Protein AF-0000000082288140 (afdb_homodimer)

Foldseek 3Di:
DPPDDPDDDPPPPPPVPPAPPPPAKDKDQDAPDWGDDDQKIKDWWAEQADQFAAVVHRDGGDRWIWIWGWDWAKKKKKKKKAWDQDDAQWWKDKKKAQDSQFIKDWTWGHHPNWIWTWIWTGRNHTDIDTHTDPDDARMKMWMWTDDAQKIWIWIDNVVPDIDTDDIDGTDGGGTIIIGITIDHNHDNGTIMMMMGDIDMGDDDD/DDPDDPDDDPPPPPPVPPAPPPPAKDKDQDAPDWHDDDQKIKDWWAEQADQFAAVVHRDGGDRWIWIWGWDWAKKKKKKKKAWDQDDAQWWKDKKKAQDSQFIKDWTWGHHPNWIWTWIWTGRNHTDIDTHTDPDDARMKMWMWTDDAQKIWIWIDNVVPDIDTDDIDGTDGGGTIIIGITIDHNHDNGTIMMMMGDIDMGDDDD

Nearest PDB structures (foldseek):
  3o12-assembly1_A  TM=9.695E-01  e=1.021E-16  Saccharomyces cerevisiae
  3mep-assembly1_A  TM=9.642E-01  e=2.123E-16  Pectobacterium atrosepticum SCRI1043
  5z5d-assembly1_A  TM=8.155E-01  e=2.475E-07  Geobacillus thermoleovorans
  5joz-assembly2_B  TM=7.297E-01  e=6.630E-08  Bacteroides ovatus
  8h11-assembly1_A  TM=3.975E-01  e=1.201E-03  Severe acute respiratory syndrome coronavirus

Secondary structure (DSSP, 8-state):
----------------------TT-EEES--SEEEEETTEEEEEEPBT--EEE-TTS--EEE-S-EEEEEEESSEEEEEEEEE---STT-EEEEEEEEETTEEEEEEEEEETTEEEEEEEEEESEEEEEEEE-SS--S-EEEEEEEETTEEEEEEESSSSS-EEEEEEE--SS-EEEEEEEEEBTT-SS-EEEEEEEEEEEE---/----------------------TT-EEES--SEEEEETTEEEEEEPBT--EEE-TTS--EEE-S-EEEEEEESSEEEEEEEEE---STT-EEEEEEEEETTEEEEEEEEEETTEEEEEEEEEESEEEEEEEE-SS--S-EEEEEEEETTEEEEEEESSSSS-EEEEEEE--SS-EEEEEEEEEBTT-SS-EEEEEEEEEEEE---

Structure (mmCIF, N/CA/C/O backbone):
data_AF-0000000082288140-model_v1
#
loop_
_entity.id
_entity.type
_entity.pdbx_description
1 polymer 'DUF1349 domain containing protein'
#
loop_
_atom_site.group_PDB
_atom_site.id
_atom_site.type_symbol
_atom_site.label_atom_id
_atom_site.label_alt_id
_atom_site.label_comp_id
_atom_site.label_asym_id
_atom_site.label_entity_id
_atom_site.label_seq_id
_atom_site.pdbx_PDB_ins_code
_atom_site.Cartn_x
_atom_site.Cartn_y
_atom_site.Cartn_z
_atom_site.occupancy
_atom_site.B_iso_or_equiv
_atom_site.auth_seq_id
_atom_site.auth_comp_id
_atom_site.auth_asym_id
_atom_site.auth_atom_id
_atom_site.pdbx_PDB_model_num
ATOM 1 N N . MET A 1 1 ? 2.998 53.562 62.469 1 30.39 1 MET A N 1
ATOM 2 C CA . MET A 1 1 ? 3.574 52.469 61.656 1 30.39 1 MET A CA 1
ATOM 3 C C . MET A 1 1 ? 2.824 52.312 60.344 1 30.39 1 MET A C 1
ATOM 5 O O . MET A 1 1 ? 1.612 52.094 60.344 1 30.39 1 MET A O 1
ATOM 9 N N . SER A 1 2 ? 3.256 53.094 59.281 1 29.42 2 SER A N 1
ATOM 10 C CA . SER A 1 2 ? 2.832 53.469 57.938 1 29.42 2 SER A CA 1
ATOM 11 C C . SER A 1 2 ? 2.715 52.25 57.031 1 29.42 2 SER A C 1
ATOM 13 O O . SER A 1 2 ? 3.703 51.531 56.812 1 29.42 2 SER A O 1
ATOM 15 N N . ASP A 1 3 ? 1.582 51.5 57.094 1 30.52 3 ASP A N 1
ATOM 16 C CA . ASP A 1 3 ? 1.188 50.344 56.344 1 30.52 3 ASP A CA 1
ATOM 17 C C . ASP A 1 3 ? 1.356 50.562 54.844 1 30.52 3 ASP A C 1
ATOM 19 O O . ASP A 1 3 ? 0.741 51.469 54.281 1 30.52 3 ASP A O 1
ATOM 23 N N . GLU A 1 4 ? 2.592 50.281 54.281 1 29.75 4 GLU A N 1
ATOM 24 C CA . GLU A 1 4 ? 3.062 50.375 52.906 1 29.75 4 GLU A CA 1
ATOM 25 C C . GLU A 1 4 ? 2.088 49.688 51.938 1 29.75 4 GLU A C 1
ATOM 27 O O . GLU A 1 4 ? 1.662 48.531 52.188 1 29.75 4 GLU A O 1
ATOM 32 N N . GLU A 1 5 ? 1.349 50.406 51.062 1 28.14 5 GLU A N 1
ATOM 33 C CA . GLU A 1 5 ? 0.421 50.156 49.969 1 28.14 5 GLU A CA 1
ATOM 34 C C . GLU A 1 5 ? 1.048 49.219 48.938 1 28.14 5 GLU A C 1
ATOM 36 O O . GLU A 1 5 ? 2.062 49.594 48.312 1 28.14 5 GLU A O 1
ATOM 41 N N . TYR A 1 6 ? 1.15 47.875 49.156 1 32.53 6 TYR A N 1
ATOM 42 C CA . TYR A 1 6 ? 1.574 46.938 48.156 1 32.53 6 TYR A CA 1
ATOM 43 C C . TYR A 1 6 ? 0.892 47.219 46.812 1 32.53 6 TYR A C 1
ATOM 45 O O . TYR A 1 6 ? -0.32 47.438 46.75 1 32.53 6 TYR A O 1
ATOM 53 N N . SER A 1 7 ? 1.58 48.031 45.938 1 29.48 7 SER A N 1
ATOM 54 C CA . SER A 1 7 ? 1.281 48.344 44.562 1 29.48 7 SER A CA 1
ATOM 55 C C . SER A 1 7 ? 0.736 47.125 43.812 1 29.48 7 SER A C 1
ATOM 57 O O . SER A 1 7 ? 0.959 46 44.25 1 29.48 7 SER A O 1
ATOM 59 N N . GLU A 1 8 ? -0.174 47.406 42.844 1 29.52 8 GLU A N 1
ATOM 60 C CA . GLU A 1 8 ? -1.019 46.812 41.812 1 29.52 8 GLU A CA 1
ATOM 61 C C . GLU A 1 8 ? -0.237 45.812 40.969 1 29.52 8 GLU A C 1
ATOM 63 O O . GLU A 1 8 ? 0.948 46 40.688 1 29.52 8 GLU A O 1
ATOM 68 N N . GLY A 1 9 ? -0.627 44.5 40.938 1 28.3 9 GLY A N 1
ATOM 69 C CA . GLY A 1 9 ? -0.371 43.281 40.25 1 28.3 9 GLY A CA 1
ATOM 70 C C . GLY A 1 9 ? -0.122 43.469 38.75 1 28.3 9 GLY A C 1
ATOM 71 O O . GLY A 1 9 ? -0.738 44.344 38.125 1 28.3 9 GLY A O 1
ATOM 72 N N . ASP A 1 10 ? 1.17 43.344 38.25 1 30.53 10 ASP A N 1
ATOM 73 C CA . ASP A 1 10 ? 1.649 43.281 36.875 1 30.53 10 ASP A CA 1
ATOM 74 C C . ASP A 1 10 ? 0.648 42.531 36 1 30.53 10 ASP A C 1
ATOM 76 O O . ASP A 1 10 ? 0.302 41.375 36.281 1 30.53 10 ASP A O 1
ATOM 80 N N . ASP A 1 11 ? -0.268 43.25 35.406 1 29.67 11 ASP A N 1
ATOM 81 C CA . ASP A 1 11 ? -1.124 42.812 34.281 1 29.67 11 ASP A CA 1
ATOM 82 C C . ASP A 1 11 ? -0.335 42 33.281 1 29.67 11 ASP A C 1
ATOM 84 O O . ASP A 1 11 ? 0.604 42.531 32.656 1 29.67 11 ASP A O 1
ATOM 88 N N . TYR A 1 12 ? -0.053 40.719 33.5 1 31.61 12 TYR A N 1
ATOM 89 C CA . TYR A 1 12 ? 0.306 39.781 32.438 1 31.61 12 TYR A CA 1
ATOM 90 C C . TYR A 1 12 ? -0.435 40.094 31.156 1 31.61 12 TYR A C 1
ATOM 92 O O . TYR A 1 12 ? -1.658 39.938 31.078 1 31.61 12 TYR A O 1
ATOM 100 N N . ASN A 1 13 ? -0.119 41.281 30.578 1 30.81 13 ASN A N 1
ATOM 101 C CA . ASN A 1 13 ? -0.521 41.469 29.188 1 30.81 13 ASN A CA 1
ATOM 102 C C . ASN A 1 13 ? -0.327 40.219 28.344 1 30.81 13 ASN A C 1
ATOM 104 O O . ASN A 1 13 ? 0.8 39.75 28.172 1 30.81 13 ASN A O 1
ATOM 108 N N . ASP A 1 14 ? -1.138 39.219 28.422 1 31.5 14 ASP A N 1
ATOM 109 C CA . ASP A 1 14 ? -1.385 38.156 27.453 1 31.5 14 ASP A CA 1
ATOM 110 C C . ASP A 1 14 ? -1.24 38.688 26.016 1 31.5 14 ASP A C 1
ATOM 112 O O . ASP A 1 14 ? -2.215 39.125 25.422 1 31.5 14 ASP A O 1
ATOM 116 N N . GLU A 1 15 ? -0.297 39.594 25.719 1 31.97 15 GLU A N 1
ATOM 117 C CA . GLU A 1 15 ? -0.186 39.844 24.281 1 31.97 15 GLU A CA 1
ATOM 118 C C . GLU A 1 15 ? -0.174 38.531 23.5 1 31.97 15 GLU A C 1
ATOM 120 O O . GLU A 1 15 ? 0.547 37.594 23.859 1 31.97 15 GLU A O 1
ATOM 125 N N . PRO A 1 16 ? -1.209 38.094 22.812 1 33.12 16 PRO A N 1
ATOM 126 C CA . PRO A 1 16 ? -1.202 36.969 21.875 1 33.12 16 PRO A CA 1
ATOM 127 C C . PRO A 1 16 ? 0.087 36.875 21.062 1 33.12 16 PRO A C 1
ATOM 129 O O . PRO A 1 16 ? 0.49 37.844 20.438 1 33.12 16 PRO A O 1
ATOM 132 N N . GLN A 1 17 ? 1.297 36.469 21.547 1 31.2 17 GLN A N 1
ATOM 133 C CA . GLN A 1 17 ? 2.414 36.094 20.688 1 31.2 17 GLN A CA 1
ATOM 134 C C . GLN A 1 17 ? 1.921 35.594 19.328 1 31.2 17 GLN A C 1
ATOM 136 O O . GLN A 1 17 ? 1.329 34.531 19.219 1 31.2 17 GLN A O 1
ATOM 141 N N . GLU A 1 18 ? 1.393 36.406 18.406 1 33.25 18 GLU A N 1
ATOM 142 C CA . GLU A 1 18 ? 1.116 36.25 16.984 1 33.25 18 GLU A CA 1
ATOM 143 C C . GLU A 1 18 ? 2.021 35.188 16.359 1 33.25 18 GLU A C 1
ATOM 145 O O . GLU A 1 18 ? 3.203 35.094 16.703 1 33.25 18 GLU A O 1
ATOM 150 N N . ARG A 1 19 ? 1.556 33.938 15.766 1 34.91 19 ARG A N 1
ATOM 151 C CA . ARG A 1 19 ? 1.877 32.812 14.898 1 34.91 19 ARG A CA 1
ATOM 152 C C . ARG A 1 19 ? 2.941 33.188 13.875 1 34.91 19 ARG A C 1
ATOM 154 O O . ARG A 1 19 ? 2.668 33.938 12.93 1 34.91 19 ARG A O 1
ATOM 161 N N . GLU A 1 20 ? 4.082 33.406 14.219 1 39.41 20 GLU A N 1
ATOM 162 C CA . GLU A 1 20 ? 5.148 33.5 13.227 1 39.41 20 GLU A CA 1
ATOM 163 C C . GLU A 1 20 ? 5.016 32.406 12.172 1 39.41 20 GLU A C 1
ATOM 165 O O . GLU A 1 20 ? 5.117 31.234 12.484 1 39.41 20 GLU A O 1
ATOM 170 N N . ARG A 1 21 ? 4.004 32.281 11.281 1 46.62 21 ARG A N 1
ATOM 171 C CA . ARG A 1 21 ? 3.949 31.516 10.047 1 46.62 21 ARG A CA 1
ATOM 172 C C . ARG A 1 21 ? 5.352 31.234 9.508 1 46.62 21 ARG A C 1
ATOM 174 O O . ARG A 1 21 ? 6.164 32.156 9.391 1 46.62 21 ARG A O 1
ATOM 181 N N . LYS A 1 22 ? 5.922 30.047 9.898 1 51.91 22 LYS A N 1
ATOM 182 C CA . LYS A 1 22 ? 7.082 29.688 9.086 1 51.91 22 LYS A CA 1
ATOM 183 C C . LYS A 1 22 ? 6.98 30.281 7.688 1 51.91 22 LYS A C 1
ATOM 185 O O . LYS A 1 22 ? 5.918 30.234 7.062 1 51.91 22 LYS A O 1
ATOM 190 N N . GLN A 1 23 ? 7.691 31.031 7.277 1 64.69 23 GLN A N 1
ATOM 191 C CA . GLN A 1 23 ? 7.773 31.719 5.988 1 64.69 23 GLN A CA 1
ATOM 192 C C . GLN A 1 23 ? 7.531 30.75 4.836 1 64.69 23 GLN A C 1
ATOM 194 O O . GLN A 1 23 ? 8.141 29.672 4.781 1 64.69 23 GLN A O 1
ATOM 199 N N . GLY A 1 24 ? 6.277 30.672 4.277 1 86.56 24 GLY A N 1
ATOM 200 C CA . GLY A 1 24 ? 5.941 30.125 2.975 1 86.56 24 GLY A CA 1
ATOM 201 C C . GLY A 1 24 ? 4.926 29 3.049 1 86.56 24 GLY A C 1
ATOM 202 O O . GLY A 1 24 ? 4.594 28.375 2.033 1 86.56 24 GLY A O 1
ATOM 203 N N . MET A 1 25 ? 4.426 28.797 4.449 1 94.94 25 MET A N 1
ATOM 204 C CA . MET A 1 25 ? 3.422 27.734 4.539 1 94.94 25 MET A CA 1
ATOM 205 C C . MET A 1 25 ? 2.037 28.266 4.18 1 94.94 25 MET A C 1
ATOM 207 O O . MET A 1 25 ? 1.722 29.422 4.453 1 94.94 25 MET A O 1
ATOM 211 N N . HIS A 1 26 ? 1.232 27.375 3.615 1 97.12 26 HIS A N 1
ATOM 212 C CA . HIS A 1 26 ? -0.127 27.672 3.18 1 97.12 26 HIS A CA 1
ATOM 213 C C . HIS A 1 26 ? -1.12 26.656 3.736 1 97.12 26 HIS A C 1
ATOM 215 O O . HIS A 1 26 ? -0.739 25.547 4.094 1 97.12 26 HIS A O 1
ATOM 221 N N . TRP A 1 27 ? -2.398 27.141 3.828 1 98.31 27 TRP A N 1
ATOM 222 C CA . TRP A 1 27 ? -3.447 26.219 4.27 1 98.31 27 TRP A CA 1
ATOM 223 C C . TRP A 1 27 ? -4.344 25.828 3.105 1 98.31 27 TRP A C 1
ATOM 225 O O . TRP A 1 27 ? -4.715 26.656 2.279 1 98.31 27 TRP A O 1
ATOM 235 N N . LEU A 1 28 ? -4.543 24.594 3.01 1 98.62 28 LEU A N 1
ATOM 236 C CA . LEU A 1 28 ? -5.773 24.078 2.426 1 98.62 28 LEU A CA 1
ATOM 237 C C . LEU A 1 28 ? -6.766 23.672 3.514 1 98.62 28 LEU A C 1
ATOM 239 O O . LEU A 1 28 ? -6.41 22.938 4.438 1 98.62 28 LEU A O 1
ATOM 243 N N . ASN A 1 29 ? -7.996 24.234 3.596 1 98.69 29 ASN A N 1
ATOM 244 C CA . ASN A 1 29 ? -9.016 23.953 4.602 1 98.69 29 ASN A CA 1
ATOM 245 C C . ASN A 1 29 ? -8.516 24.266 6.008 1 98.69 29 ASN A C 1
ATOM 247 O O . ASN A 1 29 ? -8.523 23.406 6.883 1 98.69 29 ASN A O 1
ATOM 251 N N . GLU A 1 30 ? -8.219 25.547 6.238 1 98.44 30 GLU A N 1
ATOM 252 C CA . GLU A 1 30 ? -7.684 25.969 7.527 1 98.44 30 GLU A CA 1
ATOM 253 C C . GLU A 1 30 ? -8.648 25.656 8.664 1 98.44 30 GLU A C 1
ATOM 255 O O . GLU A 1 30 ? -9.82 26.031 8.617 1 98.44 30 GLU A O 1
ATOM 260 N N . PRO A 1 31 ? -8.148 24.953 9.641 1 98.31 31 PRO A N 1
ATOM 261 C CA . PRO A 1 31 ? -9.055 24.609 10.742 1 98.31 31 PRO A CA 1
ATOM 262 C C . PRO A 1 31 ? -9.359 25.812 11.641 1 98.31 31 PRO A C 1
ATOM 264 O O . PRO A 1 31 ? -8.602 26.781 11.664 1 98.31 31 PRO A O 1
ATOM 267 N N . GLU A 1 32 ? -10.398 25.688 12.398 1 97.56 32 GLU A N 1
ATOM 268 C CA . GLU A 1 32 ? -10.805 26.75 13.312 1 97.56 32 GLU A CA 1
ATOM 269 C C . GLU A 1 32 ? -9.82 26.891 14.461 1 97.56 32 GLU A C 1
ATOM 271 O O . GLU A 1 32 ? -9.539 28 14.914 1 97.56 32 GLU A O 1
ATOM 276 N N . GLU A 1 33 ? -9.367 25.781 14.883 1 97.88 33 GLU A N 1
ATOM 277 C CA . GLU A 1 33 ? -8.461 25.781 16.031 1 97.88 33 GLU A CA 1
ATOM 278 C C . GLU A 1 33 ? -7.066 25.312 15.617 1 97.88 33 GLU A C 1
ATOM 280 O O . GLU A 1 33 ? -6.891 24.141 15.25 1 97.88 33 GLU A O 1
ATOM 285 N N . TRP A 1 34 ? -6.078 26.125 15.719 1 98.06 34 TRP A N 1
ATOM 286 C CA . TRP A 1 34 ? -4.688 25.75 15.5 1 98.06 34 TRP A CA 1
ATOM 287 C C . TRP A 1 34 ? -3.744 26.812 16.062 1 98.06 34 TRP A C 1
ATOM 289 O O . TRP A 1 34 ? -4.168 27.922 16.375 1 98.06 34 TRP A O 1
ATOM 299 N N . SER A 1 35 ? -2.473 26.406 16.281 1 97.81 35 SER A N 1
ATOM 300 C CA . SER A 1 35 ? -1.412 27.312 16.719 1 97.81 35 SER A CA 1
ATOM 301 C C . SER A 1 35 ? -0.04 26.797 16.312 1 97.81 35 SER A C 1
ATOM 303 O O . SER A 1 35 ? 0.114 25.609 16 1 97.81 35 SER A O 1
ATOM 305 N N . GLN A 1 36 ? 0.836 27.625 16.172 1 96 36 GLN A N 1
ATOM 306 C CA . GLN A 1 36 ? 2.227 27.281 15.906 1 96 36 GLN A CA 1
ATOM 307 C C . GLN A 1 36 ? 3.17 28 16.859 1 96 36 GLN A C 1
ATOM 309 O O . GLN A 1 36 ? 3.055 29.219 17.062 1 96 36 GLN A O 1
ATOM 314 N N . HIS A 1 37 ? 3.941 27.266 17.547 1 94.25 37 HIS A N 1
ATOM 315 C CA . HIS A 1 37 ? 4.984 27.781 18.422 1 94.25 37 HIS A CA 1
ATOM 316 C C . HIS A 1 37 ? 6.336 27.156 18.109 1 94.25 37 HIS A C 1
ATOM 318 O O . HIS A 1 37 ? 6.543 25.969 18.375 1 94.25 37 HIS A O 1
ATOM 324 N N . ARG A 1 38 ? 7.234 27.938 17.578 1 91.5 38 ARG A N 1
ATOM 325 C CA . ARG A 1 38 ? 8.547 27.438 17.188 1 91.5 38 ARG A CA 1
ATOM 326 C C . ARG A 1 38 ? 8.422 26.266 16.219 1 91.5 38 ARG A C 1
ATOM 328 O O . ARG A 1 38 ? 7.84 26.391 15.148 1 91.5 38 ARG A O 1
ATOM 335 N N . THR A 1 39 ? 8.789 25.125 16.703 1 93.19 39 THR A N 1
ATOM 336 C CA . THR A 1 39 ? 8.82 23.984 15.805 1 93.19 39 THR A CA 1
ATOM 337 C C . THR A 1 39 ? 7.602 23.094 16.016 1 93.19 39 THR A C 1
ATOM 339 O O . THR A 1 39 ? 7.555 21.953 15.516 1 93.19 39 THR A O 1
ATOM 342 N N . THR A 1 40 ? 6.645 23.625 16.766 1 97.88 40 THR A N 1
ATOM 343 C CA . THR A 1 40 ? 5.465 22.828 17.094 1 97.88 40 THR A CA 1
ATOM 344 C C . THR A 1 40 ? 4.223 23.422 16.438 1 97.88 40 THR A C 1
ATOM 346 O O . THR A 1 40 ? 3.975 24.625 16.516 1 97.88 40 THR A O 1
ATOM 349 N N . VAL A 1 41 ? 3.502 22.594 15.742 1 98.19 41 VAL A N 1
ATOM 350 C CA . VAL A 1 41 ? 2.199 22.969 15.195 1 98.19 41 VAL A CA 1
ATOM 351 C C . VAL A 1 41 ? 1.105 22.141 15.875 1 98.19 41 VAL A C 1
ATOM 353 O O . VAL A 1 41 ? 1.214 20.922 15.984 1 98.19 41 VAL A O 1
ATOM 356 N N . MET A 1 42 ? 0.132 22.844 16.391 1 98.56 42 MET A N 1
ATOM 357 C CA . MET A 1 42 ? -1.047 22.172 16.938 1 98.56 42 MET A CA 1
ATOM 358 C C . MET A 1 42 ? -2.291 22.516 16.125 1 98.56 42 MET A C 1
ATOM 360 O O . MET A 1 42 ? -2.477 23.656 15.711 1 98.56 42 MET A O 1
ATOM 364 N N . MET A 1 43 ? -3.104 21.531 15.875 1 98.31 43 MET A N 1
ATOM 365 C CA . MET A 1 43 ? -4.355 21.797 15.172 1 98.31 43 MET A CA 1
ATOM 366 C C . MET A 1 43 ? -5.418 20.766 15.547 1 98.31 43 MET A C 1
ATOM 368 O O . MET A 1 43 ? -5.098 19.703 16.078 1 98.31 43 MET A O 1
ATOM 372 N N . ARG A 1 44 ? -6.66 21.141 15.305 1 98.56 44 ARG A N 1
ATOM 373 C CA . ARG A 1 44 ? -7.805 20.266 15.5 1 98.56 44 ARG A CA 1
ATOM 374 C C . ARG A 1 44 ? -8.617 20.109 14.219 1 98.56 44 ARG A C 1
ATOM 376 O O . ARG A 1 44 ? -9.039 21.109 13.633 1 98.56 44 ARG A O 1
ATOM 383 N N . SER A 1 45 ? -8.703 18.875 13.812 1 98.25 45 SER A N 1
ATOM 384 C CA . SER A 1 45 ? -9.586 18.656 12.672 1 98.25 45 SER A CA 1
ATOM 385 C C . SER A 1 45 ? -11.047 18.875 13.055 1 98.25 45 SER A C 1
ATOM 387 O O . SER A 1 45 ? -11.43 18.656 14.203 1 98.25 45 SER A O 1
ATOM 389 N N . SER A 1 46 ? -11.891 19.281 12.07 1 97.06 46 SER A N 1
ATOM 390 C CA . SER A 1 46 ? -13.336 19.328 12.281 1 97.06 46 SER A CA 1
ATOM 391 C C . SER A 1 46 ? -13.969 17.953 12.07 1 97.06 46 SER A C 1
ATOM 393 O O . SER A 1 46 ? -13.414 17.125 11.352 1 97.06 46 SER A O 1
ATOM 395 N N . PRO A 1 47 ? -15.133 17.719 12.727 1 97.81 47 PRO A N 1
ATOM 396 C CA . PRO A 1 47 ? -15.844 16.453 12.469 1 97.81 47 PRO A CA 1
ATOM 397 C C . PRO A 1 47 ? -16.172 16.25 10.992 1 97.81 47 PRO A C 1
ATOM 399 O O . PRO A 1 47 ? -16.484 17.219 10.289 1 97.81 47 PRO A O 1
ATOM 402 N N . GLY A 1 48 ? -16.078 15.023 10.5 1 97.81 48 GLY A N 1
ATOM 403 C CA . GLY A 1 48 ? -16.516 14.664 9.156 1 97.81 48 GLY A CA 1
ATOM 404 C C . GLY A 1 48 ? -15.477 14.969 8.094 1 97.81 48 GLY A C 1
ATOM 405 O O . GLY A 1 48 ? -15.805 15.062 6.906 1 97.81 48 GLY A O 1
ATOM 406 N N . THR A 1 49 ? -14.188 15.141 8.461 1 98.62 49 THR A N 1
ATOM 407 C CA . THR A 1 49 ? -13.156 15.5 7.5 1 98.62 49 THR A CA 1
ATOM 408 C C . THR A 1 49 ? -12.406 14.266 7.02 1 98.62 49 THR A C 1
ATOM 410 O O . THR A 1 49 ? -12.25 13.297 7.766 1 98.62 49 THR A O 1
ATOM 413 N N . ASP A 1 50 ? -11.945 14.336 5.742 1 98.69 50 ASP A N 1
ATOM 414 C CA . ASP A 1 50 ? -11.141 13.266 5.168 1 98.69 50 ASP A CA 1
ATOM 415 C C . ASP A 1 50 ? -10.523 13.688 3.838 1 98.69 50 ASP A C 1
ATOM 417 O O . ASP A 1 50 ? -10.82 14.773 3.328 1 98.69 50 ASP A O 1
ATOM 421 N N . PHE A 1 51 ? -9.602 12.938 3.373 1 98.69 51 PHE A N 1
ATOM 422 C CA . PHE A 1 51 ? -9.188 12.875 1.977 1 98.69 51 PHE A CA 1
ATOM 423 C C . PHE A 1 51 ? -9.383 11.469 1.418 1 98.69 51 PHE A C 1
ATOM 425 O O . PHE A 1 51 ? -8.812 10.508 1.931 1 98.69 51 PHE A O 1
ATOM 432 N N . TRP A 1 52 ? -10.203 11.336 0.436 1 98.31 52 TRP A N 1
ATOM 433 C CA . TRP A 1 52 ? -10.5 10.055 -0.2 1 98.31 52 TRP A CA 1
ATOM 434 C C . TRP A 1 52 ? -11.141 10.266 -1.568 1 98.31 52 TRP A C 1
ATOM 436 O O . TRP A 1 52 ? -11.891 11.219 -1.769 1 98.31 52 TRP A O 1
ATOM 446 N N . ARG A 1 53 ? -10.797 9.297 -2.494 1 97.12 53 ARG A N 1
ATOM 447 C CA . ARG A 1 53 ? -11.391 9.422 -3.824 1 97.12 53 ARG A CA 1
ATOM 448 C C . ARG A 1 53 ? -11.805 8.055 -4.363 1 97.12 53 ARG A C 1
ATOM 450 O O . ARG A 1 53 ? -10.953 7.188 -4.594 1 97.12 53 ARG A O 1
ATOM 457 N N . LYS A 1 54 ? -13.102 7.691 -4.555 1 92.31 54 LYS A N 1
ATOM 458 C CA . LYS A 1 54 ? -13.883 6.824 -5.434 1 92.31 54 LYS A CA 1
ATOM 459 C C . LYS A 1 54 ? -13.711 5.355 -5.047 1 92.31 54 LYS A C 1
ATOM 461 O O . LYS A 1 54 ? -14.648 4.566 -5.164 1 92.31 54 LYS A O 1
ATOM 466 N N . THR A 1 55 ? -12.57 4.812 -4.621 1 89.88 55 THR A N 1
ATOM 467 C CA . THR A 1 55 ? -12.289 3.387 -4.496 1 89.88 55 THR A CA 1
ATOM 468 C C . THR A 1 55 ? -13.414 2.678 -3.75 1 89.88 55 THR A C 1
ATOM 470 O O . THR A 1 55 ? -13.805 3.098 -2.658 1 89.88 55 THR A O 1
ATOM 473 N N . LYS A 1 56 ? -13.953 1.528 -4.387 1 83.19 56 LYS A N 1
ATOM 474 C CA . LYS A 1 56 ? -15.055 0.693 -3.912 1 83.19 56 LYS A CA 1
ATOM 475 C C . LYS A 1 56 ? -16.391 1.414 -4.055 1 83.19 56 LYS A C 1
ATOM 477 O O . LYS A 1 56 ? -17.391 0.804 -4.434 1 83.19 56 LYS A O 1
ATOM 482 N N . THR A 1 57 ? -16.312 2.709 -3.715 1 82.5 57 THR A N 1
ATOM 483 C CA . THR A 1 57 ? -17.484 3.57 -3.871 1 82.5 57 THR A CA 1
ATOM 484 C C . THR A 1 57 ? -17.156 4.75 -4.785 1 82.5 57 THR A C 1
ATOM 486 O O . THR A 1 57 ? -16.047 4.863 -5.297 1 82.5 57 THR A O 1
ATOM 489 N N . ASN A 1 58 ? -18.047 5.602 -5.125 1 88.31 58 ASN A N 1
ATOM 490 C CA . ASN A 1 58 ? -17.812 6.785 -5.945 1 88.31 58 ASN A CA 1
ATOM 491 C C . ASN A 1 58 ? -17.75 8.047 -5.094 1 88.31 58 ASN A C 1
ATOM 493 O O . ASN A 1 58 ? -17.812 9.164 -5.621 1 88.31 58 ASN A O 1
ATOM 497 N N . ASP A 1 59 ? -17.453 7.863 -3.812 1 93.19 59 ASP A N 1
ATOM 498 C CA . ASP A 1 59 ? -17.406 9.016 -2.914 1 93.19 59 ASP A CA 1
ATOM 499 C C . ASP A 1 59 ? -16.078 9.75 -3.027 1 93.19 59 ASP A C 1
ATOM 501 O O . ASP A 1 59 ? -15.023 9.125 -3.188 1 93.19 59 ASP A O 1
ATOM 505 N N . ILE A 1 60 ? -16.188 11.055 -2.943 1 97.88 60 ILE A N 1
ATOM 506 C CA . ILE A 1 60 ? -15.016 11.922 -2.926 1 97.88 60 ILE A CA 1
ATOM 507 C C . ILE A 1 60 ? -15.102 12.883 -1.739 1 97.88 60 ILE A C 1
ATOM 509 O O . ILE A 1 60 ? -16.109 13.555 -1.547 1 97.88 60 ILE A O 1
ATOM 513 N N . VAL A 1 61 ? -14.133 12.891 -0.926 1 98.25 61 VAL A N 1
ATOM 514 C CA . VAL A 1 61 ? -14.016 13.828 0.185 1 98.25 61 VAL A CA 1
ATOM 515 C C . VAL A 1 61 ? -12.648 14.508 0.138 1 98.25 61 VAL A C 1
ATOM 517 O O . VAL A 1 61 ? -11.633 13.852 -0.102 1 98.25 61 VAL A O 1
ATOM 520 N N . ASP A 1 62 ? -12.594 15.805 0.286 1 98.75 62 ASP A N 1
ATOM 521 C CA . ASP A 1 62 ? -11.375 16.609 0.196 1 98.75 62 ASP A CA 1
ATOM 522 C C . ASP A 1 62 ? -11.445 17.812 1.12 1 98.75 62 ASP A C 1
ATOM 524 O O . ASP A 1 62 ? -11.188 18.938 0.694 1 98.75 62 ASP A O 1
ATOM 528 N N . ASN A 1 63 ? -11.758 17.531 2.408 1 98.81 63 ASN A N 1
ATOM 529 C CA . ASN A 1 63 ? -12.109 18.688 3.24 1 98.81 63 ASN A CA 1
ATOM 530 C C . ASN A 1 63 ? -11.312 18.688 4.539 1 98.81 63 ASN A C 1
ATOM 532 O O . ASN A 1 63 ? -11.602 19.484 5.445 1 98.81 63 ASN A O 1
ATOM 536 N N . ALA A 1 64 ? -10.289 17.875 4.707 1 98.88 64 ALA A N 1
ATOM 537 C CA . ALA A 1 64 ? -9.469 17.875 5.918 1 98.88 64 ALA A CA 1
ATOM 538 C C . ALA A 1 64 ? -8.43 18.984 5.887 1 98.88 64 ALA A C 1
ATOM 540 O O . ALA A 1 64 ? -8.008 19.406 4.812 1 98.88 64 ALA A O 1
ATOM 541 N N . PRO A 1 65 ? -7.992 19.469 7.059 1 98.88 65 PRO A N 1
ATOM 542 C CA . PRO A 1 65 ? -6.949 20.5 7.094 1 98.88 65 PRO A CA 1
ATOM 543 C C . PRO A 1 65 ? -5.605 19.984 6.578 1 98.88 65 PRO A C 1
ATOM 545 O O . PRO A 1 65 ? -5.227 18.844 6.848 1 98.88 65 PRO A O 1
ATOM 548 N N . PHE A 1 66 ? -4.949 20.797 5.832 1 98.94 66 PHE A N 1
ATOM 549 C CA . PHE A 1 66 ? -3.641 20.531 5.242 1 98.94 66 PHE A CA 1
ATOM 550 C C . PHE A 1 66 ? -2.779 21.781 5.25 1 98.94 66 PHE A C 1
ATOM 552 O O . PHE A 1 66 ? -3.139 22.797 4.637 1 98.94 66 PHE A O 1
ATOM 559 N N . TYR A 1 67 ? -1.714 21.703 6.055 1 98.81 67 TYR A N 1
ATOM 560 C CA . TYR A 1 67 ? -0.756 22.797 6.227 1 98.81 67 TYR A CA 1
ATOM 561 C C . TYR A 1 67 ? 0.55 22.484 5.5 1 98.81 67 TYR A C 1
ATOM 563 O O . TYR A 1 67 ? 1.291 21.578 5.898 1 98.81 67 TYR A O 1
ATOM 571 N N . TYR A 1 68 ? 0.837 23.312 4.379 1 98.44 68 TYR A N 1
ATOM 572 C CA . TYR A 1 68 ? 1.86 22.797 3.479 1 98.44 68 TYR A CA 1
ATOM 573 C C . TYR A 1 68 ? 2.742 23.922 2.945 1 98.44 68 TYR A C 1
ATOM 575 O O . TYR A 1 68 ? 2.41 25.094 3.094 1 98.44 68 TYR A O 1
ATOM 583 N N . LEU A 1 69 ? 3.879 23.547 2.396 1 96.69 69 LEU A N 1
ATOM 584 C CA . LEU A 1 69 ? 4.707 24.375 1.529 1 96.69 69 LEU A CA 1
ATOM 585 C C . LEU A 1 69 ? 4.871 23.734 0.156 1 96.69 69 LEU A C 1
ATOM 587 O O . LEU A 1 69 ? 4.695 22.516 0.006 1 96.69 69 LEU A O 1
ATOM 591 N N . GLU A 1 70 ? 5.168 24.531 -0.784 1 96 70 GLU A N 1
ATOM 592 C CA . GLU A 1 70 ? 5.41 24.031 -2.135 1 96 70 GLU A CA 1
ATOM 593 C C . GLU A 1 70 ? 6.879 23.688 -2.34 1 96 70 GLU A C 1
ATOM 595 O O . GLU A 1 70 ? 7.766 24.469 -1.981 1 96 70 GLU A O 1
ATOM 600 N N . VAL A 1 71 ? 7.109 22.531 -2.822 1 94.88 71 VAL A N 1
ATOM 601 C CA . VAL A 1 71 ? 8.461 22.031 -3.043 1 94.88 71 VAL A CA 1
ATOM 602 C C . VAL A 1 71 ? 8.602 21.531 -4.48 1 94.88 71 VAL A C 1
ATOM 604 O O . VAL A 1 71 ? 7.691 20.875 -5.008 1 94.88 71 VAL A O 1
ATOM 607 N N . GLU A 1 72 ? 9.719 21.844 -5.07 1 93.25 72 GLU A N 1
ATOM 608 C CA . GLU A 1 72 ? 10.023 21.344 -6.41 1 93.25 72 GLU A CA 1
ATOM 609 C C . GLU A 1 72 ? 11.164 20.328 -6.371 1 93.25 72 GLU A C 1
ATOM 611 O O . GLU A 1 72 ? 12.086 20.453 -5.57 1 93.25 72 GLU A O 1
ATOM 616 N N . GLY A 1 73 ? 11.094 19.266 -7.254 1 92.06 73 GLY A N 1
ATOM 617 C CA . GLY A 1 73 ? 12.164 18.297 -7.375 1 92.06 73 GLY A CA 1
ATOM 618 C C . GLY A 1 73 ? 12.141 17.25 -6.273 1 92.06 73 GLY A C 1
ATOM 619 O O . GLY A 1 73 ? 11.078 16.938 -5.723 1 92.06 73 GLY A O 1
ATOM 620 N N . ASP A 1 74 ? 13.305 16.625 -6.043 1 94.12 74 ASP A N 1
ATOM 621 C CA . ASP A 1 74 ? 13.469 15.586 -5.023 1 94.12 74 ASP A CA 1
ATOM 622 C C . ASP A 1 74 ? 13.562 16.203 -3.629 1 94.12 74 ASP A C 1
ATOM 624 O O . ASP A 1 74 ? 14.102 17.297 -3.465 1 94.12 74 ASP A O 1
ATOM 628 N N . PHE A 1 75 ? 13.055 15.508 -2.65 1 95.81 75 PHE A N 1
ATOM 629 C CA . PHE A 1 75 ? 13.117 16.016 -1.283 1 95.81 75 PHE A CA 1
ATOM 630 C C . PHE A 1 75 ? 12.961 14.875 -0.281 1 95.81 75 PHE A C 1
ATOM 632 O O . PHE A 1 75 ? 12.633 13.742 -0.657 1 95.81 75 PHE A O 1
ATOM 639 N N . GLU A 1 76 ? 13.188 15.18 0.933 1 97.31 76 GLU A N 1
ATOM 640 C CA . GLU A 1 76 ? 12.844 14.367 2.098 1 97.31 76 GLU A CA 1
ATOM 641 C C . GLU A 1 76 ? 12.062 15.188 3.125 1 97.31 76 GLU A C 1
ATOM 643 O O . GLU A 1 76 ? 12.359 16.359 3.352 1 97.31 76 GLU A O 1
ATOM 648 N N . VAL A 1 77 ? 11.109 14.578 3.68 1 97.81 77 VAL A N 1
ATOM 649 C CA . VAL A 1 77 ? 10.305 15.242 4.699 1 97.81 77 VAL A CA 1
ATOM 650 C C . VAL A 1 77 ? 10.141 14.32 5.91 1 97.81 77 VAL A C 1
ATOM 652 O O . VAL A 1 77 ? 10 13.109 5.758 1 97.81 77 VAL A O 1
ATOM 655 N N . ARG A 1 78 ? 10.109 14.891 7.098 1 98.06 78 ARG A N 1
ATOM 656 C CA . ARG A 1 78 ? 9.906 14.125 8.32 1 98.06 78 ARG A CA 1
ATOM 657 C C . ARG A 1 78 ? 9.164 14.945 9.367 1 98.06 78 ARG A C 1
ATOM 659 O O . ARG A 1 78 ? 9.227 16.172 9.359 1 98.06 78 ARG A O 1
ATOM 666 N N . VAL A 1 79 ? 8.516 14.273 10.258 1 98.62 79 VAL A N 1
ATOM 667 C CA . VAL A 1 79 ? 7.801 14.938 11.344 1 98.62 79 VAL A CA 1
ATOM 668 C C . VAL A 1 79 ? 7.512 13.93 12.453 1 98.62 79 VAL A C 1
ATOM 670 O O . VAL A 1 79 ? 7.414 12.727 12.211 1 98.62 79 VAL A O 1
ATOM 673 N N . LYS A 1 80 ? 7.453 14.438 13.625 1 98.75 80 LYS A N 1
ATOM 674 C CA . LYS A 1 80 ? 6.949 13.695 14.773 1 98.75 80 LYS A CA 1
ATOM 675 C C . LYS A 1 80 ? 5.48 14.016 15.039 1 98.75 80 LYS A C 1
ATOM 677 O O . LYS A 1 80 ? 5.117 15.188 15.195 1 98.75 80 LYS A O 1
ATOM 682 N N . VAL A 1 81 ? 4.648 13.039 15.164 1 98.88 81 VAL A N 1
ATOM 683 C CA . VAL A 1 81 ? 3.209 13.258 15.281 1 98.88 81 VAL A CA 1
ATOM 684 C C . VAL A 1 81 ? 2.705 12.664 16.594 1 98.88 81 VAL A C 1
ATOM 686 O O . VAL A 1 81 ? 2.984 11.5 16.906 1 98.88 81 VAL A O 1
ATOM 689 N N . LYS A 1 82 ? 1.986 13.438 17.297 1 98.56 82 LYS A N 1
ATOM 690 C CA . LYS A 1 82 ? 1.335 13.031 18.531 1 98.56 82 LYS A CA 1
ATOM 691 C C . LYS A 1 82 ? -0.156 13.359 18.5 1 98.56 82 LYS A C 1
ATOM 693 O O . LYS A 1 82 ? -0.544 14.477 18.156 1 98.56 82 LYS A O 1
ATOM 698 N N . ALA A 1 83 ? -0.947 12.359 18.844 1 98.06 83 ALA A N 1
ATOM 699 C CA . ALA A 1 83 ? -2.387 12.594 18.922 1 98.06 83 ALA A CA 1
ATOM 700 C C . ALA A 1 83 ? -3.057 11.562 19.828 1 98.06 83 ALA A C 1
ATOM 702 O O . ALA A 1 83 ? -2.479 10.508 20.109 1 98.06 83 ALA A O 1
ATOM 703 N N . ASN A 1 84 ? -4.238 11.922 20.328 1 91.69 84 ASN A N 1
ATOM 704 C CA . ASN A 1 84 ? -5.105 10.945 20.969 1 91.69 84 ASN A CA 1
ATOM 705 C C . ASN A 1 84 ? -6.207 10.461 20.031 1 91.69 84 ASN A C 1
ATOM 707 O O . ASN A 1 84 ? -7.324 10.984 20.062 1 91.69 84 ASN A O 1
ATOM 711 N N . TYR A 1 85 ? -5.918 9.484 19.359 1 97.12 85 TYR A N 1
ATOM 712 C CA . TYR A 1 85 ? -6.84 8.906 18.391 1 97.12 85 TYR A CA 1
ATOM 713 C C . TYR A 1 85 ? -7.992 8.188 19.094 1 97.12 85 TYR A C 1
ATOM 715 O O . TYR A 1 85 ? -7.902 6.996 19.375 1 97.12 85 TYR A O 1
ATOM 723 N N . ASP A 1 86 ? -9.086 8.875 19.25 1 94 86 ASP A N 1
ATOM 724 C CA . ASP A 1 86 ? -10.125 8.344 20.125 1 94 86 ASP A CA 1
ATOM 725 C C . ASP A 1 86 ? -11.289 7.785 19.328 1 94 86 ASP A C 1
ATOM 727 O O . ASP A 1 86 ? -12.148 7.086 19.859 1 94 86 ASP A O 1
ATOM 731 N N . ASN A 1 87 ? -11.305 8.125 18.078 1 96.88 87 ASN A N 1
ATOM 732 C CA . ASN A 1 87 ? -12.438 7.707 17.266 1 96.88 87 ASN A CA 1
ATOM 733 C C . ASN A 1 87 ? -11.992 6.887 16.062 1 96.88 87 ASN A C 1
ATOM 735 O O . ASN A 1 87 ? -10.867 7.047 15.57 1 96.88 87 ASN A O 1
ATOM 739 N N . PRO A 1 88 ? -12.898 6.031 15.578 1 96.5 88 PRO A N 1
ATOM 740 C CA . PRO A 1 88 ? -12.594 5.348 14.32 1 96.5 88 PRO A CA 1
ATOM 741 C C . PRO A 1 88 ? -12.234 6.316 13.195 1 96.5 88 PRO A C 1
ATOM 743 O O . PRO A 1 88 ? -12.836 7.387 13.078 1 96.5 88 PRO A O 1
ATOM 746 N N . ASP A 1 89 ? -11.141 6.008 12.492 1 97.56 89 ASP A N 1
ATOM 747 C CA . ASP A 1 89 ? -10.664 6.672 11.289 1 97.56 89 ASP A CA 1
ATOM 748 C C . ASP A 1 89 ? -10 8.008 11.617 1 97.56 89 ASP A C 1
ATOM 750 O O . ASP A 1 89 ? -9.656 8.773 10.719 1 97.56 89 ASP A O 1
ATOM 754 N N . ASP A 1 90 ? -9.891 8.281 12.977 1 98.62 90 ASP A N 1
ATOM 755 C CA . ASP A 1 90 ? -8.969 9.375 13.289 1 98.62 90 ASP A CA 1
ATOM 756 C C . ASP A 1 90 ? -7.613 9.148 12.633 1 98.62 90 ASP A C 1
ATOM 758 O O . ASP A 1 90 ? -7.09 8.031 12.641 1 98.62 90 ASP A O 1
ATOM 762 N N . GLN A 1 91 ? -7.066 10.227 12.047 1 98.88 91 GLN A N 1
ATOM 763 C CA . GLN A 1 91 ? -5.812 10.055 11.32 1 98.88 91 GLN A CA 1
ATOM 764 C C . GLN A 1 91 ? -5.023 11.359 11.266 1 98.88 91 GLN A C 1
ATOM 766 O O . GLN A 1 91 ? -5.609 12.445 11.234 1 98.88 91 GLN A O 1
ATOM 771 N N . ALA A 1 92 ? -3.725 11.234 11.242 1 98.94 92 ALA A N 1
ATOM 772 C CA . ALA A 1 92 ? -2.844 12.398 11.164 1 98.94 92 ALA A CA 1
ATOM 773 C C . ALA A 1 92 ? -1.462 12 10.648 1 98.94 92 ALA A C 1
ATOM 775 O O . ALA A 1 92 ? -0.982 10.898 10.93 1 98.94 92 ALA A O 1
ATOM 776 N N . GLY A 1 93 ? -0.84 12.906 9.898 1 98.88 93 GLY A N 1
ATOM 777 C CA . GLY A 1 93 ? 0.505 12.656 9.406 1 98.88 93 GLY A CA 1
ATOM 778 C C . GLY A 1 93 ? 0.945 13.641 8.344 1 98.88 93 GLY A C 1
ATOM 779 O O . GLY A 1 93 ? 0.733 14.844 8.484 1 98.88 93 GLY A O 1
ATOM 780 N N . ILE A 1 94 ? 1.645 13.125 7.316 1 98.88 94 ILE A N 1
ATOM 781 C CA . ILE A 1 94 ? 2.174 13.906 6.207 1 98.88 94 ILE A CA 1
ATOM 782 C C . ILE A 1 94 ? 1.303 13.703 4.969 1 98.88 94 ILE A C 1
ATOM 784 O O . ILE A 1 94 ? 0.782 12.609 4.742 1 98.88 94 ILE A O 1
ATOM 788 N N . MET A 1 95 ? 1.205 14.758 4.223 1 98.81 95 MET A N 1
ATOM 789 C CA . MET A 1 95 ? 0.625 14.641 2.891 1 98.81 95 MET A CA 1
ATOM 790 C C . MET A 1 95 ? 1.546 15.25 1.84 1 98.81 95 MET A C 1
ATOM 792 O O . MET A 1 95 ? 2.15 16.297 2.074 1 98.81 95 MET A O 1
ATOM 796 N N . VAL A 1 96 ? 1.724 14.602 0.744 1 98.25 96 VAL A N 1
ATOM 797 C CA . VAL A 1 96 ? 2.336 15.086 -0.49 1 98.25 96 VAL A CA 1
ATOM 798 C C . VAL A 1 96 ? 1.287 15.148 -1.598 1 98.25 96 VAL A C 1
ATOM 800 O O . VAL A 1 96 ? 0.71 14.125 -1.977 1 98.25 96 VAL A O 1
ATOM 803 N N . ARG A 1 97 ? 1.072 16.344 -2.148 1 98 97 ARG A N 1
ATOM 804 C CA . ARG A 1 97 ? -0.117 16.578 -2.961 1 98 97 ARG A CA 1
ATOM 805 C C . ARG A 1 97 ? 0.211 17.422 -4.18 1 98 97 ARG A C 1
ATOM 807 O O . ARG A 1 97 ? 0.866 18.469 -4.059 1 98 97 ARG A O 1
ATOM 814 N N . GLU A 1 98 ? -0.14 16.938 -5.285 1 97 98 GLU A N 1
ATOM 815 C CA . GLU A 1 98 ? -0.103 17.766 -6.492 1 97 98 GLU A CA 1
ATOM 816 C C . GLU A 1 98 ? -1.401 18.547 -6.664 1 97 98 GLU A C 1
ATOM 818 O O . GLU A 1 98 ? -1.376 19.75 -6.918 1 97 98 GLU A O 1
ATOM 823 N N . ASP A 1 99 ? -2.447 17.828 -6.582 1 96.88 99 ASP A N 1
ATOM 824 C CA . ASP A 1 99 ? -3.787 18.391 -6.723 1 96.88 99 ASP A CA 1
ATOM 825 C C . ASP A 1 99 ? -4.84 17.469 -6.121 1 96.88 99 ASP A C 1
ATOM 827 O O . ASP A 1 99 ? -4.508 16.516 -5.395 1 96.88 99 ASP A O 1
ATOM 831 N N . GLU A 1 100 ? -6.098 17.672 -6.355 1 97.62 100 GLU A N 1
ATOM 832 C CA . GLU A 1 100 ? -7.188 16.969 -5.688 1 97.62 100 GLU A CA 1
ATOM 833 C C . GLU A 1 100 ? -7.254 15.508 -6.133 1 97.62 100 GLU A C 1
ATOM 835 O O . GLU A 1 100 ? -7.871 14.68 -5.469 1 97.62 100 GLU A O 1
ATOM 840 N N . GLU A 1 101 ? -6.57 15.227 -7.242 1 96.94 101 GLU A N 1
ATOM 841 C CA . GLU A 1 101 ? -6.688 13.875 -7.773 1 96.94 101 GLU A CA 1
ATOM 842 C C . GLU A 1 101 ? -5.391 13.094 -7.574 1 96.94 101 GLU A C 1
ATOM 844 O O . GLU A 1 101 ? -5.355 11.875 -7.781 1 96.94 101 GLU A O 1
ATOM 849 N N . ASN A 1 102 ? -4.324 13.75 -7.211 1 96.56 102 ASN A N 1
ATOM 850 C CA . ASN A 1 102 ? -3.004 13.141 -7.094 1 96.56 102 ASN A CA 1
ATOM 851 C C . ASN A 1 102 ? -2.326 13.523 -5.781 1 96.56 102 ASN A C 1
ATOM 853 O O . ASN A 1 102 ? -1.798 14.633 -5.652 1 96.56 102 ASN A O 1
ATOM 857 N N . TRP A 1 103 ? -2.346 12.617 -4.871 1 97.62 103 TRP A N 1
ATOM 858 C CA . TRP A 1 103 ? -1.767 12.891 -3.559 1 97.62 103 TRP A CA 1
ATOM 859 C C . TRP A 1 103 ? -1.478 11.594 -2.809 1 97.62 103 TRP A C 1
ATOM 861 O O . TRP A 1 103 ? -1.979 10.531 -3.182 1 97.62 103 TRP A O 1
ATOM 871 N N . THR A 1 104 ? -0.655 11.648 -1.834 1 98.31 104 THR A N 1
ATOM 872 C CA . THR A 1 104 ? -0.368 10.594 -0.873 1 98.31 104 THR A CA 1
ATOM 873 C C . THR A 1 104 ? -0.461 11.117 0.557 1 98.31 104 THR A C 1
ATOM 875 O O . THR A 1 104 ? 0.064 12.195 0.864 1 98.31 104 THR A O 1
ATOM 878 N N . LYS A 1 105 ? -1.199 10.438 1.395 1 98.75 105 LYS A N 1
ATOM 879 C CA . LYS A 1 105 ? -1.196 10.75 2.822 1 98.75 105 LYS A CA 1
ATOM 880 C C . LYS A 1 105 ? -0.692 9.562 3.641 1 98.75 105 LYS A C 1
ATOM 882 O O . LYS A 1 105 ? -0.955 8.414 3.301 1 98.75 105 LYS A O 1
ATOM 887 N N . LEU A 1 106 ? 0.011 9.867 4.664 1 98.19 106 LEU A N 1
ATOM 888 C CA . LEU A 1 106 ? 0.7 8.875 5.484 1 98.19 106 LEU A CA 1
ATOM 889 C C . LEU A 1 106 ? 0.601 9.234 6.965 1 98.19 106 LEU A C 1
ATOM 891 O O . LEU A 1 106 ? 0.839 10.375 7.352 1 98.19 106 LEU A O 1
ATOM 895 N N . GLY A 1 107 ? 0.227 8.25 7.754 1 98.5 107 GLY A N 1
ATOM 896 C CA . GLY A 1 10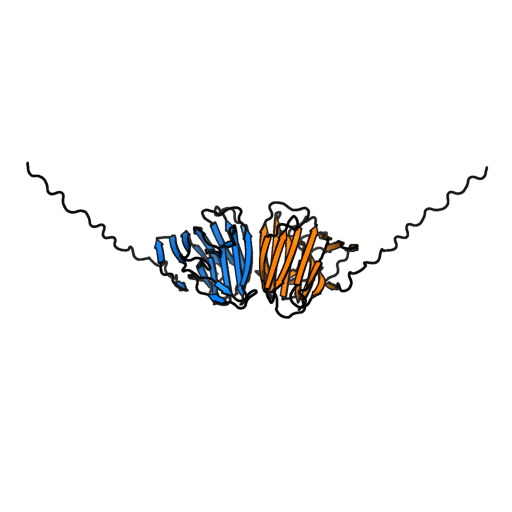7 ? 0.189 8.453 9.195 1 98.5 107 GLY A CA 1
ATOM 897 C C . GLY A 1 107 ? -0.583 7.379 9.93 1 98.5 107 GLY A C 1
ATOM 898 O O . GLY A 1 107 ? -0.959 6.363 9.336 1 98.5 107 GLY A O 1
ATOM 899 N N . ILE A 1 108 ? -0.695 7.602 11.211 1 98.56 108 ILE A N 1
ATOM 900 C CA . ILE A 1 108 ? -1.507 6.684 12.008 1 98.56 108 ILE A CA 1
ATOM 901 C C . ILE A 1 108 ? -2.986 6.906 11.703 1 98.56 108 ILE A C 1
ATOM 903 O O . ILE A 1 108 ? -3.434 8.047 11.578 1 98.56 108 ILE A O 1
ATOM 907 N N . GLN A 1 109 ? -3.688 5.891 11.578 1 98.69 109 GLN A N 1
ATOM 908 C CA . GLN A 1 109 ? -5.141 5.875 11.453 1 98.69 109 GLN A CA 1
ATOM 909 C C . GLN A 1 109 ? -5.758 4.801 12.344 1 98.69 109 GLN A C 1
ATOM 911 O O . GLN A 1 109 ? -5.254 3.678 12.414 1 98.69 109 GLN A O 1
ATOM 916 N N . MET A 1 110 ? -6.785 5.176 13 1 98.44 110 MET A N 1
ATOM 917 C CA . MET A 1 110 ? -7.543 4.18 13.75 1 98.44 110 MET A CA 1
ATOM 918 C C . MET A 1 110 ? -8.484 3.406 12.828 1 98.44 110 MET A C 1
ATOM 920 O O . MET A 1 110 ? -9.383 3.988 12.219 1 98.44 110 MET A O 1
ATOM 924 N N . VAL A 1 111 ? -8.242 2.135 12.688 1 97.12 111 VAL A N 1
ATOM 925 C CA . VAL A 1 111 ? -9.117 1.233 11.945 1 97.12 111 VAL A CA 1
ATOM 926 C C . VAL A 1 111 ? -9.867 0.324 12.914 1 97.12 111 VAL A C 1
ATOM 928 O O . VAL A 1 111 ? -9.281 -0.601 13.484 1 97.12 111 VAL A O 1
ATOM 931 N N . GLY A 1 112 ? -11.125 0.557 12.992 1 93.31 112 GLY A N 1
ATOM 932 C CA . GLY A 1 112 ? -11.789 -0.002 14.164 1 93.31 112 GLY A CA 1
ATOM 933 C C . GLY A 1 112 ? -11.18 0.463 15.469 1 93.31 112 GLY A C 1
ATOM 934 O O . GLY A 1 112 ? -11.047 1.665 15.711 1 93.31 112 GLY A O 1
ATOM 935 N N . ASP A 1 113 ? -10.711 -0.45 16.266 1 93.94 113 ASP A N 1
ATOM 936 C CA . ASP A 1 113 ? -10.102 -0.106 17.547 1 93.94 113 ASP A CA 1
ATOM 937 C C . ASP A 1 113 ? -8.602 -0.373 17.531 1 93.94 113 ASP A C 1
ATOM 939 O O . ASP A 1 113 ? -7.957 -0.38 18.578 1 93.94 113 ASP A O 1
ATOM 943 N N . VAL A 1 114 ? -8.062 -0.556 16.375 1 96.69 114 VAL A N 1
ATOM 944 C CA . VAL A 1 114 ? -6.656 -0.912 16.25 1 96.69 114 VAL A CA 1
ATOM 945 C C . VAL A 1 114 ? -5.91 0.194 15.508 1 96.69 114 VAL A C 1
ATOM 947 O O . VAL A 1 114 ? -6.301 0.584 14.406 1 96.69 114 VAL A O 1
ATOM 950 N N . PRO A 1 115 ? -4.887 0.707 16.156 1 98.06 115 PRO A N 1
ATOM 951 C CA . PRO A 1 115 ? -4.082 1.675 15.406 1 98.06 115 PRO A CA 1
ATOM 952 C C . PRO A 1 115 ? -3.309 1.033 14.25 1 98.06 115 PRO A C 1
ATOM 954 O O . PRO A 1 115 ? -2.812 -0.088 14.391 1 98.06 115 PRO A O 1
ATOM 957 N N . HIS A 1 116 ? -3.275 1.709 13.156 1 98.44 116 HIS A N 1
ATOM 958 C CA . HIS A 1 116 ? -2.52 1.297 11.977 1 98.44 116 HIS A CA 1
ATOM 959 C C . HIS A 1 116 ? -1.616 2.42 11.484 1 98.44 116 HIS A C 1
ATOM 961 O O . HIS A 1 116 ? -1.948 3.6 11.625 1 98.44 116 HIS A O 1
ATOM 967 N N . MET A 1 117 ? -0.467 2.016 11.023 1 98.31 117 MET A N 1
ATOM 968 C CA . MET A 1 117 ? 0.207 2.914 10.094 1 98.31 117 MET A CA 1
ATOM 969 C C . MET A 1 117 ? -0.322 2.723 8.672 1 98.31 117 MET A C 1
ATOM 971 O O . MET A 1 117 ? -0.282 1.614 8.141 1 98.31 117 MET A O 1
ATOM 975 N N . CYS A 1 118 ? -0.827 3.809 8.086 1 98.44 118 CYS A N 1
ATOM 976 C CA . CYS A 1 118 ? -1.443 3.711 6.766 1 98.44 118 CYS A CA 1
ATOM 977 C C . CYS A 1 118 ? -0.764 4.648 5.773 1 98.44 118 CYS A C 1
ATOM 979 O O . CYS A 1 118 ? -0.274 5.711 6.156 1 98.44 118 CYS A O 1
ATOM 981 N N . ALA A 1 119 ? -0.661 4.266 4.555 1 98.5 119 ALA A N 1
ATOM 982 C CA . ALA A 1 119 ? -0.33 5.105 3.404 1 98.5 119 ALA A CA 1
ATOM 983 C C . ALA A 1 119 ? -1.397 4.996 2.32 1 98.5 119 ALA A C 1
ATOM 985 O O . ALA A 1 119 ? -1.758 3.893 1.904 1 98.5 119 ALA A O 1
ATOM 986 N N . THR A 1 120 ? -1.906 6.105 1.975 1 98.38 120 THR A N 1
ATOM 987 C CA . THR A 1 120 ? -2.881 6.156 0.892 1 98.38 120 THR A CA 1
ATOM 988 C C . THR A 1 120 ? -2.312 6.898 -0.314 1 98.38 120 THR A C 1
ATOM 990 O O . THR A 1 120 ? -1.97 8.078 -0.217 1 98.38 120 THR A O 1
ATOM 993 N N . VAL A 1 121 ? -2.146 6.215 -1.396 1 97.56 121 VAL A N 1
ATOM 994 C CA . VAL A 1 121 ? -1.724 6.805 -2.662 1 97.56 121 VAL A CA 1
ATOM 995 C C . VAL A 1 121 ? -2.932 6.988 -3.576 1 97.56 121 VAL A C 1
ATOM 997 O O . VAL A 1 121 ? -3.697 6.047 -3.801 1 97.56 121 VAL A O 1
ATOM 1000 N N . THR A 1 122 ? -3.053 8.18 -4.086 1 97 122 THR A N 1
ATOM 1001 C CA . THR A 1 122 ? -4.238 8.469 -4.883 1 97 122 THR A CA 1
ATOM 1002 C C . THR A 1 122 ? -3.85 9.016 -6.254 1 97 122 THR A C 1
ATOM 1004 O O . THR A 1 122 ? -3.082 9.977 -6.355 1 97 122 THR A O 1
ATOM 1007 N N . HIS A 1 123 ? -4.285 8.352 -7.246 1 95.38 123 HIS A N 1
ATOM 1008 C CA . HIS A 1 123 ? -4.41 8.805 -8.625 1 95.38 123 HIS A CA 1
ATOM 1009 C C . HIS A 1 123 ? -5.84 8.656 -9.133 1 95.38 123 HIS A C 1
ATOM 1011 O O . HIS A 1 123 ? -6.215 7.602 -9.648 1 95.38 123 HIS A O 1
ATOM 1017 N N . ASP A 1 124 ? -6.598 9.617 -8.883 1 94.62 124 ASP A N 1
ATOM 1018 C CA . ASP A 1 124 ? -8.047 9.633 -9.078 1 94.62 124 ASP A CA 1
ATOM 1019 C C . ASP A 1 124 ? -8.734 8.602 -8.18 1 94.62 124 ASP A C 1
ATOM 1021 O O . ASP A 1 124 ? -9.859 8.82 -7.727 1 94.62 124 ASP A O 1
ATOM 1025 N N . TYR A 1 125 ? -8.133 7.43 -8.008 1 95.25 125 TYR A N 1
ATOM 1026 C CA . TYR A 1 125 ? -8.602 6.414 -7.074 1 95.25 125 TYR A CA 1
ATOM 1027 C C . TYR A 1 125 ? -7.641 6.266 -5.902 1 95.25 125 TYR A C 1
ATOM 1029 O O . TYR A 1 125 ? -6.422 6.234 -6.09 1 95.25 125 TYR A O 1
ATOM 1037 N N . SER A 1 126 ? -8.211 6.203 -4.684 1 97.25 126 SER A N 1
ATOM 1038 C CA . SER A 1 126 ? -7.383 6.051 -3.488 1 97.25 126 SER A CA 1
ATOM 1039 C C . SER A 1 126 ? -6.992 4.594 -3.266 1 97.25 126 SER A C 1
ATOM 1041 O O . SER A 1 126 ? -7.824 3.695 -3.418 1 97.25 126 SER A O 1
ATOM 1043 N N . ASP A 1 127 ? -5.773 4.398 -3.051 1 97.31 127 ASP A N 1
ATOM 1044 C CA . ASP A 1 127 ? -5.199 3.094 -2.74 1 97.31 127 ASP A CA 1
ATOM 1045 C C . ASP A 1 127 ? -4.59 3.078 -1.342 1 97.31 127 ASP A C 1
ATOM 1047 O O . ASP A 1 127 ? -3.584 3.748 -1.09 1 97.31 127 ASP A O 1
ATOM 1051 N N . TRP A 1 128 ? -5.207 2.283 -0.483 1 98.06 128 TRP A N 1
ATOM 1052 C CA . TRP A 1 128 ? -4.996 2.32 0.961 1 98.06 128 TRP A CA 1
ATOM 1053 C C . TRP A 1 128 ? -4.246 1.079 1.433 1 98.06 128 TRP A C 1
ATOM 1055 O O . TRP A 1 128 ? -4.668 -0.049 1.167 1 98.06 128 TRP A O 1
ATOM 1065 N N . SER A 1 129 ? -3.057 1.284 2.061 1 98.44 129 SER A N 1
ATOM 1066 C CA . SER A 1 129 ? -2.352 0.179 2.701 1 98.44 129 SER A CA 1
ATOM 1067 C C . SER A 1 129 ? -2.414 0.29 4.223 1 98.44 129 SER A C 1
ATOM 1069 O O . SER A 1 129 ? -2.377 1.394 4.77 1 98.44 129 SER A O 1
ATOM 1071 N N . LEU A 1 130 ? -2.455 -0.879 4.867 1 97.94 130 LEU A N 1
ATOM 1072 C CA . LEU A 1 130 ? -2.689 -0.971 6.301 1 97.94 130 LEU A CA 1
ATOM 1073 C C . LEU A 1 130 ? -1.591 -1.783 6.98 1 97.94 130 LEU A C 1
ATOM 1075 O O . LEU A 1 130 ? -1.287 -2.9 6.559 1 97.94 130 LEU A O 1
ATOM 1079 N N . HIS A 1 131 ? -1.032 -1.218 7.98 1 96.75 131 HIS A N 1
ATOM 1080 C CA . HIS A 1 131 ? -0.059 -1.873 8.852 1 96.75 131 HIS A CA 1
ATOM 1081 C C . HIS A 1 131 ? -0.461 -1.758 10.312 1 96.75 131 HIS A C 1
ATOM 1083 O O . HIS A 1 131 ? -0.215 -0.731 10.953 1 96.75 131 HIS A O 1
ATOM 1089 N N . PRO A 1 132 ? -1.036 -2.826 10.859 1 96.31 132 PRO A N 1
ATOM 1090 C CA . PRO A 1 132 ? -1.458 -2.729 12.258 1 96.31 132 PRO A CA 1
ATOM 1091 C C . PRO A 1 132 ? -0.283 -2.553 13.219 1 96.31 132 PRO A C 1
ATOM 1093 O O . PRO A 1 132 ? 0.784 -3.135 13.008 1 96.31 132 PRO A O 1
ATOM 1096 N N . LEU A 1 133 ? -0.527 -1.739 14.188 1 96.25 133 LEU A N 1
ATOM 1097 C CA . LEU A 1 133 ? 0.428 -1.556 15.273 1 96.25 133 LEU A CA 1
ATOM 1098 C C . LEU A 1 133 ? -0.014 -2.316 16.516 1 96.25 133 LEU A C 1
ATOM 1100 O O . LEU A 1 133 ? -1.208 -2.387 16.812 1 96.25 133 LEU A O 1
ATOM 1104 N N . PRO A 1 134 ? 0.928 -2.859 17.25 1 93.88 134 PRO A N 1
ATOM 1105 C CA . PRO A 1 134 ? 0.537 -3.625 18.438 1 93.88 134 PRO A CA 1
ATOM 1106 C C . PRO A 1 134 ? -0.121 -2.758 19.5 1 93.88 134 PRO A C 1
ATOM 1108 O O . PRO A 1 134 ? -0.945 -3.25 20.281 1 93.88 134 PRO A O 1
ATOM 1111 N N . ASN A 1 135 ? 0.298 -1.497 19.609 1 95.44 135 ASN A N 1
ATOM 1112 C CA . ASN A 1 135 ? -0.272 -0.507 20.516 1 95.44 135 ASN A CA 1
ATOM 1113 C C . ASN A 1 135 ? -0.259 0.89 19.891 1 95.44 135 ASN A C 1
ATOM 1115 O O . ASN A 1 135 ? 0.446 1.135 18.922 1 95.44 135 ASN A O 1
ATOM 1119 N N . LEU A 1 136 ? -1.081 1.629 20.5 1 96.56 136 LEU A N 1
ATOM 1120 C CA . LEU A 1 136 ? -1.021 3.037 20.125 1 96.56 136 LEU A CA 1
ATOM 1121 C C . LEU A 1 136 ? 0.202 3.713 20.734 1 96.56 136 LEU A C 1
ATOM 1123 O O . LEU A 1 136 ? 0.305 3.83 21.953 1 96.56 136 LEU A O 1
ATOM 1127 N N . PRO A 1 137 ? 1.081 4.191 19.906 1 96.69 137 PRO A N 1
ATOM 1128 C CA . PRO A 1 137 ? 2.252 4.855 20.469 1 96.69 137 PRO A CA 1
ATOM 1129 C C . PRO A 1 137 ? 1.96 6.285 20.922 1 96.69 137 PRO A C 1
ATOM 1131 O O . PRO A 1 137 ? 1.017 6.906 20.438 1 96.69 137 PRO A O 1
ATOM 1134 N N . GLU A 1 138 ? 2.77 6.734 21.859 1 96.81 138 GLU A N 1
ATOM 1135 C CA . GLU A 1 138 ? 2.643 8.125 22.281 1 96.81 138 GLU A CA 1
ATOM 1136 C C . GLU A 1 138 ? 2.879 9.086 21.125 1 96.81 138 GLU A C 1
ATOM 1138 O O . GLU A 1 138 ? 2.225 10.125 21.031 1 96.81 138 GLU A O 1
ATOM 1143 N N . TYR A 1 139 ? 3.824 8.727 20.344 1 98.19 139 TYR A N 1
ATOM 1144 C CA . TYR A 1 139 ? 4.137 9.477 19.141 1 98.19 139 TYR A CA 1
ATOM 1145 C C . TYR A 1 139 ? 4.703 8.562 18.062 1 98.19 139 TYR A C 1
ATOM 1147 O O . TYR A 1 139 ? 5.098 7.43 18.344 1 98.19 139 TYR A O 1
ATOM 1155 N N . MET A 1 140 ? 4.688 9.016 16.797 1 98.56 140 MET A N 1
ATOM 1156 C CA . MET A 1 140 ? 5.277 8.305 15.672 1 98.56 140 MET A CA 1
ATOM 1157 C C . MET A 1 140 ? 6.039 9.266 14.766 1 98.56 140 MET A C 1
ATOM 1159 O O . MET A 1 140 ? 5.566 10.367 14.484 1 98.56 140 MET A O 1
ATOM 1163 N N . TRP A 1 141 ? 7.258 8.852 14.391 1 98.81 141 TRP A N 1
ATOM 1164 C CA . TRP A 1 141 ? 7.996 9.57 13.359 1 98.81 141 TRP A CA 1
ATOM 1165 C C . TRP A 1 141 ? 7.621 9.062 11.969 1 98.81 141 TRP A C 1
ATOM 1167 O O . TRP A 1 141 ? 7.578 7.852 11.734 1 98.81 141 TRP A O 1
ATOM 1177 N N . ILE A 1 142 ? 7.32 10.008 11.133 1 98.81 142 ILE A N 1
ATOM 1178 C CA . ILE A 1 142 ? 6.98 9.711 9.742 1 98.81 142 ILE A CA 1
ATOM 1179 C C . ILE A 1 142 ? 7.988 10.375 8.812 1 98.81 142 ILE A C 1
ATOM 1181 O O . ILE A 1 142 ? 8.32 11.555 8.984 1 98.81 142 ILE A O 1
ATOM 1185 N N . HIS A 1 143 ? 8.5 9.594 7.875 1 98.5 143 HIS A N 1
ATOM 1186 C CA . HIS A 1 143 ? 9.5 10.055 6.918 1 98.5 143 HIS A CA 1
ATOM 1187 C C . HIS A 1 143 ? 9.125 9.648 5.496 1 98.5 143 HIS A C 1
ATOM 1189 O O . HIS A 1 143 ? 8.75 8.5 5.25 1 98.5 143 HIS A O 1
ATOM 1195 N N . ALA A 1 144 ? 9.148 10.602 4.578 1 98.06 144 ALA A N 1
ATOM 1196 C CA . ALA A 1 144 ? 8.93 10.312 3.162 1 98.06 144 ALA A CA 1
ATOM 1197 C C . ALA A 1 144 ? 10.047 10.898 2.303 1 98.06 144 ALA A C 1
ATOM 1199 O O . ALA A 1 144 ? 10.539 11.992 2.576 1 98.06 144 ALA A O 1
ATOM 1200 N N . LYS A 1 145 ? 10.422 10.141 1.31 1 96.81 145 LYS A N 1
ATOM 1201 C CA . LYS A 1 145 ? 11.477 10.531 0.374 1 96.81 145 LYS A CA 1
ATOM 1202 C C . LYS A 1 145 ? 10.977 10.469 -1.068 1 96.81 145 LYS A C 1
ATOM 1204 O O . LYS A 1 145 ? 10.562 9.406 -1.54 1 96.81 145 LYS A O 1
ATOM 1209 N N . LYS A 1 146 ? 11.047 11.586 -1.709 1 95.94 146 LYS A N 1
ATOM 1210 C CA . LYS A 1 146 ? 10.75 11.609 -3.139 1 95.94 146 LYS A CA 1
ATOM 1211 C C . LYS A 1 146 ? 12.031 11.539 -3.967 1 95.94 146 LYS A C 1
ATOM 1213 O O . LYS A 1 146 ? 12.93 12.359 -3.795 1 95.94 146 LYS A O 1
ATOM 1218 N N . ILE A 1 147 ? 12.141 10.617 -4.77 1 91.88 147 ILE A N 1
ATOM 1219 C CA . ILE A 1 147 ? 13.219 10.438 -5.734 1 91.88 147 ILE A CA 1
ATOM 1220 C C . ILE A 1 147 ? 12.633 10.242 -7.133 1 91.88 147 ILE A C 1
ATOM 1222 O O . ILE A 1 147 ? 11.969 9.234 -7.398 1 91.88 147 ILE A O 1
ATOM 1226 N N . ASN A 1 148 ? 12.859 11.234 -8.008 1 89.56 148 ASN A N 1
ATOM 1227 C CA . ASN A 1 148 ? 12.203 11.227 -9.32 1 89.56 148 ASN A CA 1
ATOM 1228 C C . ASN A 1 148 ? 10.688 11.117 -9.188 1 89.56 148 ASN A C 1
ATOM 1230 O O . ASN A 1 148 ? 10.047 11.992 -8.594 1 89.56 148 ASN A O 1
ATOM 1234 N N . SER A 1 149 ? 10.125 10.055 -9.719 1 89.5 149 SER A N 1
ATOM 1235 C CA . SER A 1 149 ? 8.672 9.938 -9.656 1 89.5 149 SER A CA 1
ATOM 1236 C C . SER A 1 149 ? 8.242 9.07 -8.477 1 89.5 149 SER A C 1
ATOM 1238 O O . SER A 1 149 ? 7.043 8.891 -8.234 1 89.5 149 SER A O 1
ATOM 1240 N N . GLY A 1 150 ? 9.172 8.617 -7.75 1 93.81 150 GLY A N 1
ATOM 1241 C CA . GLY A 1 150 ? 8.867 7.68 -6.68 1 93.81 150 GLY A CA 1
ATOM 1242 C C . GLY A 1 150 ? 8.812 8.336 -5.312 1 93.81 150 GLY A C 1
ATOM 1243 O O . GLY A 1 150 ? 9.547 9.289 -5.047 1 93.81 150 GLY A O 1
ATOM 1244 N N . LEU A 1 151 ? 7.98 7.855 -4.48 1 96.31 151 LEU A N 1
ATOM 1245 C CA . LEU A 1 151 ? 7.883 8.258 -3.08 1 96.31 151 LEU A CA 1
ATOM 1246 C C . LEU A 1 151 ? 8.039 7.051 -2.158 1 96.31 151 LEU A C 1
ATOM 1248 O O . LEU A 1 151 ? 7.305 6.07 -2.277 1 96.31 151 LEU A O 1
ATOM 1252 N N . GLU A 1 152 ? 9.016 7.113 -1.309 1 97.5 152 GLU A N 1
ATOM 1253 C CA . GLU A 1 152 ? 9.219 6.113 -0.266 1 97.5 152 GLU A CA 1
ATOM 1254 C C . GLU A 1 152 ? 8.695 6.605 1.082 1 97.5 152 GLU A C 1
ATOM 1256 O O . GLU A 1 152 ? 8.859 7.781 1.422 1 97.5 152 GLU A O 1
ATOM 1261 N N . VAL A 1 153 ? 8.117 5.734 1.819 1 98 153 VAL A N 1
ATOM 1262 C CA . VAL A 1 153 ? 7.535 6.102 3.107 1 98 153 VAL A CA 1
ATOM 1263 C C . VAL A 1 153 ? 8.109 5.211 4.207 1 98 153 VAL A C 1
ATOM 1265 O O . VAL A 1 153 ? 8.109 3.984 4.082 1 98 153 VAL A O 1
ATOM 1268 N N . TYR A 1 154 ? 8.531 5.852 5.285 1 98.38 154 TYR A N 1
ATOM 1269 C CA . TYR A 1 154 ? 9.117 5.176 6.438 1 98.38 154 TYR A CA 1
ATOM 1270 C C . TYR A 1 154 ? 8.445 5.625 7.73 1 98.38 154 TYR A C 1
ATOM 1272 O O . TYR A 1 154 ? 7.973 6.762 7.832 1 98.38 154 TYR A O 1
ATOM 1280 N N . ILE A 1 155 ? 8.477 4.715 8.758 1 98.06 155 ILE A N 1
ATOM 1281 C CA . ILE A 1 155 ? 7.992 5.051 10.094 1 98.06 155 ILE A CA 1
ATOM 1282 C C . ILE A 1 155 ? 9.023 4.633 11.133 1 98.06 155 ILE A C 1
ATOM 1284 O O . ILE A 1 155 ? 9.852 3.748 10.883 1 98.06 155 ILE A O 1
ATOM 1288 N N . SER A 1 156 ? 9 5.34 12.258 1 98.12 156 SER A N 1
ATOM 1289 C CA . SER A 1 156 ? 9.906 5.016 13.352 1 98.12 156 SER A CA 1
ATOM 1290 C C . SER A 1 156 ? 9.305 5.418 14.695 1 98.12 156 SER A C 1
ATOM 1292 O O . SER A 1 156 ? 8.68 6.477 14.812 1 98.12 156 SER A O 1
ATOM 1294 N N . GLU A 1 157 ? 9.539 4.598 15.664 1 95.44 157 GLU A N 1
ATOM 1295 C CA . GLU A 1 157 ? 9.094 4.938 17.016 1 95.44 157 GLU A CA 1
ATOM 1296 C C . GLU A 1 157 ? 10.156 5.746 17.75 1 95.44 157 GLU A C 1
ATOM 1298 O O . GLU A 1 157 ? 9.875 6.328 18.797 1 95.44 157 GLU A O 1
ATOM 1303 N N . ASP A 1 158 ? 11.398 5.816 17.203 1 93.25 158 ASP A N 1
ATOM 1304 C CA . ASP A 1 158 ? 12.477 6.449 17.953 1 93.25 158 ASP A CA 1
ATOM 1305 C C . ASP A 1 158 ? 13.289 7.383 17.062 1 93.25 158 ASP A C 1
ATOM 1307 O O . ASP A 1 158 ? 14.297 7.949 17.5 1 93.25 158 ASP A O 1
ATOM 1311 N N . SER A 1 159 ? 13.008 7.457 15.781 1 91.12 159 SER A N 1
ATOM 1312 C CA . SER A 1 159 ? 13.664 8.281 14.773 1 91.12 159 SER A CA 1
ATOM 1313 C C . SER A 1 159 ? 15.039 7.723 14.414 1 91.12 159 SER A C 1
ATOM 1315 O O . SER A 1 159 ? 15.852 8.414 13.789 1 91.12 159 SER A O 1
ATOM 1317 N N . PHE A 1 160 ? 15.281 6.512 14.852 1 93.12 160 PHE A N 1
ATOM 1318 C CA . PHE A 1 160 ? 16.547 5.871 14.547 1 93.12 160 PHE A CA 1
ATOM 1319 C C . PHE A 1 160 ? 16.344 4.621 13.703 1 93.12 160 PHE A C 1
ATOM 1321 O O . PHE A 1 160 ? 17 4.445 12.672 1 93.12 160 PHE A O 1
ATOM 1328 N N . ASP A 1 161 ? 15.508 3.848 14.156 1 95.56 161 ASP A N 1
ATOM 1329 C CA . ASP A 1 161 ? 15.172 2.641 13.406 1 95.56 161 ASP A CA 1
ATOM 1330 C C . ASP A 1 161 ? 13.961 2.871 12.508 1 95.56 161 ASP A C 1
ATOM 1332 O O . ASP A 1 161 ? 12.828 2.92 12.992 1 95.56 161 ASP A O 1
ATOM 1336 N N . TRP A 1 162 ? 14.258 2.945 11.219 1 97.12 162 TRP A N 1
ATOM 1337 C CA . TRP A 1 162 ? 13.211 3.262 10.258 1 97.12 162 TRP A CA 1
ATOM 1338 C C . TRP A 1 162 ? 12.734 2.004 9.539 1 97.12 162 TRP A C 1
ATOM 1340 O O . TRP A 1 162 ? 13.539 1.16 9.148 1 97.12 162 TRP A O 1
ATOM 1350 N N . MET A 1 163 ? 11.453 1.902 9.422 1 96.56 163 MET A N 1
ATOM 1351 C CA . MET A 1 163 ? 10.82 0.816 8.68 1 96.56 163 MET A CA 1
ATOM 1352 C C . MET A 1 163 ? 10.086 1.35 7.453 1 96.56 163 MET A C 1
ATOM 1354 O O . MET A 1 163 ? 9.211 2.207 7.57 1 96.56 163 MET A O 1
ATOM 1358 N N . GLN A 1 164 ? 10.477 0.833 6.312 1 97.62 164 GLN A N 1
ATOM 1359 C CA . GLN A 1 164 ? 9.758 1.231 5.105 1 97.62 164 GLN A CA 1
ATOM 1360 C C . GLN A 1 164 ? 8.414 0.526 5.012 1 97.62 164 GLN A C 1
ATOM 1362 O O . GLN A 1 164 ? 8.32 -0.688 5.203 1 97.62 164 GLN A O 1
ATOM 1367 N N . ILE A 1 165 ? 7.359 1.304 4.602 1 98 165 ILE A N 1
ATOM 1368 C CA . ILE A 1 165 ? 6.051 0.658 4.551 1 98 165 ILE A CA 1
ATOM 1369 C C . ILE A 1 165 ? 5.43 0.855 3.172 1 98 165 ILE A C 1
ATOM 1371 O O . ILE A 1 165 ? 4.434 0.213 2.836 1 98 165 ILE A O 1
ATOM 1375 N N . ARG A 1 166 ? 6.055 1.771 2.357 1 98.38 166 ARG A N 1
ATOM 1376 C CA . ARG A 1 166 ? 5.477 2.021 1.04 1 98.38 166 ARG A CA 1
ATOM 1377 C C . ARG A 1 166 ? 6.531 2.555 0.074 1 98.38 166 ARG A C 1
ATOM 1379 O O . ARG A 1 166 ? 7.418 3.312 0.472 1 98.38 166 ARG A O 1
ATOM 1386 N N . GLN A 1 167 ? 6.477 2.164 -1.122 1 97 167 GLN A N 1
ATOM 1387 C CA . GLN A 1 167 ? 7.152 2.771 -2.266 1 97 167 GLN A CA 1
ATOM 1388 C C . GLN A 1 167 ? 6.223 2.859 -3.471 1 97 167 GLN A C 1
ATOM 1390 O O . GLN A 1 167 ? 5.84 1.837 -4.043 1 97 167 GLN A O 1
ATOM 1395 N N . GLY A 1 168 ? 5.812 4.039 -3.785 1 95.56 168 GLY A N 1
ATOM 1396 C CA . GLY A 1 168 ? 4.871 4.242 -4.875 1 95.56 168 GLY A CA 1
ATOM 1397 C C . GLY A 1 168 ? 5.215 5.438 -5.746 1 95.56 168 GLY A C 1
ATOM 1398 O O . GLY A 1 168 ? 6.23 6.102 -5.523 1 95.56 168 GLY A O 1
ATOM 1399 N N . ASP A 1 169 ? 4.297 5.645 -6.68 1 92.38 169 ASP A N 1
ATOM 1400 C CA . ASP A 1 169 ? 4.488 6.75 -7.613 1 92.38 169 ASP A CA 1
ATOM 1401 C C . ASP A 1 169 ? 3.707 7.984 -7.172 1 92.38 169 ASP A C 1
ATOM 1403 O O . ASP A 1 169 ? 2.602 7.867 -6.637 1 92.38 169 ASP A O 1
ATOM 1407 N N . ILE A 1 170 ? 4.203 9.055 -7.336 1 89.06 170 ILE A N 1
ATOM 1408 C CA . ILE A 1 170 ? 3.469 10.297 -7.152 1 89.06 170 ILE A CA 1
ATOM 1409 C C . ILE A 1 170 ? 3.447 11.086 -8.461 1 89.06 170 ILE A C 1
ATOM 1411 O O . ILE A 1 170 ? 2.967 10.586 -9.484 1 89.06 170 ILE A O 1
ATOM 1415 N N . VAL A 1 171 ? 4.289 11.922 -8.836 1 80.94 171 VAL A N 1
ATOM 1416 C CA . VAL A 1 171 ? 4.363 12.672 -10.086 1 80.94 171 VAL A CA 1
ATOM 1417 C C . VAL A 1 171 ? 5.801 13.133 -10.328 1 80.94 171 VAL A C 1
ATOM 1419 O O . VAL A 1 171 ? 6.578 13.281 -9.383 1 80.94 171 VAL A O 1
ATOM 1422 N N . GLU A 1 172 ? 5.996 13.102 -11.625 1 75.69 172 GLU A N 1
ATOM 1423 C CA . GLU A 1 172 ? 7.301 13.672 -11.961 1 75.69 172 GLU A CA 1
ATOM 1424 C C . GLU A 1 172 ? 7.18 15.141 -12.336 1 75.69 172 GLU A C 1
ATOM 1426 O O . GLU A 1 172 ? 6.184 15.555 -12.938 1 75.69 172 GLU A O 1
ATOM 1431 N N . ASP A 1 173 ? 8.203 15.836 -11.992 1 74.81 173 ASP A N 1
ATOM 1432 C CA . ASP A 1 173 ? 8.445 17.203 -12.453 1 74.81 173 ASP A CA 1
ATOM 1433 C C . ASP A 1 173 ? 7.273 18.109 -12.117 1 74.81 173 ASP A C 1
ATOM 1435 O O . ASP A 1 173 ? 6.766 18.828 -12.984 1 74.81 173 ASP A O 1
ATOM 1439 N N . ALA A 1 174 ? 6.863 18.031 -10.906 1 81.31 174 ALA A N 1
ATOM 1440 C CA . ALA A 1 174 ? 5.773 18.891 -10.461 1 81.31 174 ALA A CA 1
ATOM 1441 C C . ALA A 1 174 ? 6.156 19.641 -9.188 1 81.31 174 ALA A C 1
ATOM 1443 O O . ALA A 1 174 ? 7.094 19.25 -8.484 1 81.31 174 ALA A O 1
ATOM 1444 N N . ILE A 1 175 ? 5.582 20.812 -9.133 1 93.81 175 ILE A N 1
ATOM 1445 C CA . ILE A 1 175 ? 5.57 21.453 -7.824 1 93.81 175 ILE A CA 1
ATOM 1446 C C . ILE A 1 175 ? 4.562 20.75 -6.914 1 93.81 175 ILE A C 1
ATOM 1448 O O . ILE A 1 175 ? 3.373 20.688 -7.234 1 93.81 175 ILE A O 1
ATOM 1452 N N . LEU A 1 176 ? 5.105 20.266 -5.797 1 96.88 176 LEU A N 1
ATOM 1453 C CA . LEU A 1 176 ? 4.246 19.5 -4.898 1 96.88 176 LEU A CA 1
ATOM 1454 C C . LEU A 1 176 ? 4 20.266 -3.604 1 96.88 176 LEU A C 1
ATOM 1456 O O . LEU A 1 176 ? 4.887 20.969 -3.113 1 96.88 176 LEU A O 1
ATOM 1460 N N . GLN A 1 177 ? 2.793 20.141 -3.146 1 98 177 GLN A N 1
ATOM 1461 C CA . GLN A 1 177 ? 2.459 20.578 -1.796 1 98 177 GLN A CA 1
ATOM 1462 C C . GLN A 1 177 ? 2.832 19.516 -0.762 1 98 177 GLN A C 1
ATOM 1464 O O . GLN A 1 177 ? 2.344 18.391 -0.821 1 98 177 GLN A O 1
ATOM 1469 N N . VAL A 1 178 ? 3.723 19.859 0.164 1 98.12 178 VAL A N 1
ATOM 1470 C CA . VAL A 1 178 ? 4.23 18.922 1.15 1 98.12 178 VAL A CA 1
ATOM 1471 C C . VAL A 1 178 ? 3.996 19.453 2.559 1 98.12 178 VAL A C 1
ATOM 1473 O O . VAL A 1 178 ? 4.441 20.562 2.887 1 98.12 178 VAL A O 1
ATOM 1476 N N . GLY A 1 179 ? 3.197 18.672 3.416 1 98.69 179 GLY A N 1
ATOM 1477 C CA . GLY A 1 179 ? 2.938 19.25 4.727 1 98.69 179 GLY A CA 1
ATOM 1478 C C . GLY A 1 179 ? 2.152 18.312 5.637 1 98.69 179 GLY A C 1
ATOM 1479 O O . GLY A 1 179 ? 2.281 17.094 5.551 1 98.69 179 GLY A O 1
ATOM 1480 N N . LEU A 1 180 ? 1.452 18.906 6.582 1 98.88 180 LEU A N 1
ATOM 1481 C CA . LEU A 1 180 ? 0.8 18.25 7.711 1 98.88 180 LEU A CA 1
ATOM 1482 C C . LEU A 1 180 ? -0.708 18.172 7.496 1 98.88 180 LEU A C 1
ATOM 1484 O O . LEU A 1 180 ? -1.33 19.156 7.082 1 98.88 180 LEU A O 1
ATOM 1488 N N . TYR A 1 181 ? -1.212 17 7.836 1 98.94 181 TYR A N 1
ATOM 1489 C CA . TYR A 1 181 ? -2.662 16.875 7.746 1 98.94 181 TYR A CA 1
ATOM 1490 C C . TYR A 1 181 ? -3.219 16.125 8.945 1 98.94 181 TYR A C 1
ATOM 1492 O O . TYR A 1 181 ? -2.484 15.414 9.641 1 98.94 181 TYR A O 1
ATOM 1500 N N . CYS A 1 182 ? -4.504 16.266 9.211 1 98.88 182 CYS A N 1
ATOM 1501 C CA . CYS A 1 182 ? -5.273 15.414 10.117 1 98.88 182 CYS A CA 1
ATOM 1502 C C . CYS A 1 182 ? -6.734 15.359 9.695 1 98.88 182 CYS A C 1
ATOM 1504 O O . CYS A 1 182 ? -7.223 16.25 9 1 98.88 182 CYS A O 1
ATOM 1506 N N . ALA A 1 183 ? -7.391 14.336 10.078 1 98.81 183 ALA A N 1
ATOM 1507 C CA . ALA A 1 183 ? -8.781 14.133 9.68 1 98.81 183 ALA A CA 1
ATOM 1508 C C . ALA A 1 183 ? -9.531 13.281 10.695 1 98.81 183 ALA A C 1
ATOM 1510 O O . ALA A 1 183 ? -8.93 12.438 11.367 1 98.81 183 ALA A O 1
ATOM 1511 N N . SER A 1 184 ? -10.781 13.5 10.758 1 98.38 184 SER A N 1
ATOM 1512 C CA . SER A 1 184 ? -11.68 12.766 11.648 1 98.38 184 SER A CA 1
ATOM 1513 C C . SER A 1 184 ? -13.023 12.492 10.977 1 98.38 184 SER A C 1
ATOM 1515 O O . SER A 1 184 ? -14.023 13.141 11.289 1 98.38 184 SER A O 1
ATOM 1517 N N . PRO A 1 185 ? -13.078 11.461 10.234 1 97.69 185 PRO A N 1
ATOM 1518 C CA . PRO A 1 185 ? -14.32 11.195 9.5 1 97.69 185 PRO A CA 1
ATOM 1519 C C . PRO A 1 185 ? -15.492 10.867 10.414 1 97.69 185 PRO A C 1
ATOM 1521 O O . PRO A 1 185 ? -16.641 11.18 10.094 1 97.69 185 PRO A O 1
ATOM 1524 N N . ASN A 1 186 ? -15.227 10.234 11.547 1 96.62 186 ASN A N 1
ATOM 1525 C CA . ASN A 1 186 ? -16.297 9.703 12.367 1 96.62 186 ASN A CA 1
ATOM 1526 C C . ASN A 1 186 ? -16.219 10.211 13.805 1 96.62 186 ASN A C 1
ATOM 1528 O O . ASN A 1 186 ? -16.5 9.469 14.75 1 96.62 186 ASN A O 1
ATOM 1532 N N . SER A 1 187 ? -15.805 11.383 13.969 1 95.69 187 SER A N 1
ATOM 1533 C CA . SER A 1 187 ? -15.703 12.016 15.281 1 95.69 187 SER A CA 1
ATOM 1534 C C . SER A 1 187 ? -16.688 13.172 15.414 1 95.69 187 SER A C 1
ATOM 1536 O O . SER A 1 187 ? -16.938 13.898 14.453 1 95.69 187 SER A O 1
ATOM 1538 N N . ASP A 1 188 ? -17.156 13.344 16.609 1 96.12 188 ASP A N 1
ATOM 1539 C CA . ASP A 1 188 ? -18.078 14.445 16.875 1 96.12 188 ASP A CA 1
ATOM 1540 C C . ASP A 1 188 ? -17.328 15.711 17.266 1 96.12 188 ASP A C 1
ATOM 1542 O O . ASP A 1 188 ? -17.875 16.812 17.219 1 96.12 188 ASP A O 1
ATOM 1546 N N . ASP A 1 189 ? -16.141 15.578 17.703 1 95.94 189 ASP A N 1
ATOM 1547 C CA . ASP A 1 189 ? -15.445 16.734 18.234 1 95.94 189 ASP A CA 1
ATOM 1548 C C . ASP A 1 189 ? -14.102 16.953 17.531 1 95.94 189 ASP A C 1
ATOM 1550 O O . ASP A 1 189 ? -13.32 17.812 17.938 1 95.94 189 ASP A O 1
ATOM 1554 N N . GLY A 1 190 ? -13.797 16.172 16.578 1 97.81 190 GLY A N 1
ATOM 1555 C CA . GLY A 1 190 ? -12.555 16.297 15.836 1 97.81 190 GLY A CA 1
ATOM 1556 C C . GLY A 1 190 ? -11.391 15.586 16.516 1 97.81 190 GLY A C 1
ATOM 1557 O O . GLY A 1 190 ? -11.594 14.711 17.359 1 97.81 190 GLY A O 1
ATOM 1558 N N . LEU A 1 191 ? -10.211 15.812 16.031 1 98.5 191 LEU A N 1
ATOM 1559 C CA . LEU A 1 191 ? -8.969 15.234 16.531 1 98.5 191 LEU A CA 1
ATOM 1560 C C . LEU A 1 191 ? -7.926 16.312 16.781 1 98.5 191 LEU A C 1
ATOM 1562 O O . LEU A 1 191 ? -7.609 17.109 15.891 1 98.5 191 LEU A O 1
ATOM 1566 N N . GLU A 1 192 ? -7.461 16.359 18.016 1 98.25 192 GLU A N 1
ATOM 1567 C CA . GLU A 1 192 ? -6.332 17.234 18.312 1 98.25 192 GLU A CA 1
ATOM 1568 C C . GLU A 1 192 ? -5.004 16.547 18.031 1 98.25 192 GLU A C 1
ATOM 1570 O O . GLU A 1 192 ? -4.766 15.43 18.5 1 98.25 192 GLU A O 1
ATOM 1575 N N . VAL A 1 193 ? -4.152 17.25 17.281 1 98.81 193 VAL A N 1
ATOM 1576 C CA . VAL A 1 193 ? -2.871 16.672 16.875 1 98.81 193 VAL A CA 1
ATOM 1577 C C . VAL A 1 193 ? -1.748 17.672 17.156 1 98.81 193 VAL A C 1
ATOM 1579 O O . VAL A 1 193 ? -1.927 18.891 16.984 1 98.81 193 VAL A O 1
ATOM 1582 N N . ILE A 1 194 ? -0.63 17.156 17.594 1 98.88 194 ILE A N 1
ATOM 1583 C CA . ILE A 1 194 ? 0.593 17.922 17.766 1 98.88 194 ILE A CA 1
ATOM 1584 C C . ILE A 1 194 ? 1.671 17.406 16.812 1 98.88 194 ILE A C 1
ATOM 1586 O O . ILE A 1 194 ? 1.995 16.219 16.828 1 98.88 194 ILE A O 1
ATOM 1590 N N . PHE A 1 195 ? 2.184 18.266 16.016 1 98.81 195 PHE A N 1
ATOM 1591 C CA . PHE A 1 195 ? 3.32 18 15.141 1 98.81 195 PHE A CA 1
ATOM 1592 C C . PHE A 1 195 ? 4.578 18.688 15.656 1 98.81 195 PHE A C 1
ATOM 1594 O O . PHE A 1 195 ? 4.555 19.875 15.961 1 98.81 195 PHE A O 1
ATOM 1601 N N . GLU A 1 196 ? 5.637 17.938 15.688 1 98.5 196 GLU A N 1
ATOM 1602 C CA . GLU A 1 196 ? 6.906 18.5 16.125 1 98.5 196 GLU A CA 1
ATOM 1603 C C . GLU A 1 196 ? 8.023 18.203 15.125 1 98.5 196 GLU A C 1
ATOM 1605 O O . GLU A 1 196 ? 8.062 17.125 14.539 1 98.5 196 GLU A O 1
ATOM 1610 N N . ASP A 1 197 ? 8.875 19.203 14.859 1 96.81 197 ASP A N 1
ATOM 1611 C CA . ASP A 1 197 ? 10.133 19.062 14.133 1 96.81 197 ASP A CA 1
ATOM 1612 C C . ASP A 1 197 ? 9.883 18.688 12.672 1 96.81 197 ASP A C 1
ATOM 1614 O O . ASP A 1 197 ? 10.555 17.797 12.133 1 96.81 197 ASP A O 1
ATOM 1618 N N . PHE A 1 198 ? 8.906 19.359 12.211 1 97.62 198 PHE A N 1
ATOM 1619 C CA . PHE A 1 198 ? 8.656 19.25 10.773 1 97.62 198 PHE A CA 1
ATOM 1620 C C . PHE A 1 198 ? 9.836 19.797 9.977 1 97.62 198 PHE A C 1
ATOM 1622 O O . PHE A 1 198 ? 10.25 20.938 10.188 1 97.62 198 PHE A O 1
ATOM 1629 N N . MET A 1 199 ? 10.352 18.891 9.07 1 96.31 199 MET A N 1
ATOM 1630 C CA . MET A 1 199 ? 11.523 19.297 8.297 1 96.31 199 MET A CA 1
ATOM 1631 C C . MET A 1 199 ? 11.43 18.781 6.863 1 96.31 199 MET A C 1
ATOM 1633 O O . MET A 1 199 ? 11.023 17.641 6.633 1 96.31 199 MET A O 1
ATOM 1637 N N . ILE A 1 200 ? 11.727 19.656 5.922 1 96.56 200 ILE A N 1
ATOM 1638 C CA . ILE A 1 200 ? 11.859 19.281 4.523 1 96.56 200 ILE A CA 1
ATOM 1639 C C . ILE A 1 200 ? 13.273 19.594 4.035 1 96.56 200 ILE A C 1
ATOM 1641 O O . ILE A 1 200 ? 13.773 20.703 4.25 1 96.56 200 ILE A O 1
ATOM 1645 N N . LYS A 1 201 ? 13.906 18.609 3.527 1 94.62 201 LYS A N 1
ATOM 1646 C CA . LYS A 1 201 ? 15.211 18.781 2.893 1 94.62 201 LYS A CA 1
ATOM 1647 C C . LYS A 1 201 ? 15.117 18.594 1.381 1 94.62 201 LYS A C 1
ATOM 1649 O O . LYS A 1 201 ? 14.633 17.562 0.908 1 94.62 201 LYS A O 1
ATOM 1654 N N . ASP A 1 202 ? 15.422 19.641 0.661 1 86.12 202 ASP A N 1
ATOM 1655 C CA . ASP A 1 202 ? 15.422 19.547 -0.795 1 86.12 202 ASP A CA 1
ATOM 1656 C C . ASP A 1 202 ? 16.781 19.125 -1.322 1 86.12 202 ASP A C 1
ATOM 1658 O O . ASP A 1 202 ? 17.812 19.453 -0.728 1 86.12 202 ASP A O 1
ATOM 1662 N N . GLU A 1 203 ? 16.797 18.094 -2.223 1 71.19 203 GLU A N 1
ATOM 1663 C CA . GLU A 1 203 ? 18.078 17.75 -2.83 1 71.19 203 GLU A CA 1
ATOM 1664 C C . GLU A 1 203 ? 18.484 18.781 -3.879 1 71.19 203 GLU A C 1
ATOM 1666 O O . GLU A 1 203 ? 17.656 19.219 -4.684 1 71.19 203 GLU A O 1
ATOM 1671 N N . GLU A 1 204 ? 19.203 19.812 -3.51 1 53.84 204 GLU A N 1
ATOM 1672 C CA . GLU A 1 204 ? 19.703 20.812 -4.445 1 53.84 204 GLU A CA 1
ATOM 1673 C C . GLU A 1 204 ? 20.094 20.172 -5.777 1 53.84 204 GLU A C 1
ATOM 1675 O O . GLU A 1 204 ? 20.766 19.141 -5.801 1 53.84 204 GLU A O 1
ATOM 1680 N N . ARG A 1 205 ? 19.25 20.406 -6.797 1 40.97 205 ARG A N 1
ATOM 1681 C CA . ARG A 1 205 ? 19.906 20.141 -8.078 1 40.97 205 ARG A CA 1
ATOM 1682 C C . ARG A 1 205 ? 21.156 21 -8.242 1 40.97 205 ARG A C 1
ATOM 1684 O O . ARG A 1 205 ? 21.219 22.109 -7.719 1 40.97 205 ARG A O 1
ATOM 1691 N N . MET B 1 1 ? 17.453 -80.875 -8.945 1 31.53 1 MET B N 1
ATOM 1692 C CA . MET B 1 1 ? 16.391 -79.938 -8.516 1 31.53 1 MET B CA 1
ATOM 1693 C C . MET B 1 1 ? 16.562 -78.562 -9.141 1 31.53 1 MET B C 1
ATOM 1695 O O . MET B 1 1 ? 17.672 -78.062 -9.164 1 31.53 1 MET B O 1
ATOM 1699 N N . SER B 1 2 ? 15.703 -78.25 -10.188 1 29.48 2 SER B N 1
ATOM 1700 C CA . SER B 1 2 ? 15.578 -77.188 -11.203 1 29.48 2 SER B CA 1
ATOM 1701 C C . SER B 1 2 ? 15.484 -75.812 -10.57 1 29.48 2 SER B C 1
ATOM 1703 O O . SER B 1 2 ? 14.594 -75.562 -9.75 1 29.48 2 SER B O 1
ATOM 1705 N N . ASP B 1 3 ? 16.594 -75.125 -10.32 1 30.12 3 ASP B N 1
ATOM 1706 C CA . ASP B 1 3 ? 16.828 -73.75 -9.844 1 30.12 3 ASP B CA 1
ATOM 1707 C C . ASP B 1 3 ? 16.031 -72.75 -10.656 1 30.12 3 ASP B C 1
ATOM 1709 O O . ASP B 1 3 ? 16.219 -72.625 -11.867 1 30.12 3 ASP B O 1
ATOM 1713 N N . GLU B 1 4 ? 14.672 -72.5 -10.312 1 30.34 4 GLU B N 1
ATOM 1714 C CA . GLU B 1 4 ? 13.688 -71.562 -10.844 1 30.34 4 GLU B CA 1
ATOM 1715 C C . GLU B 1 4 ? 14.289 -70.188 -11 1 30.34 4 GLU B C 1
ATOM 1717 O O . GLU B 1 4 ? 14.922 -69.688 -10.078 1 30.34 4 GLU B O 1
ATOM 1722 N N . GLU B 1 5 ? 14.5 -69.688 -12.258 1 29.34 5 GLU B N 1
ATOM 1723 C CA . GLU B 1 5 ? 14.898 -68.438 -12.836 1 29.34 5 GLU B CA 1
ATOM 1724 C C . GLU B 1 5 ? 14.039 -67.25 -12.297 1 29.34 5 GLU B C 1
ATOM 1726 O O . GLU B 1 5 ? 12.812 -67.312 -12.367 1 29.34 5 GLU B O 1
ATOM 1731 N N . TYR B 1 6 ? 14.461 -66.562 -11.211 1 33.22 6 TYR B N 1
ATOM 1732 C CA . TYR B 1 6 ? 13.93 -65.312 -10.711 1 33.22 6 TYR B CA 1
ATOM 1733 C C . TYR B 1 6 ? 13.68 -64.312 -11.852 1 33.22 6 TYR B C 1
ATOM 1735 O O . TYR B 1 6 ? 14.555 -64.062 -12.68 1 33.22 6 TYR B O 1
ATOM 1743 N N . SER B 1 7 ? 12.445 -64.438 -12.523 1 30.14 7 SER B N 1
ATOM 1744 C CA . SER B 1 7 ? 11.922 -63.5 -13.516 1 30.14 7 SER B CA 1
ATOM 1745 C C . SER B 1 7 ? 12.25 -62.062 -13.141 1 30.14 7 SER B C 1
ATOM 1747 O O . SER B 1 7 ? 12.391 -61.719 -11.961 1 30.14 7 SER B O 1
ATOM 1749 N N . GLU B 1 8 ? 12.594 -61.25 -14.164 1 30.44 8 GLU B N 1
ATOM 1750 C CA . GLU B 1 8 ? 12.93 -59.844 -14.477 1 30.44 8 GLU B CA 1
ATOM 1751 C C . GLU B 1 8 ? 11.969 -58.875 -13.797 1 30.44 8 GLU B C 1
ATOM 1753 O O . GLU B 1 8 ? 10.781 -59.188 -13.633 1 30.44 8 GLU B O 1
ATOM 1758 N N . GLY B 1 9 ? 12.438 -57.938 -12.953 1 28.78 9 GLY B N 1
ATOM 1759 C CA . GLY B 1 9 ? 12.008 -56.75 -12.25 1 28.78 9 GLY B CA 1
ATOM 1760 C C . GLY B 1 9 ? 11.039 -55.906 -13.047 1 28.78 9 GLY B C 1
ATOM 1761 O O . GLY B 1 9 ? 11.133 -55.844 -14.273 1 28.78 9 GLY B O 1
ATOM 1762 N N . ASP B 1 10 ? 9.703 -55.844 -12.672 1 31.3 10 ASP B N 1
ATOM 1763 C CA . ASP B 1 10 ? 8.625 -54.938 -13.078 1 31.3 10 ASP B CA 1
ATOM 1764 C C . ASP B 1 10 ? 9.172 -53.531 -13.391 1 31.3 10 ASP B C 1
ATOM 1766 O O . ASP B 1 10 ? 9.82 -52.906 -12.547 1 31.3 10 ASP B O 1
ATOM 1770 N N . ASP B 1 11 ? 9.453 -53.25 -14.625 1 30.66 11 ASP B N 1
ATOM 1771 C CA . ASP B 1 11 ? 9.672 -51.906 -15.211 1 30.66 11 ASP B CA 1
ATOM 1772 C C . ASP B 1 11 ? 8.664 -50.906 -14.68 1 30.66 11 ASP B C 1
ATOM 1774 O O . ASP B 1 11 ? 7.453 -51.062 -14.867 1 30.66 11 ASP B O 1
ATOM 1778 N N . TYR B 1 12 ? 8.836 -50.25 -13.531 1 32.56 12 TYR B N 1
ATOM 1779 C CA . TYR B 1 12 ? 8.211 -49 -13.141 1 32.56 12 TYR B CA 1
ATOM 1780 C C . TYR B 1 12 ? 8.023 -48.094 -14.336 1 32.56 12 TYR B C 1
ATOM 1782 O O . TYR B 1 12 ? 8.992 -47.594 -14.914 1 32.56 12 TYR B O 1
ATOM 1790 N N . ASN B 1 13 ? 7.113 -48.5 -15.273 1 31.41 13 ASN B N 1
ATOM 1791 C CA . ASN B 1 13 ? 6.637 -47.531 -16.266 1 31.41 13 ASN B CA 1
ATOM 1792 C C . ASN B 1 13 ? 6.367 -46.188 -15.625 1 31.41 13 ASN B C 1
ATOM 1794 O O . ASN B 1 13 ? 5.508 -46.062 -14.758 1 31.41 13 ASN B O 1
ATOM 1798 N N . ASP B 1 14 ? 7.273 -45.344 -15.383 1 32.75 14 ASP B N 1
ATOM 1799 C CA . ASP B 1 14 ? 7.188 -43.875 -15.211 1 32.75 14 ASP B CA 1
ATOM 1800 C C . ASP B 1 14 ? 6.121 -43.281 -16.125 1 32.75 14 ASP B C 1
ATOM 1802 O O . ASP B 1 14 ? 6.406 -42.906 -17.266 1 32.75 14 ASP B O 1
ATOM 1806 N N . GLU B 1 15 ? 4.926 -43.906 -16.312 1 32.41 15 GLU B N 1
ATOM 1807 C CA . GLU B 1 15 ? 3.939 -43.125 -17.047 1 32.41 15 GLU B CA 1
ATOM 1808 C C . GLU B 1 15 ? 3.861 -41.688 -16.5 1 32.41 15 GLU B C 1
ATOM 1810 O O . GLU B 1 15 ? 3.758 -41.5 -15.289 1 32.41 15 GLU B O 1
ATOM 1815 N N . PRO B 1 16 ? 4.359 -40.625 -17.094 1 35.16 16 PRO B N 1
ATOM 1816 C CA . PRO B 1 16 ? 4.141 -39.25 -16.703 1 35.16 16 PRO B CA 1
ATOM 1817 C C . PRO B 1 16 ? 2.695 -38.969 -16.281 1 35.16 16 PRO B C 1
ATOM 1819 O O . PRO B 1 16 ? 1.763 -39.312 -17.016 1 35.16 16 PRO B O 1
ATOM 1822 N N . GLN B 1 17 ? 2.131 -39.312 -15.094 1 32.75 17 GLN B N 1
ATOM 1823 C CA . GLN B 1 17 ? 0.862 -38.812 -14.578 1 32.75 17 GLN B CA 1
ATOM 1824 C C . GLN B 1 17 ? 0.513 -37.469 -15.195 1 32.75 17 GLN B C 1
ATOM 1826 O O . GLN B 1 17 ? 1.162 -36.438 -14.906 1 32.75 17 GLN B O 1
ATOM 1831 N N . GLU B 1 18 ? 0.074 -37.281 -16.406 1 34.59 18 GLU B N 1
ATOM 1832 C CA . GLU B 1 18 ? -0.527 -36.156 -17.156 1 34.59 18 GLU B CA 1
ATOM 1833 C C . GLU B 1 18 ? -1.247 -35.188 -16.219 1 34.59 18 GLU B C 1
ATOM 1835 O O . GLU B 1 18 ? -1.961 -35.625 -15.305 1 34.59 18 GLU B O 1
ATOM 1840 N N . ARG B 1 19 ? -0.82 -33.812 -15.953 1 37.09 19 ARG B N 1
ATOM 1841 C CA . ARG B 1 19 ? -1.291 -32.531 -15.438 1 37.09 19 ARG B CA 1
ATOM 1842 C C . ARG B 1 19 ? -2.797 -32.375 -15.617 1 37.09 19 ARG B C 1
ATOM 1844 O O . ARG B 1 19 ? -3.273 -32.156 -16.734 1 37.09 19 ARG B O 1
ATOM 1851 N N . GLU B 1 20 ? -3.566 -33.031 -14.977 1 41.62 20 GLU B N 1
ATOM 1852 C CA . GLU B 1 20 ? -4.988 -32.719 -15.008 1 41.62 20 GLU B CA 1
ATOM 1853 C C . GLU B 1 20 ? -5.207 -31.203 -14.828 1 41.62 20 GLU B C 1
ATOM 1855 O O . GLU B 1 20 ? -4.914 -30.656 -13.766 1 41.62 20 GLU B O 1
ATOM 1860 N N . ARG B 1 21 ? -4.793 -30.281 -15.695 1 48.28 21 ARG B N 1
ATOM 1861 C CA . ARG B 1 21 ? -5.16 -28.859 -15.773 1 48.28 21 ARG B CA 1
ATOM 1862 C C . ARG B 1 21 ? -6.59 -28.641 -15.281 1 48.28 21 ARG B C 1
ATOM 1864 O O . ARG B 1 21 ? -7.508 -29.359 -15.695 1 48.28 21 ARG B O 1
ATOM 1871 N N . LYS B 1 22 ? -6.691 -28.219 -13.992 1 53.34 22 LYS B N 1
ATOM 1872 C CA . LYS B 1 22 ? -8.023 -27.688 -13.703 1 53.34 22 LYS B CA 1
ATOM 1873 C C . LYS B 1 22 ? -8.656 -27.078 -14.953 1 53.34 22 LYS B C 1
ATOM 1875 O O . LYS B 1 22 ? -7.977 -26.391 -15.727 1 53.34 22 LYS B O 1
ATOM 1880 N N . GLN B 1 23 ? -9.641 -27.422 -15.375 1 65.25 23 GLN B N 1
ATOM 1881 C CA . GLN B 1 23 ? -10.398 -26.969 -16.531 1 65.25 23 GLN B CA 1
ATOM 1882 C C . GLN B 1 23 ? -10.461 -25.438 -16.578 1 65.25 23 GLN B C 1
ATOM 1884 O O . GLN B 1 23 ? -10.82 -24.797 -15.586 1 65.25 23 GLN B O 1
ATOM 1889 N N . GLY B 1 24 ? -9.617 -24.75 -17.391 1 86.94 24 GLY B N 1
ATOM 1890 C CA . GLY B 1 24 ? -9.766 -23.375 -17.844 1 86.94 24 GLY B CA 1
ATOM 1891 C C . GLY B 1 24 ? -8.609 -22.484 -17.422 1 86.94 24 GLY B C 1
ATOM 1892 O O . GLY B 1 24 ? -8.625 -21.281 -17.688 1 86.94 24 GLY B O 1
ATOM 1893 N N . MET B 1 25 ? -7.562 -23.25 -16.734 1 95.06 25 MET B N 1
ATOM 1894 C CA . MET B 1 25 ? -6.43 -22.422 -16.344 1 95.06 25 MET B CA 1
ATOM 1895 C C . MET B 1 25 ? -5.461 -22.234 -17.5 1 95.06 25 MET B C 1
ATOM 1897 O O . MET B 1 25 ? -5.301 -23.125 -18.328 1 95.06 25 MET B O 1
ATOM 1901 N N . HIS B 1 26 ? -4.812 -21.062 -17.516 1 97.12 26 HIS B N 1
ATOM 1902 C CA . HIS B 1 26 ? -3.848 -20.688 -18.531 1 97.12 26 HIS B CA 1
ATOM 1903 C C . HIS B 1 26 ? -2.533 -20.234 -17.922 1 97.12 26 HIS B C 1
ATOM 1905 O O . HIS B 1 26 ? -2.498 -19.828 -16.75 1 97.12 26 HIS B O 1
ATOM 1911 N N . TRP B 1 27 ? -1.465 -20.359 -18.766 1 98.31 27 TRP B N 1
ATOM 1912 C CA . TRP B 1 27 ? -0.169 -19.875 -18.297 1 98.31 27 TRP B CA 1
ATOM 1913 C C . TRP B 1 27 ? 0.223 -18.578 -19.016 1 98.31 27 TRP B C 1
ATOM 1915 O O . TRP B 1 27 ? 0.041 -18.469 -20.234 1 98.31 27 TRP B O 1
ATOM 1925 N N . LEU B 1 28 ? 0.598 -17.656 -18.25 1 98.62 28 LEU B N 1
ATOM 1926 C CA . LEU B 1 28 ? 1.552 -16.656 -18.719 1 98.62 28 LEU B CA 1
ATOM 1927 C C . LEU B 1 28 ? 2.963 -17 -18.25 1 98.62 28 LEU B C 1
ATOM 1929 O O . LEU B 1 28 ? 3.182 -17.266 -17.062 1 98.62 28 LEU B O 1
ATOM 1933 N N . ASN B 1 29 ? 3.984 -17.188 -19.125 1 98.69 29 ASN B N 1
ATOM 1934 C CA . ASN B 1 29 ? 5.363 -17.531 -18.812 1 98.69 29 ASN B CA 1
ATOM 1935 C C . ASN B 1 29 ? 5.445 -18.859 -18.062 1 98.69 29 ASN B C 1
ATOM 1937 O O . ASN B 1 29 ? 5.992 -18.922 -16.953 1 98.69 29 ASN B O 1
ATOM 1941 N N . GLU B 1 30 ? 5.016 -19.922 -18.734 1 98.5 30 GLU B N 1
ATOM 1942 C CA . 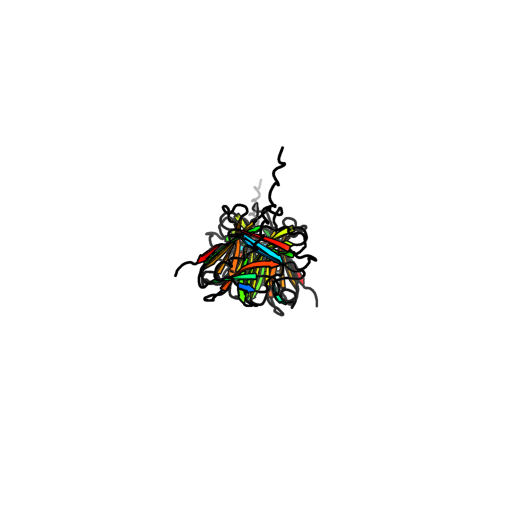GLU B 1 30 ? 4.992 -21.25 -18.125 1 98.5 30 GLU B CA 1
ATOM 1943 C C . GLU B 1 30 ? 6.387 -21.672 -17.672 1 98.5 30 GLU B C 1
ATOM 1945 O O . GLU B 1 30 ? 7.332 -21.656 -18.469 1 98.5 30 GLU B O 1
ATOM 1950 N N . PRO B 1 31 ? 6.496 -22.031 -16.422 1 98.31 31 PRO B N 1
ATOM 1951 C CA . PRO B 1 31 ? 7.824 -22.422 -15.953 1 98.31 31 PRO B CA 1
ATOM 1952 C C . PRO B 1 31 ? 8.242 -23.797 -16.469 1 98.31 31 PRO B C 1
ATOM 1954 O O . PRO B 1 31 ? 7.391 -24.609 -16.844 1 98.31 31 PRO B O 1
ATOM 1957 N N . GLU B 1 32 ? 9.5 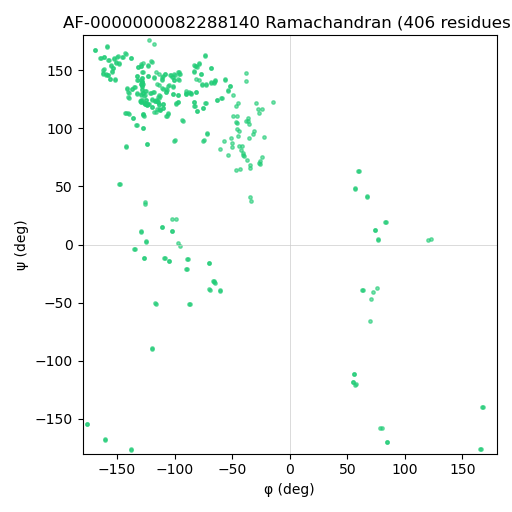-24.062 -16.391 1 97.62 32 GLU B N 1
ATOM 1958 C CA . GLU B 1 32 ? 10.039 -25.344 -16.828 1 97.62 32 GLU B CA 1
ATOM 1959 C C . GLU B 1 32 ? 9.609 -26.469 -15.906 1 97.62 32 GLU B C 1
ATOM 1961 O O . GLU B 1 32 ? 9.336 -27.578 -16.359 1 97.62 32 GLU B O 1
ATOM 1966 N N . GLU B 1 33 ? 9.602 -26.141 -14.68 1 97.88 33 GLU B N 1
ATOM 1967 C CA . GLU B 1 33 ? 9.266 -27.156 -13.688 1 97.88 33 GLU B CA 1
ATOM 1968 C C . GLU B 1 33 ? 7.961 -26.812 -12.969 1 97.88 33 GLU B C 1
ATOM 1970 O O . GLU B 1 33 ? 7.879 -25.812 -12.258 1 97.88 33 GLU B O 1
ATOM 1975 N N . TRP B 1 34 ? 6.969 -27.609 -13.102 1 98 34 TRP B N 1
ATOM 1976 C CA . TRP B 1 34 ? 5.715 -27.469 -12.367 1 98 34 TRP B CA 1
ATOM 1977 C C . TRP B 1 34 ? 4.902 -28.766 -12.438 1 98 34 TRP B C 1
ATOM 1979 O O . TRP B 1 34 ? 5.188 -29.641 -13.25 1 98 34 TRP B O 1
ATOM 1989 N N . SER B 1 35 ? 3.949 -28.906 -11.484 1 97.81 35 SER B N 1
ATOM 1990 C CA . SER B 1 35 ? 3.012 -30.031 -11.453 1 97.81 35 SER B CA 1
ATOM 1991 C C . SER B 1 35 ? 1.727 -29.656 -10.719 1 97.81 35 SER B C 1
ATOM 1993 O O . SER B 1 35 ? 1.7 -28.688 -9.961 1 97.81 35 SER B O 1
ATOM 1995 N N . GLN B 1 36 ? 0.72 -30.266 -11.031 1 95.94 36 GLN B N 1
ATOM 1996 C CA . GLN B 1 36 ? -0.553 -30.125 -10.344 1 95.94 36 GLN B CA 1
ATOM 1997 C C . GLN B 1 36 ? -1.136 -31.469 -9.953 1 95.94 36 GLN B C 1
ATOM 1999 O O . GLN B 1 36 ? -1.194 -32.375 -10.773 1 95.94 36 GLN B O 1
ATOM 2004 N N . HIS B 1 37 ? -1.394 -31.641 -8.719 1 94.06 37 HIS B N 1
ATOM 2005 C CA . HIS B 1 37 ? -2.057 -32.812 -8.188 1 94.06 37 HIS B CA 1
ATOM 2006 C C . HIS B 1 37 ? -3.254 -32.438 -7.324 1 94.06 37 HIS B C 1
ATOM 2008 O O . HIS B 1 37 ? -3.09 -31.906 -6.23 1 94.06 37 HIS B O 1
ATOM 2014 N N . ARG B 1 38 ? -4.41 -32.75 -7.801 1 91.44 38 ARG B N 1
ATOM 2015 C CA . ARG B 1 38 ? -5.641 -32.406 -7.098 1 91.44 38 ARG B CA 1
ATOM 2016 C C . ARG B 1 38 ? -5.703 -30.906 -6.82 1 91.44 38 ARG B C 1
ATOM 2018 O O . ARG B 1 38 ? -5.672 -30.094 -7.75 1 91.44 38 ARG B O 1
ATOM 2025 N N . THR B 1 39 ? -5.602 -30.562 -5.586 1 93.12 39 THR B N 1
ATOM 2026 C CA . THR B 1 39 ? -5.781 -29.172 -5.23 1 93.12 39 THR B CA 1
ATOM 2027 C C . THR B 1 39 ? -4.434 -28.5 -4.984 1 93.12 39 THR B C 1
ATOM 2029 O O . THR B 1 39 ? -4.379 -27.375 -4.457 1 93.12 39 THR B O 1
ATOM 2032 N N . THR B 1 40 ? -3.381 -29.219 -5.363 1 97.88 40 THR B N 1
ATOM 2033 C CA . THR B 1 40 ? -2.043 -28.703 -5.109 1 97.88 40 THR B CA 1
ATOM 2034 C C . THR B 1 40 ? -1.337 -28.359 -6.422 1 97.88 40 THR B C 1
ATOM 2036 O O . THR B 1 40 ? -1.33 -29.172 -7.355 1 97.88 40 THR B O 1
ATOM 2039 N N . VAL B 1 41 ? -0.83 -27.172 -6.512 1 98.19 41 VAL B N 1
ATOM 2040 C CA . VAL B 1 41 ? 0.021 -26.766 -7.621 1 98.19 41 VAL B CA 1
ATOM 2041 C C . VAL B 1 41 ? 1.44 -26.5 -7.117 1 98.19 41 VAL B C 1
ATOM 2043 O O . VAL B 1 41 ? 1.636 -25.797 -6.121 1 98.19 41 VAL B O 1
ATOM 2046 N N . MET B 1 42 ? 2.381 -27.156 -7.742 1 98.5 42 MET B N 1
ATOM 2047 C CA . MET B 1 42 ? 3.789 -26.891 -7.457 1 98.5 42 MET B CA 1
ATOM 2048 C C . MET B 1 42 ? 4.488 -26.281 -8.664 1 98.5 42 MET B C 1
ATOM 2050 O O . MET B 1 42 ? 4.254 -26.688 -9.797 1 98.5 42 MET B O 1
ATOM 2054 N N . MET B 1 43 ? 5.309 -25.281 -8.422 1 98.31 43 MET B N 1
ATOM 2055 C CA . MET B 1 43 ? 6.074 -24.703 -9.523 1 98.31 43 MET B CA 1
ATOM 2056 C C . MET B 1 43 ? 7.375 -24.094 -9.016 1 98.31 43 MET B C 1
ATOM 2058 O O . MET B 1 43 ? 7.523 -23.844 -7.82 1 98.31 43 MET B O 1
ATOM 2062 N N . ARG B 1 44 ? 8.297 -23.922 -9.945 1 98.56 44 ARG B N 1
ATOM 2063 C CA . ARG B 1 44 ? 9.57 -23.266 -9.672 1 98.56 44 ARG B CA 1
ATOM 2064 C C . ARG B 1 44 ? 9.781 -22.078 -10.602 1 98.56 44 ARG B C 1
ATOM 2066 O O . ARG B 1 44 ? 9.711 -22.219 -11.828 1 98.56 44 ARG B O 1
ATOM 2073 N N . SER B 1 45 ? 9.938 -20.953 -9.969 1 98.31 45 SER B N 1
ATOM 2074 C CA . SER B 1 45 ? 10.289 -19.797 -10.797 1 98.31 45 SER B CA 1
ATOM 2075 C C . SER B 1 45 ? 11.695 -19.938 -11.367 1 98.31 45 SER B C 1
ATOM 2077 O O . SER B 1 45 ? 12.562 -20.562 -10.742 1 98.31 45 SER B O 1
ATOM 2079 N N . SER B 1 46 ? 11.953 -19.328 -12.547 1 97.06 46 SER B N 1
ATOM 2080 C CA . SER B 1 46 ? 13.305 -19.234 -13.078 1 97.06 46 SER B CA 1
ATOM 2081 C C . SER B 1 46 ? 14.055 -18.062 -12.461 1 97.06 46 SER B C 1
ATOM 2083 O O . SER B 1 46 ? 13.438 -17.078 -12.023 1 97.06 46 SER B O 1
ATOM 2085 N N . PRO B 1 47 ? 15.414 -18.156 -12.414 1 97.81 47 PRO B N 1
ATOM 2086 C CA . PRO B 1 47 ? 16.188 -17.016 -11.938 1 97.81 47 PRO B CA 1
ATOM 2087 C C . PRO B 1 47 ? 15.914 -15.734 -12.734 1 97.81 47 PRO B C 1
ATOM 2089 O O . PRO B 1 47 ? 15.695 -15.797 -13.945 1 97.81 47 PRO B O 1
ATOM 2092 N N . GLY B 1 48 ? 15.867 -14.562 -12.055 1 97.75 48 GLY B N 1
ATOM 2093 C CA . GLY B 1 48 ? 15.766 -13.266 -12.711 1 97.75 48 GLY B CA 1
ATOM 2094 C C . GLY B 1 48 ? 14.344 -12.898 -13.086 1 97.75 48 GLY B C 1
ATOM 2095 O O . GLY B 1 48 ? 14.125 -12.023 -13.922 1 97.75 48 GLY B O 1
ATOM 2096 N N . THR B 1 49 ? 13.32 -13.539 -12.469 1 98.62 49 THR B N 1
ATOM 2097 C CA . THR B 1 49 ? 11.93 -13.281 -12.82 1 98.62 49 THR B CA 1
ATOM 2098 C C . THR B 1 49 ? 11.312 -12.258 -11.875 1 98.62 49 THR B C 1
ATOM 2100 O O . THR B 1 49 ? 11.68 -12.195 -10.695 1 98.62 49 THR B O 1
ATOM 2103 N N . ASP B 1 50 ? 10.359 -11.477 -12.43 1 98.69 50 ASP B N 1
ATOM 2104 C CA . ASP B 1 50 ? 9.617 -10.516 -11.625 1 98.69 50 ASP B CA 1
ATOM 2105 C C . ASP B 1 50 ? 8.43 -9.953 -12.406 1 98.69 50 ASP B C 1
ATOM 2107 O O . ASP B 1 50 ? 8.266 -10.234 -13.594 1 98.69 50 ASP B O 1
ATOM 2111 N N . PHE B 1 51 ? 7.562 -9.297 -11.719 1 98.62 51 PHE B N 1
ATOM 2112 C CA . PHE B 1 51 ? 6.629 -8.32 -12.266 1 98.62 51 PHE B CA 1
ATOM 2113 C C . PHE B 1 51 ? 6.852 -6.949 -11.633 1 98.62 51 PHE B C 1
ATOM 2115 O O . PHE B 1 51 ? 6.746 -6.801 -10.414 1 98.62 51 PHE B O 1
ATOM 2122 N N . TRP B 1 52 ? 7.188 -6.004 -12.406 1 98.25 52 TRP B N 1
ATOM 2123 C CA . TRP B 1 52 ? 7.438 -4.641 -11.953 1 98.25 52 TRP B CA 1
ATOM 2124 C C . TRP B 1 52 ? 7.395 -3.658 -13.117 1 98.25 52 TRP B C 1
ATOM 2126 O O . TRP B 1 52 ? 7.793 -3.994 -14.234 1 98.25 52 TRP B O 1
ATOM 2136 N N . ARG B 1 53 ? 6.922 -2.408 -12.805 1 96.88 53 ARG B N 1
ATOM 2137 C CA . ARG B 1 53 ? 6.883 -1.396 -13.852 1 96.88 53 ARG B CA 1
ATOM 2138 C C . ARG B 1 53 ? 7.297 -0.03 -13.312 1 96.88 53 ARG B C 1
ATOM 2140 O O . ARG B 1 53 ? 6.613 0.539 -12.461 1 96.88 53 ARG B O 1
ATOM 2147 N N . LYS B 1 54 ? 8.531 0.632 -13.75 1 89.56 54 LYS B N 1
ATOM 2148 C CA . LYS B 1 54 ? 9.07 1.988 -13.805 1 89.56 54 LYS B CA 1
ATOM 2149 C C . LYS B 1 54 ? 9.375 2.52 -12.406 1 89.56 54 LYS B C 1
ATOM 2151 O O . LYS B 1 54 ? 10.492 2.951 -12.133 1 89.56 54 LYS B O 1
ATOM 2156 N N . THR B 1 55 ? 8.445 2.775 -11.445 1 86.56 55 THR B N 1
ATOM 2157 C CA . THR B 1 55 ? 8.508 3.436 -10.148 1 86.56 55 THR B CA 1
ATOM 2158 C C . THR B 1 55 ? 9.953 3.607 -9.695 1 86.56 55 THR B C 1
ATOM 2160 O O . THR B 1 55 ? 10.648 2.625 -9.445 1 86.56 55 THR B O 1
ATOM 2163 N N . LYS B 1 56 ? 10.461 4.852 -9.406 1 82.44 56 LYS B N 1
ATOM 2164 C CA . LYS B 1 56 ? 11.805 5.281 -9.023 1 82.44 56 LYS B CA 1
ATOM 2165 C C . LYS B 1 56 ? 12.773 5.164 -10.203 1 82.44 56 LYS B C 1
ATOM 2167 O O . LYS B 1 56 ? 13.602 6.051 -10.422 1 82.44 56 LYS B O 1
ATOM 2172 N N . THR B 1 57 ? 12.648 3.936 -10.859 1 81.81 57 THR B N 1
ATOM 2173 C CA . THR B 1 57 ? 13.414 3.707 -12.078 1 81.81 57 THR B CA 1
ATOM 2174 C C . THR B 1 57 ? 12.477 3.48 -13.266 1 81.81 57 THR B C 1
ATOM 2176 O O . THR B 1 57 ? 11.258 3.434 -13.102 1 81.81 57 THR B O 1
ATOM 2179 N N . ASN B 1 58 ? 12.977 3.404 -14.469 1 88.12 58 ASN B N 1
ATOM 2180 C CA . ASN B 1 58 ? 12.164 3.166 -15.656 1 88.12 58 ASN B CA 1
ATOM 2181 C C . ASN B 1 58 ? 12.211 1.701 -16.078 1 88.12 58 ASN B C 1
ATOM 2183 O O . ASN B 1 58 ? 11.82 1.364 -17.203 1 88.12 58 ASN B O 1
ATOM 2187 N N . ASP B 1 59 ? 12.555 0.83 -15.148 1 92.75 59 ASP B N 1
ATOM 2188 C CA . ASP B 1 59 ? 12.664 -0.589 -15.469 1 92.75 59 ASP B CA 1
ATOM 2189 C C . ASP B 1 59 ? 11.297 -1.253 -15.531 1 92.75 59 ASP B C 1
ATOM 2191 O O . ASP B 1 59 ? 10.406 -0.931 -14.734 1 92.75 59 ASP B O 1
ATOM 2195 N N . ILE B 1 60 ? 11.172 -2.16 -16.5 1 97.75 60 ILE B N 1
ATOM 2196 C CA . ILE B 1 60 ? 9.969 -2.969 -16.641 1 97.75 60 ILE B CA 1
ATOM 2197 C C . ILE B 1 60 ? 10.344 -4.445 -16.734 1 97.75 60 ILE B C 1
ATOM 2199 O O . ILE B 1 60 ? 11.195 -4.824 -17.547 1 97.75 60 ILE B O 1
ATOM 2203 N N . VAL B 1 61 ? 9.82 -5.234 -15.906 1 98.19 61 VAL B N 1
ATOM 2204 C CA . VAL B 1 61 ? 9.992 -6.684 -15.945 1 98.19 61 VAL B CA 1
ATOM 2205 C C . VAL B 1 61 ? 8.625 -7.363 -15.898 1 98.19 61 VAL B C 1
ATOM 2207 O O . VAL B 1 61 ? 7.746 -6.953 -15.133 1 98.19 61 VAL B O 1
ATOM 2210 N N . ASP B 1 62 ? 8.375 -8.344 -16.734 1 98.75 62 ASP B N 1
ATOM 2211 C CA . ASP B 1 62 ? 7.094 -9.039 -16.859 1 98.75 62 ASP B CA 1
ATOM 2212 C C . ASP B 1 62 ? 7.297 -10.492 -17.266 1 98.75 62 ASP B C 1
ATOM 2214 O O . ASP B 1 62 ? 6.664 -10.977 -18.219 1 98.75 62 ASP B O 1
ATOM 2218 N N . ASN B 1 63 ? 8.164 -11.188 -16.484 1 98.81 63 ASN B N 1
ATOM 2219 C CA . ASN B 1 63 ? 8.594 -12.477 -17.016 1 98.81 63 ASN B CA 1
ATOM 2220 C C . ASN B 1 63 ? 8.422 -13.586 -15.977 1 98.81 63 ASN B C 1
ATOM 2222 O O . ASN B 1 63 ? 8.891 -14.703 -16.172 1 98.81 63 ASN B O 1
ATOM 2226 N N . ALA B 1 64 ? 7.758 -13.367 -14.867 1 98.88 64 ALA B N 1
ATOM 2227 C CA . ALA B 1 64 ? 7.539 -14.398 -13.859 1 98.88 64 ALA B CA 1
ATOM 2228 C C . ALA B 1 64 ? 6.379 -15.312 -14.25 1 98.88 64 ALA B C 1
ATOM 2230 O O . ALA B 1 64 ? 5.469 -14.898 -14.969 1 98.88 64 ALA B O 1
ATOM 2231 N N . PRO B 1 65 ? 6.379 -16.578 -13.781 1 98.88 65 PRO B N 1
ATOM 2232 C CA . PRO B 1 65 ? 5.262 -17.469 -14.07 1 98.88 65 PRO B CA 1
ATOM 2233 C C . PRO B 1 65 ? 3.955 -17.031 -13.422 1 98.88 65 PRO B C 1
ATOM 2235 O O . PRO B 1 65 ? 3.959 -16.547 -12.289 1 98.88 65 PRO B O 1
ATOM 2238 N N . PHE B 1 66 ? 2.898 -17.156 -14.125 1 98.94 66 PHE B N 1
ATOM 2239 C CA . PHE B 1 66 ? 1.547 -16.812 -13.703 1 98.94 66 PHE B CA 1
ATOM 2240 C C . PHE B 1 66 ? 0.533 -17.797 -14.258 1 98.94 66 PHE B C 1
ATOM 2242 O O . PHE B 1 66 ? 0.392 -17.953 -15.469 1 98.94 66 PHE B O 1
ATOM 2249 N N . TYR B 1 67 ? -0.054 -18.531 -13.312 1 98.81 67 TYR B N 1
ATOM 2250 C CA . TYR B 1 67 ? -1.049 -19.562 -13.609 1 98.81 67 TYR B CA 1
ATOM 2251 C C . TYR B 1 67 ? -2.447 -19.078 -13.234 1 98.81 67 TYR B C 1
ATOM 2253 O O . TYR B 1 67 ? -2.76 -18.922 -12.055 1 98.81 67 TYR B O 1
ATOM 2261 N N . TYR B 1 68 ? -3.34 -18.875 -14.328 1 98.44 68 TYR B N 1
ATOM 2262 C CA . TYR B 1 68 ? -4.516 -18.078 -14.008 1 98.44 68 TYR B CA 1
ATOM 2263 C C . TYR B 1 68 ? -5.746 -18.594 -14.742 1 98.44 68 TYR B C 1
ATOM 2265 O O . TYR B 1 68 ? -5.629 -19.406 -15.656 1 98.44 68 TYR B O 1
ATOM 2273 N N . LEU B 1 69 ? -6.902 -18.156 -14.289 1 96.75 69 LEU B N 1
ATOM 2274 C CA . LEU B 1 69 ? -8.164 -18.234 -15.016 1 96.75 69 LEU B CA 1
ATOM 2275 C C . LEU B 1 69 ? -8.75 -16.844 -15.234 1 96.75 69 LEU B C 1
ATOM 2277 O O . LEU B 1 69 ? -8.414 -15.898 -14.516 1 96.75 69 LEU B O 1
ATOM 2281 N N . GLU B 1 70 ? -9.57 -16.75 -16.203 1 96.06 70 GLU B N 1
ATOM 2282 C CA . GLU B 1 70 ? -10.25 -15.477 -16.484 1 96.06 70 GLU B CA 1
ATOM 2283 C C . GLU B 1 70 ? -11.57 -15.383 -15.719 1 96.06 70 GLU B C 1
ATOM 2285 O O . GLU B 1 70 ? -12.359 -16.328 -15.719 1 96.06 70 GLU B O 1
ATOM 2290 N N . VAL B 1 71 ? -11.742 -14.312 -15.047 1 94.94 71 VAL B N 1
ATOM 2291 C CA . VAL B 1 71 ? -12.938 -14.086 -14.242 1 94.94 71 VAL B CA 1
ATOM 2292 C C . VAL B 1 71 ? -13.555 -12.734 -14.594 1 94.94 71 VAL B C 1
ATOM 2294 O O . VAL B 1 71 ? -12.836 -11.75 -14.789 1 94.94 71 VAL B O 1
ATOM 2297 N N . GLU B 1 72 ? -14.852 -12.727 -14.68 1 93.25 72 GLU B N 1
ATOM 2298 C CA . GLU B 1 72 ? -15.578 -11.484 -14.914 1 93.25 72 GLU B CA 1
ATOM 2299 C C . GLU B 1 72 ? -16.359 -11.062 -13.68 1 93.25 72 GLU B C 1
ATOM 2301 O O . GLU B 1 72 ? -16.875 -11.906 -12.945 1 93.25 72 GLU B O 1
ATOM 2306 N N . GLY B 1 73 ? -16.469 -9.719 -13.43 1 92.12 73 GLY B N 1
ATOM 2307 C CA . GLY B 1 73 ? -17.266 -9.195 -12.336 1 92.12 73 GLY B CA 1
ATOM 2308 C C . GLY B 1 73 ? -16.594 -9.305 -10.984 1 92.12 73 GLY B C 1
ATOM 2309 O O . GLY B 1 73 ? -15.359 -9.297 -10.906 1 92.12 73 GLY B O 1
ATOM 2310 N N . ASP B 1 74 ? -17.406 -9.289 -9.922 1 94.19 74 ASP B N 1
ATOM 2311 C CA . ASP B 1 74 ? -16.922 -9.391 -8.547 1 94.19 74 ASP B CA 1
ATOM 2312 C C . ASP B 1 74 ? -16.547 -10.828 -8.203 1 94.19 74 ASP B C 1
ATOM 2314 O O . ASP B 1 74 ? -17.172 -11.773 -8.68 1 94.19 74 ASP B O 1
ATOM 2318 N N . PHE B 1 75 ? -15.547 -10.984 -7.371 1 95.94 75 PHE B N 1
ATOM 2319 C CA . PHE B 1 75 ? -15.125 -12.328 -6.969 1 95.94 75 PHE B CA 1
ATOM 2320 C C . PHE B 1 75 ? -14.352 -12.273 -5.66 1 95.94 75 PHE B C 1
ATOM 2322 O O . PHE B 1 75 ? -13.992 -11.195 -5.184 1 95.94 75 PHE B O 1
ATOM 2329 N N . GLU B 1 76 ? -14.109 -13.406 -5.125 1 97.31 76 GLU B N 1
ATOM 2330 C CA . GLU B 1 76 ? -13.156 -13.656 -4.047 1 97.31 76 GLU B CA 1
ATOM 2331 C C . GLU B 1 76 ? -12.203 -14.789 -4.406 1 97.31 76 GLU B C 1
ATOM 2333 O O . GLU B 1 76 ? -12.609 -15.781 -5.004 1 97.31 76 GLU B O 1
ATOM 2338 N N . VAL B 1 77 ? -11 -14.594 -4.059 1 97.88 77 VAL B N 1
ATOM 2339 C CA . VAL B 1 77 ? -9.992 -15.617 -4.324 1 97.88 77 VAL B CA 1
ATOM 2340 C C . VAL B 1 77 ? -9.156 -15.867 -3.068 1 97.88 77 VAL B C 1
ATOM 2342 O O . VAL B 1 77 ? -8.859 -14.93 -2.322 1 97.88 77 VAL B O 1
ATOM 2345 N N . ARG B 1 78 ? -8.75 -17.094 -2.854 1 98.06 78 ARG B N 1
ATOM 2346 C CA . ARG B 1 78 ? -7.906 -17.453 -1.714 1 98.06 78 ARG B CA 1
ATOM 2347 C C . ARG B 1 78 ? -6.973 -18.609 -2.057 1 98.06 78 ARG B C 1
ATOM 2349 O O . ARG B 1 78 ? -7.281 -19.422 -2.926 1 98.06 78 ARG B O 1
ATOM 2356 N N . VAL B 1 79 ? -5.883 -18.672 -1.353 1 98.62 79 VAL B N 1
ATOM 2357 C CA . VAL B 1 79 ? -4.93 -19.766 -1.54 1 98.62 79 VAL B CA 1
ATOM 2358 C C . VAL B 1 79 ? -4.012 -19.859 -0.325 1 98.62 79 VAL B C 1
ATOM 2360 O O . VAL B 1 79 ? -3.789 -18.875 0.375 1 98.62 79 VAL B O 1
ATOM 2363 N N . LYS B 1 80 ? -3.572 -21.031 -0.079 1 98.75 80 LYS B N 1
ATOM 2364 C CA . LYS B 1 80 ? -2.496 -21.281 0.875 1 98.75 80 LYS B CA 1
ATOM 2365 C C . LYS B 1 80 ? -1.15 -21.406 0.167 1 98.75 80 LYS B C 1
ATOM 2367 O O . LYS B 1 80 ? -0.999 -22.219 -0.751 1 98.75 80 LYS B O 1
ATOM 2372 N N . VAL B 1 81 ? -0.166 -20.688 0.595 1 98.88 81 VAL B N 1
ATOM 2373 C CA . VAL B 1 81 ? 1.117 -20.641 -0.099 1 98.88 81 VAL B CA 1
ATOM 2374 C C . VAL B 1 81 ? 2.229 -21.109 0.838 1 98.88 81 VAL B C 1
ATOM 2376 O O . VAL B 1 81 ? 2.34 -20.625 1.968 1 98.88 81 VAL B O 1
ATOM 2379 N N . LYS B 1 82 ? 2.996 -21.984 0.351 1 98.56 82 LYS B N 1
ATOM 2380 C CA . LYS B 1 82 ? 4.176 -22.484 1.049 1 98.56 82 LYS B CA 1
ATOM 2381 C C . LYS B 1 82 ? 5.418 -22.391 0.169 1 98.56 82 LYS B C 1
ATOM 2383 O O . LYS B 1 82 ? 5.395 -22.797 -0.994 1 98.56 82 LYS B O 1
ATOM 2388 N N . ALA B 1 83 ? 6.469 -21.828 0.744 1 98.06 83 ALA B N 1
ATOM 2389 C CA . ALA B 1 83 ? 7.73 -21.75 0.013 1 98.06 83 ALA B CA 1
ATOM 2390 C C . ALA B 1 83 ? 8.906 -21.609 0.97 1 98.06 83 ALA B C 1
ATOM 2392 O O . ALA B 1 83 ? 8.727 -21.234 2.133 1 98.06 83 ALA B O 1
ATOM 2393 N N . ASN B 1 84 ? 10.086 -21.969 0.475 1 91.69 84 ASN B N 1
ATOM 2394 C CA . ASN B 1 84 ? 11.328 -21.641 1.174 1 91.69 84 ASN B CA 1
ATOM 2395 C C . ASN B 1 84 ? 12.008 -20.422 0.556 1 91.69 84 ASN B C 1
ATOM 2397 O O . ASN B 1 84 ? 12.906 -20.562 -0.278 1 91.69 84 ASN B O 1
ATOM 2401 N N . TYR B 1 85 ? 11.664 -19.344 1.034 1 97.12 85 TYR B N 1
ATOM 2402 C CA . TYR B 1 85 ? 12.188 -18.078 0.541 1 97.12 85 TYR B CA 1
ATOM 2403 C C . TYR B 1 85 ? 13.648 -17.891 0.959 1 97.12 85 TYR B C 1
ATOM 2405 O O . TYR B 1 85 ? 13.93 -17.344 2.023 1 97.12 85 TYR B O 1
ATOM 2413 N N . ASP B 1 86 ? 14.539 -18.25 0.091 1 93.94 86 ASP B N 1
ATOM 2414 C CA . ASP B 1 86 ? 15.93 -18.344 0.515 1 93.94 86 ASP B CA 1
ATOM 2415 C C . ASP B 1 86 ? 16.75 -17.156 -0.008 1 93.94 86 ASP B C 1
ATOM 2417 O O . ASP B 1 86 ? 17.875 -16.922 0.427 1 93.94 86 ASP B O 1
ATOM 2421 N N . ASN B 1 87 ? 16.172 -16.469 -0.929 1 96.81 87 ASN B N 1
ATOM 2422 C CA . ASN B 1 87 ? 16.922 -15.375 -1.551 1 96.81 87 ASN B CA 1
ATOM 2423 C C . ASN B 1 87 ? 16.188 -14.039 -1.422 1 96.81 87 ASN B C 1
ATOM 2425 O O . ASN B 1 87 ? 14.953 -14.016 -1.329 1 96.81 87 ASN B O 1
ATOM 2429 N N . PRO B 1 88 ? 16.938 -12.969 -1.439 1 96.5 88 PRO B N 1
ATOM 2430 C CA . PRO B 1 88 ? 16.281 -11.664 -1.507 1 96.5 88 PRO B CA 1
ATOM 2431 C C . PRO B 1 88 ? 15.305 -11.555 -2.67 1 96.5 88 PRO B C 1
ATOM 2433 O O . PRO B 1 88 ? 15.578 -12.062 -3.762 1 96.5 88 PRO B O 1
ATOM 2436 N N . ASP B 1 89 ? 14.109 -11.055 -2.373 1 97.5 89 ASP B N 1
ATOM 2437 C CA . ASP B 1 89 ? 13.047 -10.703 -3.318 1 97.5 89 ASP B CA 1
ATOM 2438 C C . ASP B 1 89 ? 12.336 -11.953 -3.83 1 97.5 89 ASP B C 1
ATOM 2440 O O . ASP B 1 89 ? 11.516 -11.875 -4.742 1 97.5 89 ASP B O 1
ATOM 2444 N N . ASP B 1 90 ? 12.766 -13.141 -3.238 1 98.62 90 ASP B N 1
ATOM 2445 C CA . ASP B 1 90 ? 11.859 -14.266 -3.475 1 98.62 90 ASP B CA 1
ATOM 2446 C C . ASP B 1 90 ? 10.43 -13.906 -3.098 1 98.62 90 ASP B C 1
ATOM 2448 O O . ASP B 1 90 ? 10.188 -13.281 -2.062 1 98.62 90 ASP B O 1
ATOM 2452 N N . GLN B 1 91 ? 9.484 -14.297 -3.975 1 98.88 91 GLN B N 1
ATOM 2453 C CA . GLN B 1 91 ? 8.102 -13.898 -3.717 1 98.88 91 GLN B CA 1
ATOM 2454 C C . GLN B 1 91 ? 7.121 -14.875 -4.363 1 98.88 91 GLN B C 1
ATOM 2456 O O . GLN B 1 91 ? 7.41 -15.453 -5.418 1 98.88 91 GLN B O 1
ATOM 2461 N N . ALA B 1 92 ? 5.988 -15.023 -3.742 1 98.94 92 ALA B N 1
ATOM 2462 C CA . ALA B 1 92 ? 4.938 -15.898 -4.262 1 98.94 92 ALA B CA 1
ATOM 2463 C C . ALA B 1 92 ? 3.578 -15.531 -3.672 1 98.94 92 ALA B C 1
ATOM 2465 O O . ALA B 1 92 ? 3.49 -15.102 -2.52 1 98.94 92 ALA B O 1
ATOM 2466 N N . GLY B 1 93 ? 2.533 -15.703 -4.469 1 98.88 93 GLY B N 1
ATOM 2467 C CA . GLY B 1 93 ? 1.186 -15.445 -3.988 1 98.88 93 GLY B CA 1
ATOM 2468 C C . GLY B 1 93 ? 0.153 -15.398 -5.102 1 98.88 93 GLY B C 1
ATOM 2469 O O . GLY B 1 93 ? 0.155 -16.25 -5.988 1 98.88 93 GLY B O 1
ATOM 2470 N N . ILE B 1 94 ? -0.785 -14.453 -4.992 1 98.88 94 ILE B N 1
ATOM 2471 C CA . ILE B 1 94 ? -1.874 -14.266 -5.945 1 98.88 94 ILE B CA 1
ATOM 2472 C C . ILE B 1 94 ? -1.581 -13.055 -6.836 1 98.88 94 ILE B C 1
ATOM 2474 O O . ILE B 1 94 ? -0.998 -12.07 -6.379 1 98.88 94 ILE B O 1
ATOM 2478 N N . MET B 1 95 ? -2.018 -13.195 -8.039 1 98.81 95 MET B N 1
ATOM 2479 C CA . MET B 1 95 ? -2.037 -12.031 -8.922 1 98.81 95 MET B CA 1
ATOM 2480 C C . MET B 1 95 ? -3.414 -11.844 -9.547 1 98.81 95 MET B C 1
ATOM 2482 O O . MET B 1 95 ? -4.062 -12.82 -9.93 1 98.81 95 MET B O 1
ATOM 2486 N N . VAL B 1 96 ? -3.891 -10.656 -9.594 1 98.25 96 VAL B N 1
ATOM 2487 C CA . VAL B 1 96 ? -5.047 -10.188 -10.359 1 98.25 96 VAL B CA 1
ATOM 2488 C C . VAL B 1 96 ? -4.59 -9.227 -11.445 1 98.25 96 VAL B C 1
ATOM 2490 O O . VAL B 1 96 ? -4.035 -8.164 -11.156 1 98.25 96 VAL B O 1
ATOM 2493 N N . ARG B 1 97 ? -4.879 -9.57 -12.711 1 98 97 ARG B N 1
ATOM 2494 C CA . ARG B 1 97 ? -4.207 -8.898 -13.82 1 98 97 ARG B CA 1
ATOM 2495 C C . ARG B 1 97 ? -5.176 -8.641 -14.969 1 98 97 ARG B C 1
ATOM 2497 O O . ARG B 1 97 ? -5.914 -9.539 -15.383 1 98 97 ARG B O 1
ATOM 2504 N N . GLU B 1 98 ? -5.223 -7.438 -15.367 1 96.94 98 GLU B N 1
ATOM 2505 C CA . GLU B 1 98 ? -5.918 -7.109 -16.609 1 96.94 98 GLU B CA 1
ATOM 2506 C C . GLU B 1 98 ? -4.996 -7.254 -17.812 1 96.94 98 GLU B C 1
ATOM 2508 O O . GLU B 1 98 ? -5.363 -7.871 -18.812 1 96.94 98 GLU B O 1
ATOM 2513 N N . ASP B 1 99 ? -3.889 -6.637 -17.688 1 96.81 99 ASP B N 1
ATOM 2514 C CA . ASP B 1 99 ? 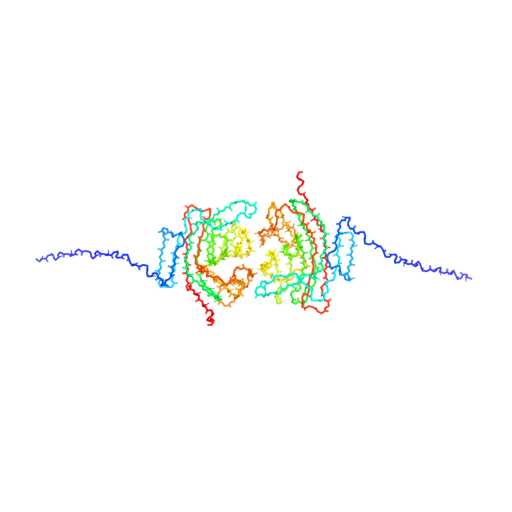-2.869 -6.648 -18.734 1 96.81 99 ASP B CA 1
ATOM 2515 C C . ASP B 1 99 ? -1.501 -6.27 -18.172 1 96.81 99 ASP B C 1
ATOM 2517 O O . ASP B 1 99 ? -1.311 -6.238 -16.953 1 96.81 99 ASP B O 1
ATOM 2521 N N . GLU B 1 100 ? -0.523 -5.996 -18.969 1 97.56 100 GLU B N 1
ATOM 2522 C CA . GLU B 1 100 ? 0.86 -5.801 -18.547 1 97.56 100 GLU B CA 1
ATOM 2523 C C . GLU B 1 100 ? 1.02 -4.5 -17.766 1 97.56 100 GLU B C 1
ATOM 2525 O O . GLU B 1 100 ? 2.014 -4.309 -17.062 1 97.56 100 GLU B O 1
ATOM 2530 N N . GLU B 1 101 ? 0.004 -3.639 -17.891 1 96.88 101 GLU B N 1
ATOM 2531 C CA . GLU B 1 101 ? 0.148 -2.334 -17.25 1 96.88 101 GLU B CA 1
ATOM 2532 C C . GLU B 1 101 ? -0.763 -2.215 -16.031 1 96.88 101 GLU B C 1
ATOM 2534 O O . GLU B 1 101 ? -0.644 -1.267 -15.258 1 96.88 101 GLU B O 1
ATOM 2539 N N . ASN B 1 102 ? -1.677 -3.133 -15.859 1 96.5 102 ASN B N 1
ATOM 2540 C CA . ASN B 1 102 ? -2.676 -3.072 -14.797 1 96.5 102 ASN B CA 1
ATOM 2541 C C . ASN B 1 102 ? -2.809 -4.41 -14.078 1 96.5 102 ASN B C 1
ATOM 2543 O O . ASN B 1 102 ? -3.443 -5.336 -14.586 1 96.5 102 ASN B O 1
ATOM 2547 N N . TRP B 1 103 ? -2.23 -4.461 -12.914 1 97.56 103 TRP B N 1
ATOM 2548 C CA . TRP B 1 103 ? -2.252 -5.707 -12.156 1 97.56 103 TRP B CA 1
ATOM 2549 C C . TRP B 1 103 ? -1.94 -5.457 -10.688 1 97.56 103 TRP B C 1
ATOM 2551 O O . TRP B 1 103 ? -1.438 -4.391 -10.328 1 97.56 103 TRP B O 1
ATOM 2561 N N . THR B 1 104 ? -2.283 -6.367 -9.875 1 98.38 104 THR B N 1
ATOM 2562 C CA . THR B 1 104 ? -1.927 -6.43 -8.461 1 98.38 104 THR B CA 1
ATOM 2563 C C . THR B 1 104 ? -1.352 -7.797 -8.102 1 98.38 104 THR B C 1
ATOM 2565 O O . THR B 1 104 ? -1.901 -8.828 -8.492 1 98.38 104 THR B O 1
ATOM 2568 N N . LYS B 1 105 ? -0.2 -7.816 -7.457 1 98.75 105 LYS B N 1
ATOM 2569 C CA . LYS B 1 105 ? 0.332 -9.062 -6.91 1 98.75 105 LYS B CA 1
ATOM 2570 C C . LYS B 1 105 ? 0.468 -8.984 -5.391 1 98.75 105 LYS B C 1
ATOM 2572 O O . LYS B 1 105 ? 0.793 -7.922 -4.848 1 98.75 105 LYS B O 1
ATOM 2577 N N . LEU B 1 106 ? 0.199 -10.062 -4.758 1 98.19 106 LEU B N 1
ATOM 2578 C CA . LEU B 1 106 ? 0.134 -10.141 -3.303 1 98.19 106 LEU B CA 1
ATOM 2579 C C . LEU B 1 106 ? 0.763 -11.43 -2.795 1 98.19 106 LEU B C 1
ATOM 2581 O O . LEU B 1 106 ? 0.487 -12.508 -3.324 1 98.19 106 LEU B O 1
ATOM 2585 N N . GLY B 1 107 ? 1.636 -11.281 -1.818 1 98.5 107 GLY B N 1
ATOM 2586 C CA . GLY B 1 107 ? 2.229 -12.453 -1.199 1 98.5 107 GLY B CA 1
ATOM 2587 C C . GLY B 1 107 ? 3.432 -12.133 -0.335 1 98.5 107 GLY B C 1
ATOM 2588 O O . GLY B 1 107 ? 3.719 -10.961 -0.074 1 98.5 107 GLY B O 1
ATOM 2589 N N . ILE B 1 108 ? 4.02 -13.195 0.156 1 98.56 108 ILE B N 1
ATOM 2590 C CA . ILE B 1 108 ? 5.254 -13.008 0.913 1 98.56 108 ILE B CA 1
ATOM 2591 C C . ILE B 1 108 ? 6.391 -12.648 -0.038 1 98.56 108 ILE B C 1
ATOM 2593 O O . ILE B 1 108 ? 6.512 -13.219 -1.121 1 98.56 108 ILE B O 1
ATOM 2597 N N . GLN B 1 109 ? 7.16 -11.75 0.339 1 98.69 109 GLN B N 1
ATOM 2598 C CA . GLN B 1 109 ? 8.398 -11.375 -0.328 1 98.69 109 GLN B CA 1
ATOM 2599 C C . GLN B 1 109 ? 9.539 -11.195 0.678 1 98.69 109 GLN B C 1
ATOM 2601 O O . GLN B 1 109 ? 9.344 -10.602 1.741 1 98.69 109 GLN B O 1
ATOM 2606 N N . MET B 1 110 ? 10.641 -11.719 0.331 1 98.38 110 MET B N 1
ATOM 2607 C CA . MET B 1 110 ? 11.828 -11.469 1.145 1 98.38 110 MET B CA 1
ATOM 2608 C C . MET B 1 110 ? 12.438 -10.109 0.814 1 98.38 110 MET B C 1
ATOM 2610 O O . MET B 1 110 ? 12.867 -9.875 -0.316 1 98.38 110 MET B O 1
ATOM 2614 N N . VAL B 1 111 ? 12.414 -9.211 1.758 1 97.06 111 VAL B N 1
ATOM 2615 C CA . VAL B 1 111 ? 13.062 -7.906 1.641 1 97.06 111 VAL B CA 1
ATOM 2616 C C . VAL B 1 111 ? 14.312 -7.871 2.516 1 97.06 111 VAL B C 1
ATOM 2618 O O . VAL B 1 111 ? 14.219 -7.793 3.742 1 97.06 111 VAL B O 1
ATOM 2621 N N . GLY B 1 112 ? 15.414 -7.844 1.877 1 93.31 112 GLY B N 1
ATOM 2622 C CA . GLY B 1 112 ? 16.594 -8.203 2.641 1 93.31 112 GLY B CA 1
ATOM 2623 C C . GLY B 1 112 ? 16.516 -9.578 3.271 1 93.31 112 GLY B C 1
ATOM 2624 O O . GLY B 1 112 ? 16.266 -10.562 2.58 1 93.31 112 GLY B O 1
ATOM 2625 N N . ASP B 1 113 ? 16.609 -9.641 4.559 1 93.94 113 ASP B N 1
ATOM 2626 C CA . ASP B 1 113 ? 16.531 -10.922 5.262 1 93.94 113 ASP B CA 1
ATOM 2627 C C . ASP B 1 113 ? 15.242 -11.023 6.074 1 93.94 113 ASP B C 1
ATOM 2629 O O . ASP B 1 113 ? 15.109 -11.906 6.926 1 93.94 113 ASP B O 1
ATOM 2633 N N . VAL B 1 114 ? 14.328 -10.164 5.793 1 96.69 114 VAL B N 1
ATOM 2634 C CA . VAL B 1 114 ? 13.094 -10.109 6.574 1 96.69 114 VAL B CA 1
ATOM 2635 C C . VAL B 1 114 ? 11.906 -10.445 5.68 1 96.69 114 VAL B C 1
ATOM 2637 O O . VAL B 1 114 ? 11.711 -9.82 4.633 1 96.69 114 VAL B O 1
ATOM 2640 N N . PRO B 1 115 ? 11.172 -11.445 6.086 1 98 115 PRO B N 1
ATOM 2641 C CA . PRO B 1 115 ? 9.953 -11.688 5.312 1 98 115 PRO B CA 1
ATOM 2642 C C . PRO B 1 115 ? 8.914 -10.578 5.477 1 98 115 PRO B C 1
ATOM 2644 O O . PRO B 1 115 ? 8.75 -10.039 6.574 1 98 115 PRO B O 1
ATOM 2647 N N . HIS B 1 116 ? 8.289 -10.234 4.402 1 98.38 116 HIS B N 1
ATOM 2648 C CA . HIS B 1 116 ? 7.215 -9.25 4.379 1 98.38 116 HIS B CA 1
ATOM 2649 C C . HIS B 1 116 ? 5.98 -9.805 3.674 1 98.38 116 HIS B C 1
ATOM 2651 O O . HIS B 1 116 ? 6.098 -10.617 2.754 1 98.38 116 HIS B O 1
ATOM 2657 N N . MET B 1 117 ? 4.852 -9.43 4.207 1 98.31 117 MET B N 1
ATOM 2658 C CA . MET B 1 117 ? 3.684 -9.469 3.332 1 98.31 117 MET B CA 1
ATOM 2659 C C . MET B 1 117 ? 3.602 -8.211 2.477 1 98.31 117 MET B C 1
ATOM 2661 O O . MET B 1 117 ? 3.578 -7.098 3.004 1 98.31 117 MET B O 1
ATOM 2665 N N . CYS B 1 118 ? 3.582 -8.398 1.16 1 98.44 118 CYS B N 1
ATOM 2666 C CA . CYS B 1 118 ? 3.596 -7.258 0.253 1 98.44 118 CYS B CA 1
ATOM 2667 C C . CYS B 1 118 ? 2.391 -7.285 -0.681 1 98.44 118 CYS B C 1
ATOM 2669 O O . CYS B 1 118 ? 1.902 -8.359 -1.036 1 98.44 118 CYS B O 1
ATOM 2671 N N . ALA B 1 119 ? 1.869 -6.164 -1.023 1 98.56 119 ALA B N 1
ATOM 2672 C CA . ALA B 1 119 ? 0.931 -5.945 -2.121 1 98.56 119 ALA B CA 1
ATOM 2673 C C . ALA B 1 119 ? 1.446 -4.875 -3.078 1 98.56 119 ALA B C 1
ATOM 2675 O O . ALA B 1 119 ? 1.808 -3.775 -2.654 1 98.56 119 ALA B O 1
ATOM 2676 N N . THR B 1 120 ? 1.535 -5.254 -4.285 1 98.31 120 THR B N 1
ATOM 2677 C CA . THR B 1 120 ? 1.938 -4.305 -5.32 1 98.31 120 THR B CA 1
ATOM 2678 C C . THR B 1 120 ? 0.785 -4.031 -6.281 1 98.31 120 THR B C 1
ATOM 2680 O O . THR B 1 120 ? 0.288 -4.945 -6.941 1 98.31 120 THR B O 1
ATOM 2683 N N . VAL B 1 121 ? 0.324 -2.82 -6.309 1 97.5 121 VAL B N 1
ATOM 2684 C CA . VAL B 1 121 ? -0.696 -2.375 -7.25 1 97.5 121 VAL B CA 1
ATOM 2685 C C . VAL B 1 121 ? -0.042 -1.596 -8.391 1 97.5 121 VAL B C 1
ATOM 2687 O O . VAL B 1 121 ? 0.733 -0.667 -8.148 1 97.5 121 VAL B O 1
ATOM 2690 N N . THR B 1 122 ? -0.382 -1.985 -9.578 1 96.94 122 THR B N 1
ATOM 2691 C CA . THR B 1 122 ? 0.276 -1.368 -10.727 1 96.94 122 THR B CA 1
ATOM 2692 C C . THR B 1 122 ? -0.752 -0.804 -11.703 1 96.94 122 THR B C 1
ATOM 2694 O O . THR B 1 122 ? -1.663 -1.515 -12.133 1 96.94 122 THR B O 1
ATOM 2697 N N . HIS B 1 123 ? -0.647 0.444 -11.945 1 95.25 123 HIS B N 1
ATOM 2698 C CA . HIS B 1 123 ? -1.204 1.169 -13.078 1 95.25 123 HIS B CA 1
ATOM 2699 C C . HIS B 1 123 ? -0.114 1.91 -13.844 1 95.25 123 HIS B C 1
ATOM 2701 O O . HIS B 1 123 ? 0.218 3.051 -13.516 1 95.25 123 HIS B O 1
ATOM 2707 N N . ASP B 1 124 ? 0.471 1.248 -14.727 1 94.38 124 ASP B N 1
ATOM 2708 C CA . ASP B 1 124 ? 1.671 1.659 -15.445 1 94.38 124 ASP B CA 1
ATOM 2709 C C . ASP B 1 124 ? 2.855 1.819 -14.5 1 94.38 124 ASP B C 1
ATOM 2711 O O . ASP B 1 124 ? 4 1.562 -14.875 1 94.38 124 ASP B O 1
ATOM 2715 N N . TYR B 1 125 ? 2.623 2.357 -13.305 1 95 125 TYR B N 1
ATOM 2716 C CA . TYR B 1 125 ? 3.629 2.451 -12.258 1 95 125 TYR B CA 1
ATOM 2717 C C . TYR B 1 125 ? 3.299 1.512 -11.102 1 95 125 TYR B C 1
ATOM 2719 O O . TYR B 1 125 ? 2.152 1.447 -10.656 1 95 125 TYR B O 1
ATOM 2727 N N . SER B 1 126 ? 4.328 0.768 -10.641 1 97.12 126 SER B N 1
ATOM 2728 C CA . SER B 1 126 ? 4.129 -0.161 -9.531 1 97.12 126 SER B CA 1
ATOM 2729 C C . SER B 1 126 ? 4.168 0.562 -8.188 1 97.12 126 SER B C 1
ATOM 2731 O O . SER B 1 126 ? 5.004 1.44 -7.977 1 97.12 126 SER B O 1
ATOM 2733 N N . ASP B 1 127 ? 3.221 0.288 -7.414 1 97.25 127 ASP B N 1
ATOM 2734 C CA . ASP B 1 127 ? 3.098 0.812 -6.059 1 97.25 127 ASP B CA 1
ATOM 2735 C C . ASP B 1 127 ? 3.137 -0.315 -5.027 1 97.25 127 ASP B C 1
ATOM 2737 O O . ASP B 1 127 ? 2.213 -1.129 -4.957 1 97.25 127 ASP B O 1
ATOM 2741 N N . TRP B 1 128 ? 4.199 -0.299 -4.234 1 98 128 TRP B N 1
ATOM 2742 C CA . TRP B 1 128 ? 4.605 -1.415 -3.387 1 98 128 TRP B CA 1
ATOM 2743 C C . TRP B 1 128 ? 4.383 -1.088 -1.913 1 98 128 TRP B C 1
ATOM 2745 O O . TRP B 1 128 ? 4.867 -0.068 -1.418 1 98 128 TRP B O 1
ATOM 2755 N N . SER B 1 129 ? 3.547 -1.919 -1.222 1 98.44 129 SER B N 1
ATOM 2756 C CA . SER B 1 129 ? 3.412 -1.795 0.226 1 98.44 129 SER B CA 1
ATOM 2757 C C . SER B 1 129 ? 4.078 -2.963 0.945 1 98.44 129 SER B C 1
ATOM 2759 O O . SER B 1 129 ? 4.055 -4.094 0.457 1 98.44 129 SER B O 1
ATOM 2761 N N . LEU B 1 130 ? 4.621 -2.645 2.129 1 97.94 130 LEU B N 1
ATOM 2762 C CA . LEU B 1 130 ? 5.445 -3.586 2.881 1 97.94 130 LEU B CA 1
ATOM 2763 C C . LEU B 1 130 ? 4.914 -3.762 4.301 1 97.94 130 LEU B C 1
ATOM 2765 O O . LEU B 1 130 ? 4.676 -2.777 5.004 1 97.94 130 LEU B O 1
ATOM 2769 N N . HIS B 1 131 ? 4.73 -4.969 4.668 1 96.69 131 HIS B N 1
ATOM 2770 C CA . HIS B 1 131 ? 4.359 -5.359 6.023 1 96.69 131 HIS B CA 1
ATOM 2771 C C . HIS B 1 131 ? 5.305 -6.426 6.566 1 96.69 131 HIS B C 1
ATOM 2773 O O . HIS B 1 131 ? 5.141 -7.613 6.277 1 96.69 131 HIS B O 1
ATOM 2779 N N . PRO B 1 132 ? 6.266 -6.008 7.395 1 96.31 132 PRO B N 1
ATOM 2780 C CA . PRO B 1 132 ? 7.203 -7.008 7.906 1 96.31 132 PRO B CA 1
ATOM 2781 C C . PRO B 1 132 ? 6.527 -8.055 8.797 1 96.31 132 PRO B C 1
ATOM 2783 O O . PRO B 1 132 ? 5.609 -7.723 9.555 1 96.31 132 PRO B O 1
ATOM 2786 N N . LEU B 1 133 ? 6.977 -9.242 8.625 1 96.25 133 LEU B N 1
ATOM 2787 C CA . LEU B 1 133 ? 6.551 -10.344 9.484 1 96.25 133 LEU B CA 1
ATOM 2788 C C . LEU B 1 133 ? 7.613 -10.664 10.523 1 96.25 133 LEU B C 1
ATOM 2790 O O . LEU B 1 133 ? 8.812 -10.602 10.234 1 96.25 133 LEU B O 1
ATOM 2794 N N . PRO B 1 134 ? 7.191 -11.023 11.711 1 93.81 134 PRO B N 1
ATOM 2795 C CA . PRO B 1 134 ? 8.188 -11.305 12.75 1 93.81 134 PRO B CA 1
ATOM 2796 C C . PRO B 1 134 ? 9.039 -12.531 12.43 1 93.81 134 PRO B C 1
ATOM 2798 O O . PRO B 1 134 ? 10.188 -12.625 12.875 1 93.81 134 PRO B O 1
ATOM 2801 N N . ASN B 1 135 ? 8.469 -13.508 11.742 1 95.38 135 ASN B N 1
ATOM 2802 C CA . ASN B 1 135 ? 9.148 -14.719 11.273 1 95.38 135 ASN B CA 1
ATOM 2803 C C . ASN B 1 135 ? 8.602 -15.188 9.938 1 95.38 135 ASN B C 1
ATOM 2805 O O . ASN B 1 135 ? 7.516 -14.773 9.516 1 95.38 135 ASN B O 1
ATOM 2809 N N . LEU B 1 136 ? 9.422 -15.961 9.383 1 96.44 136 LEU B N 1
ATOM 2810 C CA . LEU B 1 136 ? 8.93 -16.625 8.18 1 96.44 136 LEU B CA 1
ATOM 2811 C C . LEU B 1 136 ? 7.961 -17.75 8.531 1 96.44 136 LEU B C 1
ATOM 2813 O O . LEU B 1 136 ? 8.359 -18.734 9.156 1 96.44 136 LEU B O 1
ATOM 2817 N N . PRO B 1 137 ? 6.742 -17.625 8.102 1 96.69 137 PRO B N 1
ATOM 2818 C CA . PRO B 1 137 ? 5.812 -18.703 8.422 1 96.69 137 PRO B CA 1
ATOM 2819 C C . PRO B 1 137 ? 5.973 -19.922 7.504 1 96.69 137 PRO B C 1
ATOM 2821 O O . PRO B 1 137 ? 6.48 -19.781 6.387 1 96.69 137 PRO B O 1
ATOM 2824 N N . GLU B 1 138 ? 5.555 -21.047 8.023 1 96.81 138 GLU B N 1
ATOM 2825 C CA . GLU B 1 138 ? 5.566 -22.25 7.195 1 96.81 138 GLU B CA 1
ATOM 2826 C C . GLU B 1 138 ? 4.676 -22.078 5.969 1 96.81 138 GLU B C 1
ATOM 2828 O O . GLU B 1 138 ? 5.008 -22.562 4.883 1 96.81 138 GLU B O 1
ATOM 2833 N N . TYR B 1 139 ? 3.596 -21.469 6.207 1 98.19 139 TYR B N 1
ATOM 2834 C CA . TYR B 1 139 ? 2.662 -21.141 5.133 1 98.19 139 TYR B CA 1
ATOM 2835 C C . TYR B 1 139 ? 1.892 -19.859 5.449 1 98.19 139 TYR B C 1
ATOM 2837 O O . TYR B 1 139 ? 1.887 -19.406 6.59 1 98.19 139 TYR B O 1
ATOM 2845 N N . MET B 1 140 ? 1.291 -19.25 4.43 1 98.56 140 MET B N 1
ATOM 2846 C CA . MET B 1 140 ? 0.44 -18.062 4.574 1 98.56 140 MET B CA 1
ATOM 2847 C C . MET B 1 140 ? -0.806 -18.188 3.705 1 98.56 140 MET B C 1
ATOM 2849 O O . MET B 1 140 ? -0.725 -18.625 2.553 1 98.56 140 MET B O 1
ATOM 2853 N N . TRP B 1 141 ? -1.955 -17.875 4.316 1 98.81 141 TRP B N 1
ATOM 2854 C CA . TRP B 1 141 ? -3.182 -17.75 3.539 1 98.81 141 TRP B CA 1
ATOM 2855 C C . TRP B 1 141 ? -3.332 -16.328 2.992 1 98.81 141 TRP B C 1
ATOM 2857 O O . TRP B 1 141 ? -3.154 -15.359 3.725 1 98.81 141 TRP B O 1
ATOM 2867 N N . ILE B 1 142 ? -3.611 -16.281 1.727 1 98.81 142 ILE B N 1
ATOM 2868 C CA . ILE B 1 142 ? -3.83 -15.016 1.046 1 98.81 142 ILE B CA 1
ATOM 2869 C C . ILE B 1 142 ? -5.246 -14.977 0.474 1 98.81 142 ILE B C 1
ATOM 2871 O O . ILE B 1 142 ? -5.699 -15.938 -0.146 1 98.81 142 ILE B O 1
ATOM 2875 N N . HIS B 1 143 ? -5.93 -13.875 0.742 1 98.5 143 HIS B N 1
ATOM 2876 C CA . HIS B 1 143 ? -7.305 -13.68 0.302 1 98.5 143 HIS B CA 1
ATOM 2877 C C . HIS B 1 143 ? -7.488 -12.305 -0.338 1 98.5 143 HIS B C 1
ATOM 2879 O O . HIS B 1 143 ? -7.02 -11.297 0.198 1 98.5 143 HIS B O 1
ATOM 2885 N N . ALA B 1 144 ? -8.094 -12.266 -1.51 1 98.12 144 ALA B N 1
ATOM 2886 C CA . ALA B 1 144 ? -8.43 -11.008 -2.16 1 98.12 144 ALA B CA 1
ATOM 2887 C C . ALA B 1 144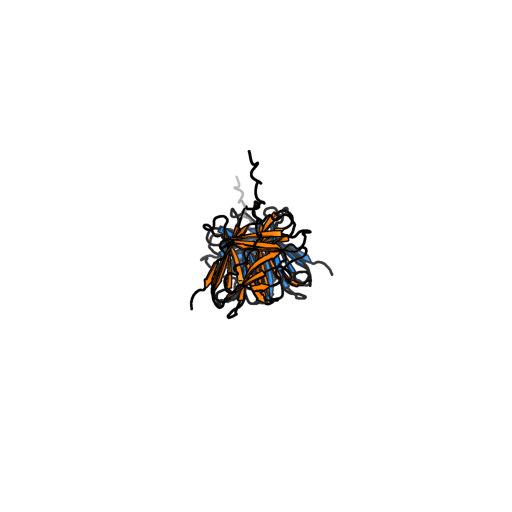 ? -9.891 -10.984 -2.586 1 98.12 144 ALA B C 1
ATOM 2889 O O . ALA B 1 144 ? -10.438 -12 -3.029 1 98.12 144 ALA B O 1
ATOM 2890 N N . LYS B 1 145 ? -10.484 -9.828 -2.424 1 96.94 145 LYS B N 1
ATOM 2891 C CA . LYS B 1 145 ? -11.883 -9.609 -2.775 1 96.94 145 LYS B CA 1
ATOM 2892 C C . LYS B 1 145 ? -12.039 -8.422 -3.717 1 96.94 145 LYS B C 1
ATOM 2894 O O . LYS B 1 145 ? -11.656 -7.297 -3.375 1 96.94 145 LYS B O 1
ATOM 2899 N N . LYS B 1 146 ? -12.594 -8.703 -4.852 1 96.19 146 LYS B N 1
ATOM 2900 C CA . LYS B 1 146 ? -12.93 -7.613 -5.766 1 96.19 146 LYS B CA 1
ATOM 2901 C C . LYS B 1 146 ? -14.398 -7.215 -5.625 1 96.19 146 LYS B C 1
ATOM 2903 O O . LYS B 1 146 ? -15.289 -8.055 -5.75 1 96.19 146 LYS B O 1
ATOM 2908 N N . ILE B 1 147 ? -14.648 -6.035 -5.34 1 92.25 147 ILE B N 1
ATOM 2909 C CA . ILE B 1 147 ? -15.969 -5.422 -5.277 1 92.25 147 ILE B CA 1
ATOM 2910 C C . ILE B 1 147 ? -15.992 -4.164 -6.145 1 92.25 147 ILE B C 1
ATOM 2912 O O . ILE B 1 147 ? -15.32 -3.178 -5.836 1 92.25 147 ILE B O 1
ATOM 2916 N N . ASN B 1 148 ? -16.766 -4.223 -7.246 1 89.88 148 ASN B N 1
ATOM 2917 C CA . ASN B 1 148 ? -16.734 -3.146 -8.227 1 89.88 148 ASN B CA 1
ATOM 2918 C C . ASN B 1 148 ? -15.312 -2.873 -8.719 1 89.88 148 ASN B C 1
ATOM 2920 O O . ASN B 1 148 ? -14.672 -3.756 -9.297 1 89.88 148 ASN B O 1
ATOM 2924 N N . SER B 1 149 ? -14.82 -1.678 -8.484 1 89.31 149 SER B N 1
ATOM 2925 C CA . SER B 1 149 ? -13.484 -1.358 -8.977 1 89.31 149 SER B CA 1
ATOM 2926 C C . SER B 1 149 ? -12.43 -1.583 -7.895 1 89.31 149 SER B C 1
ATOM 2928 O O . SER B 1 149 ? -11.234 -1.423 -8.148 1 89.31 149 SER B O 1
ATOM 2930 N N . GLY B 1 150 ? -12.859 -1.979 -6.777 1 94.19 150 GLY B N 1
ATOM 2931 C CA . GLY B 1 150 ? -11.953 -2.08 -5.648 1 94.19 150 GLY B CA 1
ATOM 2932 C C . GLY B 1 150 ? -11.469 -3.496 -5.398 1 94.19 150 GLY B C 1
ATOM 2933 O O . GLY B 1 150 ? -12.203 -4.457 -5.633 1 94.19 150 GLY B O 1
ATOM 2934 N N . LEU B 1 151 ? -10.273 -3.633 -4.961 1 96.56 151 LEU B N 1
ATOM 2935 C CA . LEU B 1 151 ? -9.68 -4.895 -4.527 1 96.56 151 LEU B CA 1
ATOM 2936 C C . LEU B 1 151 ? -9.203 -4.801 -3.084 1 96.56 151 LEU B C 1
ATOM 2938 O O . LEU B 1 151 ? -8.398 -3.928 -2.75 1 96.56 151 LEU B O 1
ATOM 2942 N N . GLU B 1 152 ? -9.727 -5.645 -2.248 1 97.69 152 GLU B N 1
ATOM 2943 C CA . GLU B 1 152 ? -9.266 -5.781 -0.868 1 97.69 152 GLU B CA 1
ATOM 2944 C C . GLU B 1 152 ? -8.352 -6.988 -0.708 1 97.69 152 GLU B C 1
ATOM 2946 O O . GLU B 1 152 ? -8.586 -8.039 -1.304 1 97.69 152 GLU B O 1
ATOM 2951 N N . VAL B 1 153 ? -7.344 -6.855 0.07 1 98.06 153 VAL B N 1
ATOM 2952 C CA . VAL B 1 153 ? -6.367 -7.922 0.261 1 98.06 153 VAL B CA 1
ATOM 2953 C C . VAL B 1 153 ? -6.238 -8.25 1.747 1 98.06 153 VAL B C 1
ATOM 2955 O O . VAL B 1 153 ? -6.043 -7.352 2.57 1 98.06 153 VAL B O 1
ATOM 2958 N N . TYR B 1 154 ? -6.293 -9.531 2.053 1 98.44 154 TYR B N 1
ATOM 2959 C CA . TYR B 1 154 ? -6.191 -10.039 3.418 1 98.44 154 TYR B CA 1
ATOM 2960 C C . TYR B 1 154 ? -5.148 -11.141 3.514 1 98.44 154 TYR B C 1
ATOM 2962 O O . TYR B 1 154 ? -4.918 -11.875 2.549 1 98.44 154 TYR B O 1
ATOM 2970 N N . ILE B 1 155 ? -4.562 -11.289 4.75 1 98.06 155 ILE B N 1
ATOM 2971 C CA . ILE B 1 155 ? -3.643 -12.391 5.027 1 98.06 155 ILE B CA 1
ATOM 2972 C C . ILE B 1 155 ? -4.035 -13.07 6.336 1 98.06 155 ILE B C 1
ATOM 2974 O O . ILE B 1 155 ? -4.695 -12.469 7.184 1 98.06 155 ILE B O 1
ATOM 2978 N N . SER B 1 156 ? -3.688 -14.344 6.426 1 98.12 156 SER B N 1
ATOM 2979 C CA . SER B 1 156 ? -3.967 -15.102 7.637 1 98.12 156 SER B CA 1
ATOM 2980 C C . SER B 1 156 ? -2.955 -16.234 7.828 1 98.12 156 SER B C 1
ATOM 2982 O O . SER B 1 156 ? -2.562 -16.891 6.859 1 98.12 156 SER B O 1
ATOM 2984 N N . GLU B 1 157 ? -2.609 -16.453 9.047 1 95.44 157 GLU B N 1
ATOM 2985 C CA . GLU B 1 157 ? -1.723 -17.578 9.344 1 95.44 157 GLU B CA 1
ATOM 2986 C C . GLU B 1 157 ? -2.516 -18.844 9.602 1 95.44 157 GLU B C 1
ATOM 2988 O O . GLU B 1 157 ? -1.949 -19.938 9.617 1 95.44 157 GLU B O 1
ATOM 2993 N N . ASP B 1 158 ? -3.859 -18.719 9.781 1 93.25 158 ASP B N 1
ATOM 2994 C CA . ASP B 1 158 ? -4.633 -19.891 10.18 1 93.25 158 ASP B CA 1
ATOM 2995 C C . ASP B 1 158 ? -5.914 -20.016 9.352 1 93.25 158 ASP B C 1
ATOM 2997 O O . ASP B 1 158 ? -6.734 -20.906 9.602 1 93.25 158 ASP B O 1
ATOM 3001 N N . SER B 1 159 ? -6.207 -19.078 8.484 1 91.12 159 SER B N 1
ATOM 3002 C CA . SER B 1 159 ? -7.375 -19 7.605 1 91.12 159 SER B CA 1
ATOM 3003 C C . SER B 1 159 ? -8.633 -18.625 8.391 1 9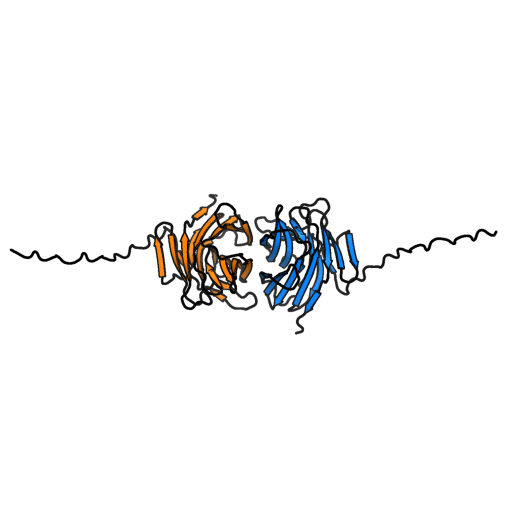1.12 159 SER B C 1
ATOM 3005 O O . SER B 1 159 ? -9.75 -18.797 7.895 1 91.12 159 SER B O 1
ATOM 3007 N N . PHE B 1 160 ? -8.422 -18.203 9.617 1 93.19 160 PHE B N 1
ATOM 3008 C CA . PHE B 1 160 ? -9.547 -17.812 10.453 1 93.19 160 PHE B CA 1
ATOM 3009 C C . PHE B 1 160 ? -9.469 -16.328 10.812 1 93.19 160 PHE B C 1
ATOM 3011 O O . PHE B 1 160 ? -10.438 -15.594 10.656 1 93.19 160 PHE B O 1
ATOM 3018 N N . ASP B 1 161 ? -8.383 -15.992 11.281 1 95.69 161 ASP B N 1
ATOM 3019 C CA . ASP B 1 161 ? -8.148 -14.594 11.609 1 95.69 161 ASP B CA 1
ATOM 3020 C C . ASP B 1 161 ? -7.492 -13.852 10.445 1 95.69 161 ASP B C 1
ATOM 3022 O O . ASP B 1 161 ? -6.297 -14.016 10.195 1 95.69 161 ASP B O 1
ATOM 3026 N N . TRP B 1 162 ? -8.312 -13.031 9.812 1 97.12 162 TRP B N 1
ATOM 3027 C CA . TRP B 1 162 ? -7.836 -12.344 8.617 1 97.12 162 TRP B CA 1
ATOM 3028 C C . TRP B 1 162 ? -7.465 -10.898 8.938 1 97.12 162 TRP B C 1
ATOM 3030 O O . TRP B 1 162 ? -8.172 -10.211 9.68 1 97.12 162 TRP B O 1
ATOM 3040 N N . MET B 1 163 ? -6.359 -10.5 8.414 1 96.56 163 MET B N 1
ATOM 3041 C CA . MET B 1 163 ? -5.891 -9.117 8.523 1 96.56 163 MET B CA 1
ATOM 3042 C C . MET B 1 163 ? -5.867 -8.438 7.16 1 96.56 163 MET B C 1
ATOM 3044 O O . MET B 1 163 ? -5.207 -8.914 6.234 1 96.56 163 MET B O 1
ATOM 3048 N N . GLN B 1 164 ? -6.586 -7.348 7.082 1 97.69 164 GLN B N 1
ATOM 3049 C CA . GLN B 1 164 ? -6.535 -6.594 5.836 1 97.69 164 GLN B CA 1
ATOM 3050 C C . GLN B 1 164 ? -5.242 -5.797 5.723 1 97.69 164 GLN B C 1
ATOM 3052 O O . GLN B 1 164 ? -4.844 -5.117 6.672 1 97.69 164 GLN B O 1
ATOM 3057 N N . ILE B 1 165 ? -4.629 -5.809 4.492 1 98.06 165 ILE B N 1
ATOM 3058 C CA . ILE B 1 165 ? -3.363 -5.094 4.387 1 98.06 165 ILE B CA 1
ATOM 3059 C C . ILE B 1 165 ? -3.426 -4.102 3.23 1 98.06 165 ILE B C 1
ATOM 3061 O O . ILE B 1 165 ? -2.557 -3.236 3.098 1 98.06 165 ILE B O 1
ATOM 3065 N N . ARG B 1 166 ? -4.496 -4.234 2.385 1 98.44 166 ARG B N 1
ATOM 3066 C CA . ARG B 1 166 ? -4.586 -3.324 1.245 1 98.44 166 ARG B CA 1
ATOM 3067 C C . ARG B 1 166 ? -6.027 -3.182 0.768 1 98.44 166 ARG B C 1
ATOM 3069 O O . ARG B 1 166 ? -6.797 -4.145 0.808 1 98.44 166 ARG B O 1
ATOM 3076 N N . GLN B 1 167 ? -6.406 -2.047 0.384 1 97.19 167 GLN B N 1
ATOM 3077 C CA . GLN B 1 167 ? -7.602 -1.746 -0.396 1 97.19 167 GLN B CA 1
ATOM 3078 C C . GLN B 1 167 ? -7.293 -0.748 -1.51 1 97.19 167 GLN B C 1
ATOM 3080 O O . GLN B 1 167 ? -7 0.418 -1.241 1 97.19 167 GLN B O 1
ATOM 3085 N N . GLY B 1 168 ? -7.301 -1.219 -2.705 1 95.88 168 GLY B N 1
ATOM 3086 C CA . GLY B 1 168 ? -6.957 -0.381 -3.842 1 95.88 168 GLY B CA 1
ATOM 3087 C C . GLY B 1 168 ? -7.875 -0.589 -5.035 1 95.88 168 GLY B C 1
ATOM 3088 O O . GLY B 1 168 ? -8.812 -1.381 -4.969 1 95.88 168 GLY B O 1
ATOM 3089 N N . ASP B 1 169 ? -7.492 0.148 -6.07 1 92.81 169 ASP B N 1
ATOM 3090 C CA . ASP B 1 169 ? -8.273 0.077 -7.301 1 92.81 169 ASP B CA 1
ATOM 3091 C C . ASP B 1 169 ? -7.656 -0.906 -8.289 1 92.81 169 ASP B C 1
ATOM 3093 O O . ASP B 1 169 ? -6.43 -1 -8.398 1 92.81 169 ASP B O 1
ATOM 3097 N N . ILE B 1 170 ? -8.383 -1.587 -8.938 1 89.31 170 ILE B N 1
ATOM 3098 C CA . ILE B 1 170 ? -7.906 -2.4 -10.055 1 89.31 170 ILE B CA 1
ATOM 3099 C C . ILE B 1 170 ? -8.602 -1.963 -11.344 1 89.31 170 ILE B C 1
ATOM 3101 O O . ILE B 1 170 ? -8.641 -0.771 -11.664 1 89.31 170 ILE B O 1
ATOM 3105 N N . VAL B 1 171 ? -9.664 -2.4 -11.797 1 81.19 171 VAL B N 1
ATOM 3106 C CA . VAL B 1 171 ? -10.406 -2.002 -12.984 1 81.19 171 VAL B CA 1
ATOM 3107 C C . VAL B 1 171 ? -11.867 -2.418 -12.844 1 81.19 171 VAL B C 1
ATOM 3109 O O . VAL B 1 171 ? -12.188 -3.363 -12.117 1 81.19 171 VAL B O 1
ATOM 3112 N N . GLU B 1 172 ? -12.586 -1.505 -13.43 1 76 172 GLU B N 1
ATOM 3113 C CA . GLU B 1 172 ? -13.984 -1.902 -13.477 1 76 172 GLU B CA 1
ATOM 3114 C C . GLU B 1 172 ? -14.336 -2.551 -14.812 1 76 172 GLU B C 1
ATOM 3116 O O . GLU B 1 172 ? -13.789 -2.17 -15.852 1 76 172 GLU B O 1
ATOM 3121 N N . ASP B 1 173 ? -15.234 -3.475 -14.703 1 75.12 173 ASP B N 1
ATOM 3122 C CA . ASP B 1 173 ? -15.914 -4.078 -15.852 1 75.12 173 ASP B CA 1
ATOM 3123 C C . ASP B 1 173 ? -14.906 -4.684 -16.828 1 75.12 173 ASP B C 1
ATOM 3125 O O . ASP B 1 173 ? -14.961 -4.422 -18.031 1 75.12 173 ASP B O 1
ATOM 3129 N N . ALA B 1 174 ? -14.008 -5.422 -16.281 1 81.44 174 ALA B N 1
ATOM 3130 C CA . ALA B 1 174 ? -13.031 -6.098 -17.125 1 81.44 174 ALA B CA 1
ATOM 3131 C C . ALA B 1 174 ? -12.984 -7.594 -16.828 1 81.44 174 ALA B C 1
ATOM 3133 O O . ALA B 1 174 ? -13.438 -8.031 -15.766 1 81.44 174 ALA B O 1
ATOM 3134 N N . ILE B 1 175 ? -12.688 -8.297 -17.891 1 93.94 175 ILE B N 1
ATOM 3135 C CA . ILE B 1 175 ? -12.25 -9.672 -17.656 1 93.94 175 ILE B CA 1
ATOM 3136 C C . ILE B 1 175 ? -10.836 -9.672 -17.062 1 93.94 175 ILE B C 1
ATOM 3138 O O . ILE B 1 175 ? -9.906 -9.156 -17.688 1 93.94 175 ILE B O 1
ATOM 3142 N N . LEU B 1 176 ? -10.758 -10.273 -15.875 1 96.94 176 LEU B N 1
ATOM 3143 C CA . LEU B 1 176 ? -9.469 -10.266 -15.195 1 96.94 176 LEU B CA 1
ATOM 3144 C C . LEU B 1 176 ? -8.859 -11.664 -15.141 1 96.94 176 LEU B C 1
ATOM 3146 O O . LEU B 1 176 ? -9.586 -12.648 -15.016 1 96.94 176 LEU B O 1
ATOM 3150 N N . GLN B 1 177 ? -7.574 -11.664 -15.305 1 98 177 GLN B N 1
ATOM 3151 C CA . GLN B 1 177 ? -6.801 -12.875 -15.031 1 98 177 GLN B CA 1
ATOM 3152 C C . GLN B 1 177 ? -6.488 -13 -13.539 1 98 177 GLN B C 1
ATOM 3154 O O . GLN B 1 177 ? -5.855 -12.117 -12.953 1 98 177 GLN B O 1
ATOM 3159 N N . VAL B 1 178 ? -6.969 -14.078 -12.906 1 98.19 178 VAL B N 1
ATOM 3160 C CA . VAL B 1 178 ? -6.812 -14.273 -11.469 1 98.19 178 VAL B CA 1
ATOM 3161 C C . VAL B 1 178 ? -6.129 -15.609 -11.195 1 98.19 178 VAL B C 1
ATOM 3163 O O . VAL B 1 178 ? -6.609 -16.656 -11.625 1 98.19 178 VAL B O 1
ATOM 3166 N N . GLY B 1 179 ? -4.902 -15.555 -10.492 1 98.75 179 GLY B N 1
ATOM 3167 C CA . GLY B 1 179 ? -4.242 -16.844 -10.305 1 98.75 179 GLY B CA 1
ATOM 3168 C C . GLY B 1 179 ? -2.979 -16.734 -9.469 1 98.75 179 GLY B C 1
ATOM 3169 O O . GLY B 1 179 ? -2.887 -15.898 -8.57 1 98.75 179 GL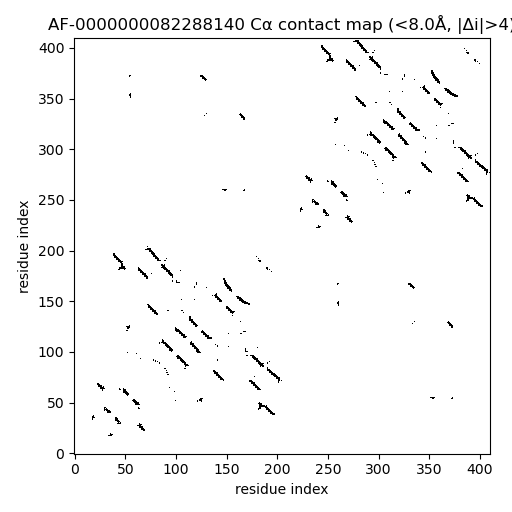Y B O 1
ATOM 3170 N N . LEU B 1 180 ? -2.08 -17.672 -9.672 1 98.88 180 LEU B N 1
ATOM 3171 C CA . LEU B 1 180 ? -0.902 -17.938 -8.852 1 98.88 180 LEU B CA 1
ATOM 3172 C C . LEU B 1 180 ? 0.364 -17.453 -9.547 1 98.88 180 LEU B C 1
ATOM 3174 O O . LEU B 1 180 ? 0.546 -17.672 -10.742 1 98.88 180 LEU B O 1
ATOM 3178 N N . TYR B 1 181 ? 1.182 -16.828 -8.727 1 98.94 181 TYR B N 1
ATOM 3179 C CA . TYR B 1 181 ? 2.455 -16.406 -9.297 1 98.94 181 TYR B CA 1
ATOM 3180 C C . TYR B 1 181 ? 3.602 -16.672 -8.328 1 98.94 181 TYR B C 1
ATOM 3182 O O . TYR B 1 181 ? 3.379 -16.859 -7.129 1 98.94 181 TYR B O 1
ATOM 3190 N N . CYS B 1 182 ? 4.82 -16.719 -8.828 1 98.88 182 CYS B N 1
ATOM 3191 C CA . CYS B 1 182 ? 6.047 -16.656 -8.039 1 98.88 182 CYS B CA 1
ATOM 3192 C C . CYS B 1 182 ? 7.18 -16.031 -8.844 1 98.88 182 CYS B C 1
ATOM 3194 O O . CYS B 1 182 ? 7.152 -16.031 -10.07 1 98.88 182 CYS B O 1
ATOM 3196 N N . ALA B 1 183 ? 8.125 -15.508 -8.156 1 98.81 183 ALA B N 1
ATOM 3197 C CA . ALA B 1 183 ? 9.227 -14.812 -8.812 1 98.81 183 ALA B CA 1
ATOM 3198 C C . ALA B 1 183 ? 10.484 -14.844 -7.953 1 98.81 183 ALA B C 1
ATOM 3200 O O . ALA B 1 183 ? 10.406 -14.906 -6.723 1 98.81 183 ALA B O 1
ATOM 3201 N N . SER B 1 184 ? 11.578 -14.789 -8.602 1 98.38 184 SER B N 1
ATOM 3202 C CA . SER B 1 184 ? 12.891 -14.781 -7.961 1 98.38 184 SER B CA 1
ATOM 3203 C C . SER B 1 184 ? 13.859 -13.852 -8.695 1 98.38 184 SER B C 1
ATOM 3205 O O . SER B 1 184 ? 14.742 -14.312 -9.414 1 98.38 184 SER B O 1
ATOM 3207 N N . PRO B 1 185 ? 13.805 -12.609 -8.375 1 97.69 185 PRO B N 1
ATOM 3208 C CA . PRO B 1 185 ? 14.648 -11.664 -9.109 1 97.69 185 PRO B CA 1
ATOM 3209 C C . PRO B 1 185 ? 16.141 -11.883 -8.859 1 97.69 185 PRO B C 1
ATOM 3211 O O . PRO B 1 185 ? 16.953 -11.633 -9.75 1 97.69 185 PRO B O 1
ATOM 3214 N N . ASN B 1 186 ? 16.5 -12.344 -7.668 1 96.69 186 ASN B N 1
ATOM 3215 C CA . ASN B 1 186 ? 17.891 -12.383 -7.277 1 96.69 186 ASN B CA 1
ATOM 3216 C C . ASN B 1 186 ? 18.312 -13.781 -6.82 1 96.69 186 ASN B C 1
ATOM 3218 O O . ASN B 1 186 ? 19.078 -13.93 -5.867 1 96.69 186 ASN B O 1
ATOM 3222 N N . SER B 1 187 ? 17.812 -14.742 -7.438 1 95.62 187 SER B N 1
ATOM 3223 C CA . SER B 1 187 ? 18.141 -16.125 -7.133 1 95.62 187 SER B CA 1
ATOM 3224 C C . SER B 1 187 ? 18.844 -16.797 -8.312 1 95.62 187 SER B C 1
ATOM 3226 O O . SER B 1 187 ? 18.531 -16.531 -9.469 1 95.62 187 SER B O 1
ATOM 3228 N N . ASP B 1 188 ? 19.703 -17.703 -7.977 1 96.12 188 ASP B N 1
ATOM 3229 C CA . ASP B 1 188 ? 20.422 -18.438 -9.016 1 96.12 188 ASP B CA 1
ATOM 3230 C C . ASP B 1 188 ? 19.656 -19.703 -9.406 1 96.12 188 ASP B C 1
ATOM 3232 O O . ASP B 1 188 ? 19.922 -20.297 -10.461 1 96.12 188 ASP B O 1
ATOM 3236 N N . ASP B 1 189 ? 18.812 -20.156 -8.578 1 95.94 189 ASP B N 1
ATOM 3237 C CA . ASP B 1 189 ? 18.188 -21.453 -8.828 1 95.94 189 ASP B CA 1
ATOM 3238 C C . ASP B 1 189 ? 16.672 -21.344 -8.812 1 95.94 189 ASP B C 1
ATOM 3240 O O . ASP B 1 189 ? 15.969 -22.344 -8.906 1 95.94 189 ASP B O 1
ATOM 3244 N N . GLY B 1 190 ? 16.156 -20.188 -8.641 1 97.81 190 GLY B N 1
ATOM 3245 C CA . GLY B 1 190 ? 14.719 -19.984 -8.602 1 97.81 190 GLY B CA 1
ATOM 3246 C C . GLY B 1 190 ? 14.109 -20.234 -7.234 1 97.81 190 GLY B C 1
ATOM 3247 O O . GLY B 1 190 ? 14.82 -20.25 -6.227 1 97.81 190 GLY B O 1
ATOM 3248 N N . LEU B 1 191 ? 12.812 -20.266 -7.168 1 98.44 191 LEU B N 1
ATOM 3249 C CA . LEU B 1 191 ? 12.031 -20.484 -5.953 1 98.44 191 LEU B CA 1
ATOM 3250 C C . LEU B 1 191 ? 11 -21.594 -6.16 1 98.44 191 LEU B C 1
ATOM 3252 O O . LEU B 1 191 ? 10.188 -21.516 -7.086 1 98.44 191 LEU B O 1
ATOM 3256 N N . GLU B 1 192 ? 11.094 -22.594 -5.332 1 98.25 192 GLU B N 1
ATOM 3257 C CA . GLU B 1 192 ? 10.047 -23.609 -5.328 1 98.25 192 GLU B CA 1
ATOM 3258 C C . GLU B 1 192 ? 8.883 -23.203 -4.426 1 98.25 192 GLU B C 1
ATOM 3260 O O . GLU B 1 192 ? 9.094 -22.859 -3.26 1 98.25 192 GLU B O 1
ATOM 3265 N N . VAL B 1 193 ? 7.684 -23.297 -4.988 1 98.81 193 VAL B N 1
ATOM 3266 C CA . VAL B 1 193 ? 6.496 -22.875 -4.254 1 98.81 193 VAL B CA 1
ATOM 3267 C C . VAL B 1 193 ? 5.414 -23.953 -4.359 1 98.81 193 VAL B C 1
ATOM 3269 O O . VAL B 1 193 ? 5.266 -24.578 -5.402 1 98.81 193 VAL B O 1
ATOM 3272 N N . ILE B 1 194 ? 4.715 -24.141 -3.27 1 98.88 194 ILE B N 1
ATOM 3273 C CA . ILE B 1 194 ? 3.547 -25.016 -3.225 1 98.88 194 ILE B CA 1
ATOM 3274 C C . ILE B 1 194 ? 2.297 -24.188 -2.918 1 98.88 194 ILE B C 1
ATOM 3276 O O . ILE B 1 194 ? 2.25 -23.469 -1.917 1 98.88 194 ILE B O 1
ATOM 3280 N N . PHE B 1 195 ? 1.326 -24.281 -3.77 1 98.81 195 PHE B N 1
ATOM 3281 C CA . PHE B 1 195 ? 0.012 -23.672 -3.564 1 98.81 195 PHE B CA 1
ATOM 3282 C C . PHE B 1 195 ? -1.028 -24.75 -3.258 1 98.81 195 PHE B C 1
ATOM 3284 O O . PHE B 1 195 ? -1.115 -25.75 -3.963 1 98.81 195 PHE B O 1
ATOM 3291 N N . GLU B 1 196 ? -1.8 -24.484 -2.254 1 98.5 196 GLU B N 1
ATOM 3292 C CA . GLU B 1 196 ? -2.855 -25.422 -1.889 1 98.5 196 GLU B CA 1
ATOM 3293 C C . GLU B 1 196 ? -4.199 -24.703 -1.753 1 98.5 196 GLU B C 1
ATOM 3295 O O . GLU B 1 196 ? -4.266 -23.578 -1.267 1 98.5 196 GLU B O 1
ATOM 3300 N N . ASP B 1 197 ? -5.281 -25.344 -2.273 1 96.81 197 ASP B N 1
ATOM 3301 C CA . ASP B 1 197 ? -6.668 -24.969 -2.033 1 96.81 197 ASP B CA 1
ATOM 3302 C C . ASP B 1 197 ? -6.98 -23.609 -2.66 1 96.81 197 ASP B C 1
ATOM 3304 O O . ASP B 1 197 ? -7.621 -22.766 -2.035 1 96.81 197 ASP B O 1
ATOM 3308 N N . PHE B 1 198 ? -6.434 -23.516 -3.807 1 97.62 198 PHE B N 1
ATOM 3309 C CA . PHE B 1 198 ? -6.789 -22.359 -4.613 1 97.62 198 PHE B CA 1
ATOM 3310 C C . PHE B 1 198 ? -8.273 -22.375 -4.957 1 97.62 198 PHE B C 1
ATOM 3312 O O . PHE B 1 198 ? -8.781 -23.359 -5.504 1 97.62 198 PHE B O 1
ATOM 3319 N N . MET B 1 199 ? -8.93 -21.219 -4.574 1 96.25 199 MET B N 1
ATOM 3320 C CA . MET B 1 199 ? -10.375 -21.141 -4.797 1 96.25 199 MET B CA 1
ATOM 3321 C C . MET B 1 199 ? -10.789 -19.75 -5.242 1 96.25 199 MET B C 1
ATOM 3323 O O . MET B 1 199 ? -10.297 -18.75 -4.707 1 96.25 199 MET B O 1
ATOM 3327 N N . ILE B 1 200 ? -11.617 -19.703 -6.27 1 96.62 200 ILE B N 1
ATOM 3328 C CA . ILE B 1 200 ? -12.242 -18.453 -6.695 1 96.62 200 ILE B CA 1
ATOM 3329 C C . ILE B 1 200 ? -13.766 -18.594 -6.605 1 96.62 200 ILE B C 1
ATOM 3331 O O . ILE B 1 200 ? -14.336 -19.562 -7.086 1 96.62 200 ILE B O 1
ATOM 3335 N N . LYS B 1 201 ? -14.336 -17.688 -5.891 1 94.62 201 LYS B N 1
ATOM 3336 C CA . LYS B 1 201 ? -15.789 -17.594 -5.82 1 94.62 201 LYS B CA 1
ATOM 3337 C C . LYS B 1 201 ? -16.297 -16.344 -6.547 1 94.62 201 LYS B C 1
ATOM 3339 O O . LYS B 1 201 ? -15.859 -15.227 -6.258 1 94.62 201 LYS B O 1
ATOM 3344 N N . ASP B 1 202 ? -17.078 -16.578 -7.578 1 86.06 202 ASP B N 1
ATOM 3345 C CA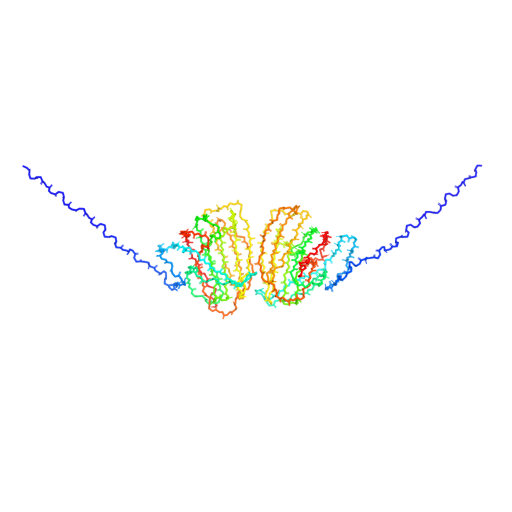 . ASP B 1 202 ? -17.656 -15.445 -8.297 1 86.06 202 ASP B CA 1
ATOM 3346 C C . ASP B 1 202 ? -19.016 -15.055 -7.703 1 86.06 202 ASP B C 1
ATOM 3348 O O . ASP B 1 202 ? -19.75 -15.906 -7.195 1 86.06 202 ASP B O 1
ATOM 3352 N N . GLU B 1 203 ? -19.188 -13.727 -7.453 1 71.06 203 GLU B N 1
ATOM 3353 C CA . GLU B 1 203 ? -20.5 -13.305 -6.996 1 71.06 203 GLU B CA 1
ATOM 3354 C C . GLU B 1 203 ? -21.5 -13.289 -8.148 1 71.06 203 GLU B C 1
ATOM 3356 O O . GLU B 1 203 ? -21.188 -12.82 -9.242 1 71.06 203 GLU B O 1
ATOM 3361 N N . GLU B 1 204 ? -22.172 -14.375 -8.406 1 54.06 204 GLU B N 1
ATOM 3362 C CA . GLU B 1 204 ? -23.219 -14.445 -9.43 1 54.06 204 GLU B CA 1
ATOM 3363 C C . GLU B 1 204 ? -24 -13.141 -9.516 1 54.06 204 GLU B C 1
ATOM 3365 O O . GLU B 1 204 ? -24.391 -12.586 -8.492 1 54.06 204 GLU B O 1
ATOM 3370 N N . ARG B 1 205 ? -23.703 -12.367 -10.562 1 40.81 205 ARG B N 1
ATOM 3371 C CA . ARG B 1 205 ? -24.781 -11.398 -10.797 1 40.81 205 ARG B CA 1
ATOM 3372 C C . ARG B 1 205 ? -26.109 -12.102 -11.023 1 40.81 205 ARG B C 1
ATOM 3374 O O . ARG B 1 205 ? -26.156 -13.211 -11.57 1 40.81 205 ARG B O 1
#

pLDDT: mean 88.69, std 20.38, range [28.14, 98.94]

Sequence (410 aa):
MSDEEYSEGDDYNDEPQERERKQGMHWLNEPEEWSQHRTTVMMRSSPGTDFWRKTKTNDIVDNAPFYYLEVEGDFEVRVKVKANYDNPDDQAGIMVREDEENWTKLGIQMVGDVPHMCATVTHDYSDWSLHPLPNLPEYMWIHAKKINSGLEVYISEDSFDWMQIRQGDIVEDAILQVGLYCASPNSDDGLEVIFEDFMIKDEERMSDEEYSEGDDYNDEPQERERKQGMHWLNEPEEWSQHRTTVMMRSSPGTDFWRKTKTNDIVDNAPFYYLEVEGDFEVRVKVKANYDNPDDQAGIMVREDEENWTKLGIQMVGDVPHMCATVTHDYSDWSLHPLPNLPEYMWIHAKKINSGLEVYISEDSFDWMQIRQGDIVEDAILQVGLYCASPNSDDGLEVIFEDFMIKDEER

Organism: NCBI:txid303405

InterPro domains:
  IPR009784 Protein of unknown function DUF1349 [PF07081] (27-201)
  IPR009784 Protein of unknown function DUF1349 [PTHR35332] (22-202)

Radius of gyration: 26.93 Å; Cα contacts (8 Å, |Δi|>4): 1107; chains: 2; bounding box: 45×133×80 Å

Solvent-accessible surface area (backbone atoms only — not comparable to full-atom values): 21381 Å² total; per-residue (Å²): 136,85,79,78,78,80,76,84,79,80,74,78,74,76,65,77,81,75,61,72,67,66,88,71,62,45,69,45,54,72,52,91,46,65,51,50,57,93,58,33,39,37,40,33,24,53,50,62,12,34,78,47,29,30,51,63,46,84,55,72,42,83,58,30,30,32,45,24,32,77,44,67,75,33,32,35,37,36,34,34,41,30,56,72,77,82,34,44,48,19,31,41,38,42,33,44,30,67,51,98,45,34,33,35,41,36,31,48,29,24,55,69,93,40,36,19,48,32,43,33,44,25,68,61,36,30,27,38,36,46,36,80,42,97,59,78,60,77,47,41,30,42,36,38,37,37,43,72,34,14,36,37,35,32,39,18,81,76,78,70,63,71,44,69,41,36,40,27,60,73,58,62,92,47,68,28,36,43,33,41,34,34,21,6,49,62,27,89,81,30,39,58,38,40,37,36,61,69,45,76,47,66,60,78,126,134,86,81,79,77,82,75,82,79,81,74,78,73,76,65,77,82,76,63,67,66,65,88,73,60,44,69,45,54,73,53,90,48,66,50,46,57,91,60,33,39,37,39,32,23,57,52,63,13,33,78,47,31,27,50,63,47,84,55,70,44,83,60,29,30,34,44,24,31,77,46,65,76,32,33,36,37,37,32,35,39,30,56,70,75,82,34,44,47,20,32,41,38,42,32,44,31,67,52,99,45,34,34,34,41,36,32,46,30,24,55,69,93,40,37,20,47,32,44,32,44,27,68,62,36,30,26,40,34,46,36,78,41,99,61,79,61,77,46,41,29,42,35,40,38,36,44,71,35,14,36,37,32,31,39,17,80,76,78,71,64,72,44,68,40,36,37,27,60,71,57,63,93,46,69,27,36,43,32,40,33,34,22,6,52,62,28,89,79,29,37,57,38,39,37,36,60,70,46,75,47,67,57,79,127